Protein AF-0000000074141644 (afdb_homodimer)

Organism: Candida tropicalis (strain ATCC MYA-3404 / T1) (NCBI:txid294747)

Sequence (472 aa):
MFSKTLKYLILAFLISTHKTLPFAYVIRFYYQAYRGFFGYRSHYLKTKKNSFGYDSPKDLFTWVTLDSYVTPLEIDMYLHKSNSTYFLDLDIARTKLLTRLFQTYWWWSYDNGHENSKKKHSLSNIPYVPVAIVQCQFKRELKPFQKFKISSRILAWDRKWLFVMSKFVTDDNKVCAIAITKYVFKVGRLTIAPEEYLKFCNFLDEENQAINDKNYKLVTSLVDVEDIEKIAEAATMFSKTLKYLILAFLISTHKTLPFAYVIRFYYQAYRGFFGYRSHYLKTKKNSFGYDSPKDLFTWVTLDSYVTPLEIDMYLHKSNSTYFLDLDIARTKLLTRLFQTYWWWSYDNGHENSKKKHSLSNIPYVPVAIVQCQFKRELKPFQKFKISSRILAWDRKWLFVMSKFVTDDNKVCAIAITKYVFKVGRLTIAPEEYLKFCNFLDEENQAINDKNYKLVTSLVDVEDIEKIAEAAT

Secondary structure (DSSP, 8-state):
-HHHHHHHHHHHHHHHTGGGSTTHHHHHHHHHHHHHTGGGHHHHHHH-S-TTS--SGGGTT--EEEEEE--GGGB-TTSSB-HHHHHHHHHHHHHHHHHHHTHHHHHHHHTTTT--SPPSS-GGGSPB--EEEEEEEE-SPPPTT-EEEEEEEEEEE-SSEEEEEEEEEETT--EEEEEEEEEEEEETTEEEPHHHHHHHTT---HHHHHHHHHHHTTTGGGT--HHHHHHHHS--/-HHHHHHHHHHHHHHHTGGGSTTHHHHHHHHHHHHHTGGGHHHHHHH-S-TTS--SGGGTT--EEEEEE--GGGB-TTSSB-HHHHHHHHHHHHHHHHHHHTHHHHHHHHTTTT--S--SS-GGGSPB--EEEEEEEE-SPPPTT-EEEEEEEEEEE-SSEEEEEEEEEETT--EEEEEEEEEEEEETTEEEPHHHHHHHTT---HHHHHHHHHHHTTTGGGT--HHHHHHHHS--

Nearest PDB structures (foldseek):
  5kl9-assembly1_B  TM=7.799E-01  e=9.129E-08  Escherichia coli O157:H7
  5t06-assembly1_B  TM=7.922E-01  e=1.329E-07  Escherichia coli O157:H7
  5t06-assembly1_C  TM=8.297E-01  e=2.819E-07  Escherichia coli O157:H7
  3ck1-assembly1_A  TM=6.666E-01  e=4.583E-08  Cupriavidus pinatubonensis JMP134
  2own-assembly1_B  TM=7.502E-01  e=5.614E-07  Lactiplantibacillus plantarum

Foldseek 3Di:
DVVVVVVVVVVVLCVLQVCPDVCNLVCLLVVLLCVLEVVCPVVCVVPVAQPVPQQAQVNQFDKDKDKDWAGPVQADPVQFRDPVCVVSVVSSRVSNACSRNLRSVQQCQLQVVVVPVDDHNDPLSGWDKDWDDKDKDFDATGHHRFIWMKIKHWQAFDFFKTKMKIFIAGPVGDTGMIMIIIIWIGRVPDTDGPVVSCVVSHNDDPVVVVSRVVRVVVCVCVVPCVVVVVVVPPDD/DVVVVVVVVVVVLCVLQVCPDVCNLVCLLVVLLCVLAVVCVVVCVVPVAQPVPQQAQVNQFDKDKDKDWAGPVQADPVQFRDPVCVVSVVSSRVSNACSRNLRSVQQCQLQVVVVPVDDHNDPLSGWDKDWDDKDKDFDATGHHRFIWMKIKHWQAFDFFKTKMKIFIAGPVGDTGMIMIIIIWIGRVPDTDGPVVSCVVSHNDDPVVVVSRVVRVVVCVCVVPCVVVVVVVPPDD

Structure (mmCIF, N/CA/C/O backbone):
data_AF-0000000074141644-model_v1
#
loop_
_entity.id
_entity.type
_entity.pdbx_description
1 polymer 'Thioesterase domain-containing protein'
#
loop_
_atom_site.group_PDB
_atom_site.id
_atom_site.type_symbol
_atom_site.label_atom_id
_atom_site.label_alt_id
_atom_site.label_comp_id
_atom_site.label_asym_id
_atom_site.label_entity_id
_atom_site.label_seq_id
_atom_site.pdbx_PDB_ins_code
_atom_site.Cartn_x
_atom_site.Cartn_y
_atom_site.Cartn_z
_atom_site.occupancy
_atom_site.B_iso_or_equiv
_atom_site.auth_seq_id
_atom_site.auth_comp_id
_atom_site.auth_asym_id
_atom_site.auth_atom_id
_atom_site.pdbx_PDB_model_num
ATOM 1 N N . MET A 1 1 ? 9.594 22.766 -37.938 1 48.81 1 MET A N 1
ATOM 2 C CA . MET A 1 1 ? 10.727 22.203 -37.219 1 48.81 1 MET A CA 1
ATOM 3 C C . MET A 1 1 ? 10.422 22.078 -35.75 1 48.81 1 MET A C 1
ATOM 5 O O . MET A 1 1 ? 10.758 21.062 -35.125 1 48.81 1 MET A O 1
ATOM 9 N N . PHE A 1 2 ? 9.836 23.125 -35.094 1 60.25 2 PHE A N 1
ATOM 10 C CA . PHE A 1 2 ? 9.414 23.188 -33.688 1 60.25 2 PHE A CA 1
ATOM 11 C C . PHE A 1 2 ? 8.375 22.109 -33.406 1 60.25 2 PHE A C 1
ATOM 13 O O . PHE A 1 2 ? 8.406 21.484 -32.344 1 60.25 2 PHE A O 1
ATOM 20 N N . SER A 1 3 ? 7.723 21.844 -34.5 1 63.44 3 SER A N 1
ATOM 21 C CA . SER A 1 3 ? 6.59 20.938 -34.375 1 63.44 3 SER A CA 1
ATOM 22 C C . SER A 1 3 ? 7.047 19.484 -34.312 1 63.44 3 SER A C 1
ATOM 24 O O . SER A 1 3 ? 6.551 18.703 -33.5 1 63.44 3 SER A O 1
ATOM 26 N N . LYS A 1 4 ? 8.148 19.234 -35.031 1 70 4 LYS A N 1
ATOM 27 C CA . LYS A 1 4 ? 8.633 17.859 -35.062 1 70 4 LYS A CA 1
ATOM 28 C C . LYS A 1 4 ? 9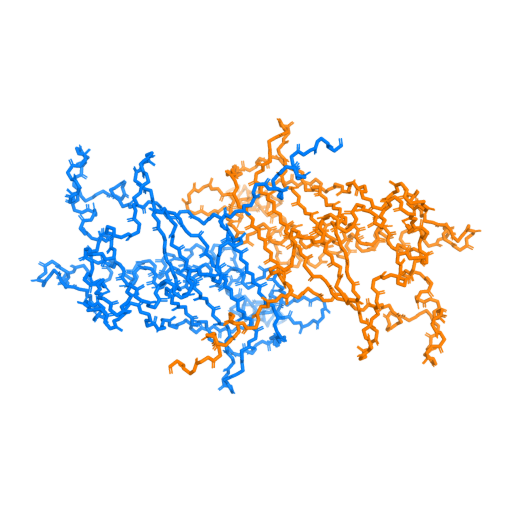.391 17.531 -33.75 1 70 4 LYS A C 1
ATOM 30 O O . LYS A 1 4 ? 9.227 16.453 -33.219 1 70 4 LYS A O 1
ATOM 35 N N . THR A 1 5 ? 10.242 18.484 -33.344 1 66.44 5 THR A N 1
ATOM 36 C CA . THR A 1 5 ? 11 18.312 -32.125 1 66.44 5 THR A CA 1
ATOM 37 C C . THR A 1 5 ? 10.055 18.094 -30.938 1 66.44 5 THR A C 1
ATOM 39 O O . THR A 1 5 ? 10.305 17.219 -30.094 1 66.44 5 THR A O 1
ATOM 42 N N . LEU A 1 6 ? 9.062 18.906 -30.859 1 68.31 6 LEU A N 1
ATOM 43 C CA . LEU A 1 6 ? 8.094 18.766 -29.781 1 68.31 6 LEU A CA 1
ATOM 44 C C . LEU A 1 6 ? 7.434 17.391 -29.812 1 68.31 6 LEU A C 1
ATOM 46 O O . LEU A 1 6 ? 7.211 16.781 -28.766 1 68.31 6 LEU A O 1
ATOM 5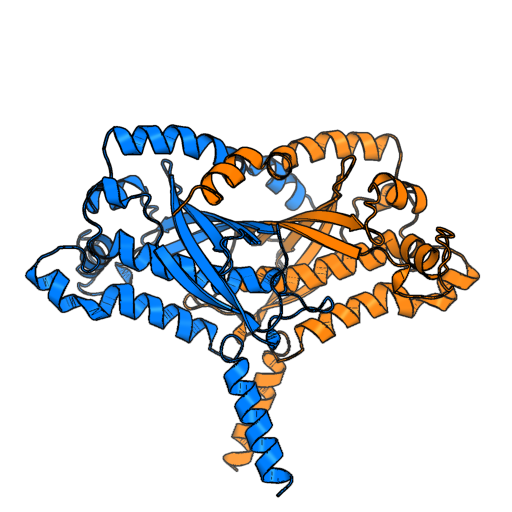0 N N . LYS A 1 7 ? 7.215 16.922 -31 1 69.5 7 LYS A N 1
ATOM 51 C CA . LYS A 1 7 ? 6.617 15.609 -31.172 1 69.5 7 LYS A CA 1
ATOM 52 C C . LYS A 1 7 ? 7.562 14.516 -30.672 1 69.5 7 LYS A C 1
ATOM 54 O O . LYS A 1 7 ? 7.137 13.578 -30 1 69.5 7 LYS A O 1
ATOM 59 N N . TYR A 1 8 ? 8.82 14.734 -31.031 1 67.94 8 TYR A N 1
ATOM 60 C CA . TYR A 1 8 ? 9.789 13.734 -30.609 1 67.94 8 TYR A CA 1
ATOM 61 C C . TYR A 1 8 ? 9.984 13.781 -29.094 1 67.94 8 TYR A C 1
ATOM 63 O O . TYR A 1 8 ? 10.156 12.742 -28.453 1 67.94 8 TYR A O 1
ATOM 71 N N . LEU A 1 9 ? 9.93 14.938 -28.547 1 64.69 9 LEU A N 1
ATOM 72 C CA . LEU A 1 9 ? 10.07 15.086 -27.094 1 64.69 9 LEU A CA 1
ATOM 73 C C . LEU A 1 9 ? 8.883 14.461 -26.375 1 64.69 9 LEU A C 1
ATOM 75 O O . LEU A 1 9 ? 9.055 13.797 -25.344 1 64.69 9 LEU A O 1
ATOM 79 N N . ILE A 1 10 ? 7.738 14.711 -26.953 1 65.81 10 ILE A N 1
ATOM 80 C CA . ILE A 1 10 ? 6.531 14.117 -26.391 1 65.81 10 ILE A CA 1
ATOM 81 C C . ILE A 1 10 ? 6.605 12.602 -26.484 1 65.81 10 ILE A C 1
ATOM 83 O O . ILE A 1 10 ? 6.297 11.891 -25.516 1 65.81 10 ILE A O 1
ATOM 87 N N . LEU A 1 11 ? 7.07 12.195 -27.672 1 66.88 11 LEU A N 1
ATOM 88 C CA . LEU A 1 11 ? 7.199 10.758 -27.875 1 66.88 11 LEU A CA 1
ATOM 89 C C . LEU A 1 11 ? 8.219 10.164 -26.906 1 66.88 11 LEU A C 1
ATOM 91 O O . LEU A 1 11 ? 7.977 9.109 -26.312 1 66.88 11 LEU A O 1
ATOM 95 N N . ALA A 1 12 ? 9.328 10.875 -26.859 1 62.75 12 ALA A N 1
ATOM 96 C CA . ALA A 1 12 ? 10.359 10.414 -25.922 1 62.75 12 ALA A CA 1
ATOM 97 C C . ALA A 1 12 ? 9.828 10.383 -24.5 1 62.75 12 ALA A C 1
ATOM 99 O O . ALA A 1 12 ? 10.094 9.438 -23.75 1 62.75 12 ALA A O 1
ATOM 100 N N . PHE A 1 13 ? 9.141 11.352 -24.266 1 64.31 13 PHE A N 1
ATOM 101 C CA . PHE A 1 13 ? 8.547 11.438 -22.938 1 64.31 13 PHE A CA 1
ATOM 102 C C . PHE A 1 13 ? 7.543 10.305 -22.719 1 64.31 13 PHE A C 1
ATOM 104 O O . PHE A 1 13 ? 7.551 9.656 -21.672 1 64.31 13 PHE A O 1
ATOM 111 N N . LEU A 1 14 ? 6.727 10.023 -23.625 1 62.28 14 LEU A N 1
ATOM 112 C CA . LEU A 1 14 ? 5.734 8.961 -23.531 1 62.28 14 LEU A CA 1
ATOM 113 C C . LEU A 1 14 ? 6.41 7.598 -23.406 1 62.28 14 LEU A C 1
ATOM 115 O O . LEU A 1 14 ? 5.953 6.738 -22.656 1 62.28 14 LEU A O 1
ATOM 119 N N . ILE A 1 15 ? 7.527 7.52 -24.078 1 63.94 15 ILE A N 1
ATOM 120 C CA . ILE A 1 15 ? 8.266 6.262 -24.031 1 63.94 15 ILE A CA 1
ATOM 121 C C . ILE A 1 15 ? 8.891 6.098 -22.641 1 63.94 15 ILE A C 1
ATOM 123 O O . ILE A 1 15 ? 8.867 5.004 -22.062 1 63.94 15 ILE A O 1
ATOM 127 N N . SER A 1 16 ? 9.352 7.211 -22.203 1 63.59 16 SER A N 1
ATOM 128 C CA . SER A 1 16 ? 10.047 7.176 -20.922 1 63.59 16 SER A CA 1
ATOM 129 C C . SER A 1 16 ? 9.086 6.883 -19.781 1 63.59 16 SER A C 1
ATOM 131 O O . SER A 1 16 ? 9.484 6.352 -18.75 1 63.59 16 SER A O 1
ATOM 133 N N . THR A 1 17 ? 7.789 7.156 -19.984 1 68.75 17 THR A N 1
ATOM 134 C CA . THR A 1 17 ? 6.789 6.988 -18.938 1 68.75 17 THR A CA 1
ATOM 135 C C . THR A 1 17 ? 5.836 5.844 -19.266 1 68.75 17 THR A C 1
ATOM 137 O O . THR A 1 17 ? 4.68 5.852 -18.859 1 68.75 17 THR A O 1
ATOM 140 N N . HIS A 1 18 ? 6.355 4.879 -19.969 1 69.44 18 HIS A N 1
ATOM 141 C CA . HIS A 1 18 ? 5.512 3.828 -20.516 1 69.44 18 HIS A CA 1
ATOM 142 C C . HIS A 1 18 ? 4.762 3.08 -19.422 1 69.44 18 HIS A C 1
ATOM 144 O O . HIS A 1 18 ? 3.654 2.582 -19.656 1 69.44 18 HIS A O 1
ATOM 150 N N . LYS A 1 19 ? 5.281 3.074 -18.25 1 74.12 19 LYS A N 1
ATOM 151 C CA . LYS A 1 19 ? 4.68 2.307 -17.156 1 74.12 19 LYS A CA 1
ATOM 152 C C . LYS A 1 19 ? 3.402 2.975 -16.656 1 74.12 19 LYS A C 1
ATOM 154 O O . LYS A 1 19 ? 2.582 2.338 -15.992 1 74.12 19 LYS A O 1
ATOM 159 N N . THR A 1 20 ? 3.268 4.254 -16.953 1 68.62 20 THR A N 1
ATOM 160 C CA . THR A 1 20 ? 2.178 5.012 -16.359 1 68.62 20 THR A CA 1
ATOM 161 C C . THR A 1 20 ? 1.188 5.477 -17.422 1 68.62 20 THR A C 1
ATOM 163 O O . THR A 1 20 ? 0.29 6.273 -17.125 1 68.62 20 THR A O 1
ATOM 166 N N . LEU A 1 21 ? 1.407 4.969 -18.531 1 72.19 21 LEU A N 1
ATOM 167 C CA . LEU A 1 21 ? 0.472 5.312 -19.594 1 72.19 21 LEU A CA 1
ATOM 168 C C . LEU A 1 21 ? -0.849 4.57 -19.422 1 72.19 21 LEU A C 1
ATOM 170 O O . LEU A 1 21 ? -0.905 3.551 -18.734 1 72.19 21 LEU A O 1
ATOM 174 N N . PRO A 1 22 ? -1.84 5.18 -20.031 1 72.31 22 PRO A N 1
ATOM 175 C CA . PRO A 1 22 ? -3.111 4.457 -20 1 72.31 22 PRO A CA 1
ATOM 176 C C . PRO A 1 22 ? -2.982 3.01 -20.469 1 72.31 22 PRO A C 1
ATOM 178 O O . PRO A 1 22 ? -2.26 2.732 -21.422 1 72.31 22 PRO A O 1
ATOM 181 N N . PHE A 1 23 ? -3.406 2.109 -19.719 1 79.44 23 PHE A N 1
ATOM 182 C CA . PHE A 1 23 ? -3.496 0.684 -20.016 1 79.44 23 PHE A CA 1
ATOM 183 C C . PHE A 1 23 ? -2.158 -0.005 -19.766 1 79.44 23 PHE A C 1
ATOM 185 O O . PHE A 1 23 ? -2.037 -1.219 -19.938 1 79.44 23 PHE A O 1
ATOM 192 N N . ALA A 1 24 ? -1.154 0.818 -19.438 1 81.69 24 ALA A N 1
ATOM 193 C CA . ALA A 1 24 ? 0.146 0.21 -19.172 1 81.69 24 ALA A CA 1
ATOM 194 C C . ALA A 1 24 ? 0.039 -0.861 -18.094 1 81.69 24 ALA A C 1
ATOM 196 O O . ALA A 1 24 ? 0.646 -1.929 -18.203 1 81.69 24 ALA A O 1
ATOM 197 N N . TYR A 1 25 ? -0.672 -0.597 -17.125 1 84.31 25 TYR A N 1
ATOM 198 C CA . TYR A 1 25 ? -0.845 -1.535 -16.031 1 84.31 25 TYR A CA 1
ATOM 199 C C . TYR A 1 25 ? -1.411 -2.861 -16.516 1 84.31 25 TYR A C 1
ATOM 201 O O . TYR A 1 25 ? -0.876 -3.928 -16.203 1 84.31 25 TYR A O 1
ATOM 209 N N . VAL A 1 26 ? -2.445 -2.803 -17.266 1 82.56 26 VAL A N 1
ATOM 210 C CA . VAL A 1 26 ? -3.119 -4 -17.75 1 82.56 26 VAL A CA 1
ATOM 211 C C . VAL A 1 26 ? -2.188 -4.773 -18.688 1 82.56 26 VAL A C 1
ATOM 213 O O . VAL A 1 26 ? -2.098 -6 -18.609 1 82.56 26 VAL A O 1
ATOM 216 N N . ILE A 1 27 ? -1.474 -4.066 -19.5 1 87.19 27 ILE A N 1
ATOM 217 C CA . ILE A 1 27 ? -0.56 -4.691 -20.453 1 87.19 27 ILE A CA 1
ATOM 218 C C . ILE A 1 27 ? 0.569 -5.391 -19.688 1 87.19 27 ILE A C 1
ATOM 220 O O . ILE A 1 27 ? 0.91 -6.535 -20 1 87.19 27 ILE A O 1
ATOM 224 N N . ARG A 1 28 ? 1.114 -4.699 -18.75 1 89.94 28 ARG A N 1
ATOM 225 C CA . ARG A 1 28 ? 2.205 -5.273 -17.969 1 89.94 28 ARG A CA 1
ATOM 226 C C . ARG A 1 28 ? 1.737 -6.496 -17.188 1 89.94 28 ARG A C 1
ATOM 228 O O . ARG A 1 28 ? 2.449 -7.496 -17.109 1 89.94 28 ARG A O 1
ATOM 235 N N . PHE A 1 29 ? 0.595 -6.406 -16.625 1 89.94 29 PHE A N 1
ATOM 236 C CA . PHE A 1 29 ? 0.017 -7.5 -15.852 1 89.94 29 PHE A CA 1
ATOM 237 C C . PHE A 1 29 ? -0.197 -8.727 -16.734 1 89.94 29 PHE A C 1
ATOM 239 O O . PHE A 1 29 ? 0.284 -9.82 -16.422 1 89.94 29 PHE A O 1
ATOM 246 N N . TYR A 1 30 ? -0.789 -8.531 -17.844 1 88.81 30 TYR A N 1
ATOM 247 C CA . TYR A 1 30 ? -1.125 -9.656 -18.719 1 88.81 30 TYR A CA 1
ATOM 248 C C . TYR A 1 30 ? 0.115 -10.188 -19.422 1 88.81 30 TYR A C 1
ATOM 250 O O . TYR A 1 30 ? 0.177 -11.367 -19.781 1 88.81 30 TYR A O 1
ATOM 258 N N . TYR A 1 31 ? 1.021 -9.336 -19.641 1 92.12 31 TYR A N 1
ATOM 259 C CA . TYR A 1 31 ? 2.287 -9.812 -20.188 1 92.12 31 TYR A CA 1
ATOM 260 C C . TYR A 1 31 ? 2.91 -10.867 -19.266 1 92.12 31 TYR A C 1
ATOM 262 O O . TYR A 1 31 ? 3.326 -11.93 -19.734 1 92.12 31 TYR A O 1
ATOM 270 N N . GLN A 1 32 ? 2.967 -10.562 -17.969 1 92 32 GLN A N 1
ATOM 271 C CA . GLN A 1 32 ? 3.543 -11.516 -17.016 1 92 32 GLN A CA 1
ATOM 272 C C . GLN A 1 32 ? 2.674 -12.766 -16.906 1 92 32 GLN A C 1
ATOM 274 O O . GLN A 1 32 ? 3.191 -13.875 -16.781 1 92 32 GLN A O 1
ATOM 279 N N . ALA A 1 33 ? 1.398 -12.586 -16.906 1 88.44 33 ALA A N 1
ATOM 280 C CA . ALA A 1 33 ? 0.487 -13.727 -16.859 1 88.44 33 ALA A CA 1
ATOM 281 C C . ALA A 1 33 ? 0.664 -14.617 -18.078 1 88.44 33 ALA A C 1
ATOM 283 O O . ALA A 1 33 ? 0.72 -15.844 -17.969 1 88.44 33 ALA A O 1
ATOM 284 N N . TYR A 1 34 ? 0.754 -13.984 -19.25 1 90.5 34 TYR A N 1
ATOM 285 C CA . TYR A 1 34 ? 0.935 -14.742 -20.484 1 90.5 34 TYR A CA 1
ATOM 286 C C . TYR A 1 34 ? 2.26 -15.492 -20.469 1 90.5 34 TYR A C 1
ATOM 288 O O . TYR A 1 34 ? 2.309 -16.672 -20.812 1 90.5 34 TYR A O 1
ATOM 296 N N . ARG A 1 35 ? 3.287 -14.82 -20.125 1 90.31 35 ARG A N 1
ATOM 297 C CA . ARG A 1 35 ? 4.609 -15.438 -20.078 1 90.31 35 ARG A CA 1
ATOM 298 C C . ARG A 1 35 ? 4.656 -16.562 -19.047 1 90.31 35 ARG A C 1
ATOM 300 O O . ARG A 1 35 ? 5.336 -17.562 -19.25 1 90.31 35 ARG A O 1
ATOM 307 N N . GLY A 1 36 ? 3.996 -16.359 -17.938 1 89.19 36 GLY A N 1
ATOM 308 C CA . GLY A 1 36 ? 4.004 -17.344 -16.859 1 89.19 36 GLY A CA 1
ATOM 309 C C . GLY A 1 36 ? 3.17 -18.578 -17.156 1 89.19 36 GLY A C 1
ATOM 310 O O . GLY A 1 36 ? 3.498 -19.672 -16.719 1 89.19 36 GLY A O 1
ATOM 311 N N . PHE A 1 37 ? 2.123 -18.391 -17.906 1 82.81 37 PHE A N 1
ATOM 312 C CA . PHE A 1 37 ? 1.192 -19.484 -18.156 1 82.81 37 PHE A CA 1
ATOM 313 C C . PHE A 1 37 ? 1.238 -19.906 -19.609 1 82.81 37 PHE A C 1
ATOM 315 O O . PHE A 1 37 ? 1.821 -20.938 -19.938 1 82.81 37 PHE A O 1
ATOM 322 N N . PHE A 1 38 ? 0.833 -19.109 -20.5 1 79.88 38 PHE A N 1
ATOM 323 C CA . PHE A 1 38 ? 0.432 -19.516 -21.844 1 79.88 38 PHE A CA 1
ATOM 324 C C . PHE A 1 38 ? 1.649 -19.688 -22.75 1 79.88 38 PHE A C 1
ATOM 326 O O . PHE A 1 38 ? 1.624 -20.484 -23.688 1 79.88 38 PHE A O 1
ATOM 333 N N . GLY A 1 39 ? 2.592 -19.016 -22.406 1 83.38 39 GLY A N 1
ATOM 334 C CA . GLY A 1 39 ? 3.766 -19.094 -23.266 1 83.38 39 GLY A CA 1
ATOM 335 C C . GLY A 1 39 ? 4.43 -20.453 -23.25 1 83.38 39 GLY A C 1
ATOM 336 O O . GLY A 1 39 ? 5.188 -20.797 -24.156 1 83.38 39 GLY A O 1
ATOM 337 N N . TYR A 1 40 ? 4.098 -21.297 -22.281 1 87.19 40 TYR A N 1
ATOM 338 C CA . TYR A 1 40 ? 4.77 -22.594 -22.109 1 87.19 40 TYR A CA 1
ATOM 339 C C . TYR A 1 40 ? 3.762 -23.734 -22.047 1 87.19 40 TYR A C 1
ATOM 341 O O . TYR A 1 40 ? 4.035 -24.766 -21.453 1 87.19 40 TYR A O 1
ATOM 349 N N . ARG A 1 41 ? 2.641 -23.531 -22.594 1 89.62 41 ARG A N 1
ATOM 350 C CA . ARG A 1 41 ? 1.56 -24.5 -22.516 1 89.62 41 ARG A CA 1
ATOM 351 C C . ARG A 1 41 ? 1.976 -25.828 -23.125 1 89.62 41 ARG A C 1
ATOM 353 O O . ARG A 1 41 ? 1.695 -26.891 -22.578 1 89.62 41 ARG A O 1
ATOM 360 N N . SER A 1 42 ? 2.672 -25.812 -24.234 1 91.06 42 SER A N 1
ATOM 361 C CA . SER A 1 42 ? 3.115 -27.031 -24.906 1 91.06 42 SER A CA 1
ATOM 362 C C . SER A 1 42 ? 4.035 -27.859 -24.016 1 91.06 42 SER A C 1
ATOM 364 O O . SER A 1 42 ? 3.949 -29.078 -23.984 1 91.06 42 SER A O 1
ATOM 366 N N . HIS A 1 43 ? 4.891 -27.156 -23.344 1 91.5 43 HIS A N 1
ATOM 367 C CA . HIS A 1 43 ? 5.777 -27.844 -22.406 1 91.5 43 HIS A CA 1
ATOM 368 C C . HIS A 1 43 ? 4.984 -28.578 -21.328 1 91.5 43 HIS A C 1
ATOM 370 O O . HIS A 1 43 ? 5.262 -29.734 -21.031 1 91.5 43 HIS A O 1
ATOM 376 N N . TYR A 1 44 ? 4.035 -27.906 -20.75 1 91.5 44 TYR A N 1
ATOM 377 C CA . TYR A 1 44 ? 3.203 -28.484 -19.703 1 91.5 44 TYR A CA 1
ATOM 378 C C . TYR A 1 44 ? 2.439 -29.703 -20.234 1 91.5 44 TYR A C 1
ATOM 380 O O . TYR A 1 44 ? 2.332 -30.719 -19.562 1 91.5 44 TYR A O 1
ATOM 388 N N . LEU A 1 45 ? 1.94 -29.625 -21.469 1 91.56 45 LEU A N 1
ATOM 389 C CA . LEU A 1 45 ? 1.161 -30.719 -22.031 1 91.56 45 LEU A CA 1
ATOM 390 C C . LEU A 1 45 ? 2.033 -31.953 -22.266 1 91.56 45 LEU A C 1
ATOM 392 O O . LEU A 1 45 ? 1.573 -33.094 -22.094 1 91.56 45 LEU A O 1
ATOM 396 N N . LYS A 1 46 ? 3.254 -31.688 -22.547 1 94.06 46 LYS A N 1
ATOM 397 C CA . LYS A 1 46 ? 4.172 -32.781 -22.859 1 94.06 46 LYS A CA 1
ATOM 398 C C . LYS A 1 46 ? 4.742 -33.406 -21.578 1 94.06 46 LYS A C 1
ATOM 400 O O . LYS A 1 46 ? 4.926 -34.625 -21.5 1 94.06 46 LYS A O 1
ATOM 405 N N . THR A 1 47 ? 5.02 -32.562 -20.578 1 93.38 47 THR A N 1
ATOM 406 C CA . THR A 1 47 ? 5.828 -33.062 -19.469 1 93.38 47 THR A CA 1
ATOM 407 C C . THR A 1 47 ? 5.02 -33.062 -18.172 1 93.38 47 THR A C 1
ATOM 409 O O . THR A 1 47 ? 5.395 -33.719 -17.203 1 93.38 47 THR A O 1
ATOM 412 N N . LYS A 1 48 ? 3.965 -32.188 -18.125 1 92.19 48 LYS A N 1
ATOM 413 C CA . LYS A 1 48 ? 3.174 -31.953 -16.922 1 92.19 48 LYS A CA 1
ATOM 414 C C . LYS A 1 48 ? 4.039 -31.391 -15.797 1 92.19 48 LYS A C 1
ATOM 416 O O . LYS A 1 48 ? 3.729 -31.578 -14.625 1 92.19 48 LYS A O 1
ATOM 421 N N . LYS A 1 49 ? 5.141 -30.766 -16.25 1 93.69 49 LYS A N 1
ATOM 422 C CA . LYS A 1 49 ? 6.059 -30.172 -15.281 1 93.69 49 LYS A CA 1
ATOM 423 C C . LYS A 1 49 ? 6.094 -28.656 -15.43 1 93.69 49 LYS A C 1
ATOM 425 O O . LYS A 1 49 ? 5.676 -28.109 -16.453 1 93.69 49 LYS A O 1
ATOM 430 N N . ASN A 1 50 ? 6.516 -28.016 -14.352 1 95.94 50 ASN A N 1
ATOM 431 C CA . ASN A 1 50 ? 6.672 -26.562 -14.383 1 95.94 50 ASN A CA 1
ATOM 432 C C . ASN A 1 50 ? 7.73 -26.141 -15.391 1 95.94 50 ASN A C 1
ATOM 434 O O . ASN A 1 50 ? 8.844 -26.672 -15.398 1 95.94 50 ASN A O 1
ATOM 438 N N . SER A 1 51 ? 7.441 -25.219 -16.219 1 95.44 51 SER A N 1
ATOM 439 C CA . SER A 1 51 ? 8.32 -24.812 -17.312 1 95.44 51 SER A CA 1
ATOM 440 C C . SER A 1 51 ? 9.508 -24 -16.797 1 95.44 51 SER A C 1
ATOM 442 O O . SER A 1 51 ? 10.5 -23.828 -17.5 1 95.44 51 SER A O 1
ATOM 444 N N . PHE A 1 52 ? 9.461 -23.484 -15.586 1 96.06 52 PHE A N 1
ATOM 445 C CA . PHE A 1 52 ? 10.508 -22.641 -15.031 1 96.06 52 PHE A CA 1
ATOM 446 C C . PHE A 1 52 ? 11.383 -23.438 -14.055 1 96.06 52 PHE A C 1
ATOM 448 O O . PHE A 1 52 ? 12.297 -22.875 -13.445 1 96.06 52 PHE A O 1
ATOM 455 N N . GLY A 1 53 ? 11.023 -24.625 -13.852 1 95.25 53 GLY A N 1
ATOM 456 C CA . GLY A 1 53 ? 11.859 -25.516 -13.062 1 95.25 53 GLY A CA 1
ATOM 457 C C . GLY A 1 53 ? 11.5 -25.531 -11.594 1 95.25 53 GLY A C 1
ATOM 458 O O . GLY A 1 53 ? 12.234 -26.094 -10.773 1 95.25 53 GLY A O 1
ATOM 459 N N . TYR A 1 54 ? 10.414 -24.906 -11.242 1 96.19 54 TYR A N 1
ATOM 460 C CA . TYR A 1 54 ? 9.953 -24.922 -9.859 1 96.19 54 TYR A CA 1
ATOM 461 C C . TYR A 1 54 ? 9.109 -26.172 -9.586 1 96.19 54 TYR A C 1
ATOM 463 O O . TYR A 1 54 ? 7.91 -26.188 -9.859 1 96.19 54 TYR A O 1
ATOM 471 N N . ASP A 1 55 ? 9.695 -27.234 -9.016 1 94.5 55 ASP A N 1
ATOM 472 C CA . ASP A 1 55 ? 8.953 -28.484 -8.891 1 94.5 55 ASP A CA 1
ATOM 473 C C . ASP A 1 55 ? 9.453 -29.297 -7.699 1 94.5 55 ASP A C 1
ATOM 475 O O . ASP A 1 55 ? 9.234 -30.5 -7.637 1 94.5 55 ASP A O 1
ATOM 479 N N . SER A 1 56 ? 10.141 -28.609 -6.832 1 97.12 56 SER A N 1
ATOM 480 C CA . SER A 1 56 ? 10.656 -29.297 -5.656 1 97.12 56 SER A CA 1
ATOM 481 C C . SER A 1 56 ? 10.555 -28.422 -4.41 1 97.12 56 SER A C 1
ATOM 483 O O . SER A 1 56 ? 10.445 -27.203 -4.512 1 97.12 56 SER A O 1
ATOM 485 N N . PRO A 1 57 ? 10.633 -29.016 -3.26 1 97.62 57 PRO A N 1
ATOM 486 C CA . PRO A 1 57 ? 10.531 -28.266 -2.014 1 97.62 57 PRO A CA 1
ATOM 487 C C . PRO A 1 57 ? 11.57 -27.156 -1.912 1 97.62 57 PRO A C 1
ATOM 489 O O . PRO A 1 57 ? 11.305 -26.094 -1.333 1 97.62 57 PRO A O 1
ATOM 492 N N . LYS A 1 58 ? 12.711 -27.344 -2.477 1 96.38 58 LYS A N 1
ATOM 493 C CA . LYS A 1 58 ? 13.781 -26.359 -2.385 1 96.38 58 LYS A CA 1
ATOM 494 C C . LYS A 1 58 ? 13.406 -25.078 -3.111 1 96.38 58 LYS A C 1
ATOM 496 O O . LYS A 1 58 ? 14.039 -24.031 -2.914 1 96.38 58 LYS A O 1
ATOM 501 N N . ASP A 1 59 ? 12.398 -25.156 -3.957 1 97.5 59 ASP A N 1
ATOM 502 C CA . ASP A 1 59 ? 12.031 -24.031 -4.805 1 97.5 59 ASP A CA 1
ATOM 503 C C . ASP A 1 59 ? 11 -23.125 -4.113 1 97.5 59 ASP A C 1
ATOM 505 O O . ASP A 1 59 ? 10.734 -22.016 -4.57 1 97.5 59 ASP A O 1
ATOM 509 N N . LEU A 1 60 ? 10.414 -23.531 -3.033 1 97.81 60 LEU A N 1
ATOM 510 C CA . LEU A 1 60 ? 9.266 -22.859 -2.43 1 97.81 60 LEU A CA 1
ATOM 511 C C . LEU A 1 60 ? 9.617 -21.438 -2.043 1 97.81 60 LEU A C 1
ATOM 513 O O . LEU A 1 60 ? 8.844 -20.516 -2.307 1 97.81 60 LEU A O 1
ATOM 517 N N . PHE A 1 61 ? 10.797 -21.25 -1.47 1 97.19 61 PHE A N 1
ATOM 518 C CA . PHE A 1 61 ? 11.164 -19.953 -0.932 1 97.19 61 PHE A CA 1
ATOM 519 C C . PHE A 1 61 ? 12.18 -19.266 -1.831 1 97.19 61 PHE A C 1
ATOM 521 O O . PHE A 1 61 ? 13.008 -18.484 -1.355 1 97.19 61 PHE A O 1
ATOM 528 N N . THR A 1 62 ? 12.133 -19.562 -3.141 1 95.88 62 THR A N 1
ATOM 529 C CA . THR A 1 62 ? 13.023 -18.922 -4.094 1 95.88 62 THR A CA 1
ATOM 530 C C . THR A 1 62 ? 12.555 -17.5 -4.402 1 95.88 62 THR A C 1
ATOM 532 O O . THR A 1 62 ? 11.359 -17.234 -4.402 1 95.88 62 THR A O 1
ATOM 535 N N . TRP A 1 63 ? 13.523 -16.656 -4.652 1 96.75 63 TRP A N 1
ATOM 536 C CA . TRP A 1 63 ? 13.219 -15.289 -5.078 1 96.75 63 TRP A CA 1
ATOM 537 C C . TRP A 1 63 ? 12.992 -15.227 -6.586 1 96.75 63 TRP A C 1
ATOM 539 O O . TRP A 1 63 ? 13.789 -15.758 -7.359 1 96.75 63 TRP A O 1
ATOM 549 N N . VAL A 1 64 ? 11.93 -14.719 -7.023 1 97.25 64 VAL A N 1
ATOM 550 C CA . VAL A 1 64 ? 11.672 -14.398 -8.422 1 97.25 64 VAL A CA 1
ATOM 551 C C . VAL A 1 64 ? 11.766 -12.891 -8.641 1 97.25 64 VAL A C 1
ATOM 553 O O . VAL A 1 64 ? 11.07 -12.117 -7.977 1 97.25 64 VAL A O 1
ATOM 556 N N . THR A 1 65 ? 12.562 -12.461 -9.609 1 97.25 65 THR A N 1
ATOM 557 C CA . THR A 1 65 ? 12.945 -11.055 -9.695 1 97.25 65 THR A CA 1
ATOM 558 C C . THR A 1 65 ? 12.352 -10.406 -10.938 1 97.25 65 THR A C 1
ATOM 560 O O . THR A 1 65 ? 12.328 -11.016 -12.008 1 97.25 65 THR A O 1
ATOM 563 N N . LEU A 1 66 ? 11.852 -9.25 -10.789 1 97.44 66 LEU A N 1
ATOM 564 C CA . LEU A 1 66 ? 11.383 -8.359 -11.852 1 97.44 66 LEU A CA 1
ATOM 565 C C . LEU A 1 66 ? 12.242 -7.105 -11.93 1 97.44 66 LEU A C 1
ATOM 567 O O . LEU A 1 66 ? 12.414 -6.406 -10.93 1 97.44 66 LEU A O 1
ATOM 571 N N . ASP A 1 67 ? 12.773 -6.832 -13.117 1 96.38 67 ASP A N 1
ATOM 572 C CA . ASP A 1 67 ? 13.539 -5.605 -13.32 1 96.38 67 ASP A CA 1
ATOM 573 C C . ASP A 1 67 ? 12.617 -4.422 -13.609 1 96.38 67 ASP A C 1
ATOM 575 O O . ASP A 1 67 ? 11.609 -4.57 -14.305 1 96.38 67 ASP A O 1
ATOM 579 N N . SER A 1 68 ? 13 -3.33 -13.078 1 94.69 68 SER A N 1
ATOM 580 C CA . SER A 1 68 ? 12.234 -2.113 -13.32 1 94.69 68 SER A CA 1
ATOM 581 C C . SER A 1 68 ? 13.094 -0.87 -13.148 1 94.69 68 SER A C 1
ATOM 583 O O . SER A 1 68 ? 14.32 -0.971 -13.023 1 94.69 68 SER A O 1
ATOM 585 N N . TYR A 1 69 ? 12.57 0.313 -13.359 1 93.25 69 TYR A N 1
ATOM 586 C CA . TYR A 1 69 ? 13.203 1.606 -13.117 1 93.25 69 TYR A CA 1
ATOM 587 C C . TYR A 1 69 ? 12.156 2.672 -12.797 1 93.25 69 TYR A C 1
ATOM 589 O O . TYR A 1 69 ? 10.969 2.479 -13.062 1 93.25 69 TYR A O 1
ATOM 597 N N . VAL A 1 70 ? 12.594 3.703 -12.227 1 92.5 70 VAL A N 1
ATOM 598 C CA . VAL A 1 70 ? 11.688 4.781 -11.836 1 92.5 70 VAL A CA 1
ATOM 599 C C . VAL A 1 70 ? 11.398 5.672 -13.047 1 92.5 70 VAL A C 1
ATOM 601 O O . VAL A 1 70 ? 12.305 6.312 -13.586 1 92.5 70 VAL A O 1
ATOM 604 N N . THR A 1 71 ? 10.164 5.777 -13.406 1 88.88 71 THR A N 1
ATOM 605 C CA . THR A 1 71 ? 9.773 6.613 -14.531 1 88.88 71 THR A CA 1
ATOM 606 C C . THR A 1 71 ? 9.383 8.008 -14.062 1 88.88 71 THR A C 1
ATOM 608 O O . THR A 1 71 ? 9 8.195 -12.906 1 88.88 71 THR A O 1
ATOM 611 N N . PRO A 1 72 ? 9.344 8.961 -14.922 1 82.38 72 PRO A N 1
ATOM 612 C CA . PRO A 1 72 ? 9.125 10.359 -14.539 1 82.38 72 PRO A CA 1
ATOM 613 C C . PRO A 1 72 ? 7.746 10.594 -13.914 1 82.38 72 PRO A C 1
ATOM 615 O O . PRO A 1 72 ? 7.602 11.422 -13.016 1 82.38 72 PRO A O 1
ATOM 618 N N . LEU A 1 73 ? 6.785 9.875 -14.328 1 80.31 73 LEU A N 1
ATOM 619 C CA . LEU A 1 73 ? 5.434 10.133 -13.844 1 80.31 73 LEU A CA 1
ATOM 620 C C . LEU A 1 73 ? 5.195 9.445 -12.5 1 80.31 73 LEU A C 1
ATOM 622 O O . LEU A 1 73 ? 4.121 9.578 -11.914 1 80.31 73 LEU A O 1
ATOM 626 N N . GLU A 1 74 ? 6.219 8.766 -12.047 1 86.31 74 GLU A N 1
ATOM 627 C CA . GLU A 1 74 ? 6.117 8.102 -10.75 1 86.31 74 GLU A CA 1
ATOM 628 C C . GLU A 1 74 ? 6.789 8.922 -9.656 1 86.31 74 GLU A C 1
ATOM 630 O O . GLU A 1 74 ? 6.926 8.461 -8.523 1 86.31 74 GLU A O 1
ATOM 635 N N . ILE A 1 75 ? 7.195 10.07 -10 1 84.94 75 ILE A N 1
ATOM 636 C CA . ILE A 1 75 ? 7.98 10.906 -9.102 1 84.94 75 ILE A CA 1
ATOM 637 C C . ILE A 1 75 ? 7.059 11.844 -8.328 1 84.94 75 ILE A C 1
ATOM 639 O O . ILE A 1 75 ? 6.125 12.414 -8.898 1 84.94 75 ILE A O 1
ATOM 643 N N . ASP A 1 76 ? 7.328 11.969 -7.059 1 83.88 76 ASP A N 1
ATOM 644 C CA . ASP A 1 76 ? 6.543 12.883 -6.238 1 83.88 76 ASP A CA 1
ATOM 645 C C . ASP A 1 76 ? 7.215 14.25 -6.133 1 83.88 76 ASP A C 1
ATOM 647 O O . ASP A 1 76 ? 8.133 14.555 -6.898 1 83.88 76 ASP A O 1
ATOM 651 N N . MET A 1 77 ? 6.695 15.109 -5.258 1 79.62 77 MET A N 1
ATOM 652 C CA . MET A 1 77 ? 7.172 16.484 -5.129 1 79.62 77 MET A CA 1
ATOM 653 C C . MET A 1 77 ? 8.578 16.516 -4.531 1 79.62 77 MET A C 1
ATOM 655 O O . MET A 1 77 ? 9.289 17.516 -4.668 1 79.62 77 MET A O 1
ATOM 659 N N . TYR A 1 78 ? 8.938 15.438 -3.854 1 80 78 TYR A N 1
ATOM 660 C CA . TYR A 1 78 ? 10.266 15.367 -3.254 1 80 78 TYR A CA 1
ATOM 661 C C . TYR A 1 78 ? 11.281 14.781 -4.234 1 80 78 TYR A C 1
ATOM 663 O O . TYR A 1 78 ? 12.43 14.531 -3.875 1 80 78 TYR A O 1
ATOM 671 N N . LEU A 1 79 ? 10.82 14.531 -5.449 1 85.62 79 LEU A N 1
ATOM 672 C CA . LEU A 1 79 ? 11.641 14.023 -6.543 1 85.62 79 LEU A CA 1
ATOM 673 C C . LEU A 1 79 ? 12.109 12.602 -6.254 1 85.62 79 LEU A C 1
ATOM 675 O O . LEU A 1 79 ? 13.273 12.273 -6.488 1 85.62 79 LEU A O 1
ATOM 679 N N . HIS A 1 80 ? 11.328 11.883 -5.574 1 91.31 80 HIS A N 1
ATOM 680 C CA . HIS A 1 80 ? 11.492 10.445 -5.348 1 91.31 80 HIS A CA 1
ATOM 681 C C . HIS A 1 80 ? 10.305 9.664 -5.898 1 91.31 80 HIS A C 1
ATOM 683 O O . HIS A 1 80 ? 9.258 10.242 -6.195 1 91.31 80 HIS A O 1
ATOM 689 N N . LYS A 1 81 ? 10.57 8.375 -6.094 1 92.31 81 LYS A N 1
ATOM 690 C CA . LYS A 1 81 ? 9.43 7.531 -6.418 1 92.31 81 LYS A CA 1
ATOM 691 C C . LYS A 1 81 ? 8.336 7.648 -5.359 1 92.31 81 LYS A C 1
ATOM 693 O O . LYS A 1 81 ? 8.609 7.527 -4.164 1 92.31 81 LYS A O 1
ATOM 698 N N . SER A 1 82 ? 7.164 7.977 -5.773 1 90.88 82 SER A N 1
ATOM 699 C CA . SER A 1 82 ? 6.055 8.117 -4.832 1 90.88 82 SER A CA 1
ATOM 700 C C . SER A 1 82 ? 5.707 6.781 -4.188 1 90.88 82 SER A C 1
ATOM 702 O O . SER A 1 82 ? 5.742 5.742 -4.844 1 90.88 82 SER A O 1
ATOM 704 N N . ASN A 1 83 ? 5.328 6.824 -2.91 1 92.06 83 ASN A N 1
ATOM 705 C CA . ASN A 1 83 ? 5.008 5.598 -2.188 1 92.06 83 ASN A CA 1
ATOM 706 C C . ASN A 1 83 ? 3.871 4.836 -2.861 1 92.06 83 ASN A C 1
ATOM 708 O O . ASN A 1 83 ? 3.881 3.604 -2.898 1 92.06 83 ASN A O 1
ATOM 712 N N . SER A 1 84 ? 2.957 5.559 -3.416 1 91.88 84 SER A N 1
ATOM 713 C CA . SER A 1 84 ? 1.774 4.934 -3.998 1 91.88 84 SER A CA 1
ATOM 714 C C . SER A 1 84 ? 2.125 4.152 -5.258 1 91.88 84 SER A C 1
ATOM 716 O O . SER A 1 84 ? 1.438 3.191 -5.613 1 91.88 84 SER A O 1
ATOM 718 N N . THR A 1 85 ? 3.223 4.484 -5.926 1 91.56 85 THR A N 1
ATOM 719 C CA . THR A 1 85 ? 3.551 3.85 -7.199 1 91.56 85 THR A CA 1
ATOM 720 C C . THR A 1 85 ? 4.312 2.547 -6.973 1 91.56 85 THR A C 1
ATOM 722 O O . THR A 1 85 ? 4.441 1.73 -7.887 1 91.56 85 THR A O 1
ATOM 725 N N . TYR A 1 86 ? 4.832 2.346 -5.777 1 96.31 86 TYR A N 1
ATOM 726 C CA . TYR A 1 86 ? 5.461 1.068 -5.461 1 96.31 86 TYR A CA 1
ATOM 727 C C . TYR A 1 86 ? 4.48 -0.084 -5.656 1 96.31 86 TYR A C 1
ATOM 729 O O . TYR A 1 86 ? 4.871 -1.172 -6.086 1 96.31 86 TYR A O 1
ATOM 737 N N . PHE A 1 87 ? 3.248 0.182 -5.41 1 95.81 87 PHE A N 1
ATOM 738 C CA . PHE A 1 87 ? 2.242 -0.873 -5.375 1 95.81 87 PHE A CA 1
ATOM 739 C C . PHE A 1 87 ? 1.866 -1.31 -6.789 1 95.81 87 PHE A C 1
ATOM 741 O O . PHE A 1 87 ? 1.464 -2.455 -7.004 1 95.81 87 PHE A O 1
ATOM 748 N N . LEU A 1 88 ? 2.031 -0.421 -7.742 1 92.12 88 LEU A N 1
ATOM 749 C CA . LEU A 1 88 ? 1.827 -0.807 -9.133 1 92.12 88 LEU A CA 1
ATOM 750 C C . LEU A 1 88 ? 2.867 -1.832 -9.578 1 92.12 88 LEU A C 1
ATOM 752 O O . LEU A 1 88 ? 2.525 -2.852 -10.18 1 92.12 88 LEU A O 1
ATOM 756 N N . ASP A 1 89 ? 4.078 -1.558 -9.242 1 95.38 89 ASP A N 1
ATOM 757 C CA . ASP A 1 89 ? 5.156 -2.484 -9.562 1 95.38 89 ASP A CA 1
ATOM 758 C C . ASP A 1 89 ? 5.008 -3.791 -8.789 1 95.38 89 ASP A C 1
ATOM 760 O O . ASP A 1 89 ? 5.332 -4.863 -9.305 1 95.38 89 ASP A O 1
ATOM 764 N N . LEU A 1 90 ? 4.555 -3.605 -7.625 1 96.81 90 LEU A N 1
ATOM 765 C CA . LEU A 1 90 ? 4.375 -4.766 -6.762 1 96.81 90 LEU A CA 1
ATOM 766 C C . LEU A 1 90 ? 3.367 -5.742 -7.363 1 96.81 90 LEU A C 1
ATOM 768 O O . LEU A 1 90 ? 3.568 -6.957 -7.316 1 96.81 90 LEU A O 1
ATOM 772 N N . ASP A 1 91 ? 2.285 -5.242 -7.91 1 95.12 91 ASP A N 1
ATOM 773 C CA . ASP A 1 91 ? 1.278 -6.074 -8.562 1 95.12 91 ASP A CA 1
ATOM 774 C C . ASP A 1 91 ? 1.898 -6.93 -9.664 1 95.12 91 ASP A C 1
ATOM 776 O O . ASP A 1 91 ? 1.604 -8.117 -9.773 1 95.12 91 ASP A O 1
ATOM 780 N N . ILE A 1 92 ? 2.736 -6.285 -10.414 1 95.5 92 ILE A N 1
ATOM 781 C CA . ILE A 1 92 ? 3.352 -6.969 -11.547 1 95.5 92 ILE A CA 1
ATOM 782 C C . ILE A 1 92 ? 4.34 -8.016 -11.047 1 95.5 92 ILE A C 1
ATOM 784 O O . ILE A 1 92 ? 4.359 -9.148 -11.539 1 95.5 92 ILE A O 1
ATOM 788 N N . ALA A 1 93 ? 5.113 -7.664 -10.055 1 97.81 93 ALA A N 1
ATOM 789 C CA . ALA A 1 93 ? 6.117 -8.57 -9.5 1 97.81 93 ALA A CA 1
ATOM 790 C C . ALA A 1 93 ? 5.465 -9.797 -8.867 1 97.81 93 ALA A C 1
ATOM 792 O O . ALA A 1 93 ? 5.93 -10.922 -9.062 1 97.81 93 ALA A O 1
ATOM 793 N N . ARG A 1 94 ? 4.438 -9.594 -8.156 1 97.38 94 ARG A N 1
ATOM 794 C CA . ARG A 1 94 ? 3.734 -10.695 -7.516 1 97.38 94 ARG A CA 1
ATOM 795 C C . ARG A 1 94 ? 3.084 -11.609 -8.547 1 97.38 94 ARG A C 1
ATOM 797 O O . ARG A 1 94 ? 3.025 -12.828 -8.367 1 97.38 94 ARG A O 1
ATOM 804 N N . THR A 1 95 ? 2.535 -10.984 -9.586 1 95.38 95 THR A N 1
ATOM 805 C CA . THR A 1 95 ? 1.974 -11.773 -10.68 1 95.38 95 THR A CA 1
ATOM 806 C C . THR A 1 95 ? 3.043 -12.664 -11.305 1 95.38 95 THR A C 1
ATOM 808 O O . THR A 1 95 ? 2.809 -13.852 -11.539 1 95.38 95 THR A O 1
ATOM 811 N N . LYS A 1 96 ? 4.207 -12.086 -11.531 1 97.06 96 LYS A N 1
ATOM 812 C CA . LYS A 1 96 ? 5.316 -12.859 -12.07 1 97.06 96 LYS A CA 1
ATOM 813 C C . LYS A 1 96 ? 5.648 -14.047 -11.164 1 97.06 96 LYS A C 1
ATOM 815 O O . LYS A 1 96 ? 5.812 -15.172 -11.633 1 97.06 96 LYS A O 1
ATOM 820 N N . LEU A 1 97 ? 5.688 -13.836 -9.891 1 97.69 97 LEU A N 1
ATOM 821 C CA . LEU A 1 97 ? 6.016 -14.883 -8.93 1 97.69 97 LEU A CA 1
ATOM 822 C C . LEU A 1 97 ? 4.973 -16 -8.969 1 97.69 97 LEU A C 1
ATOM 824 O O . LEU A 1 97 ? 5.316 -17.172 -9.18 1 97.69 97 LEU A O 1
ATOM 828 N N . LEU A 1 98 ? 3.725 -15.664 -8.82 1 96.31 98 LEU A N 1
ATOM 829 C CA . LEU A 1 98 ? 2.668 -16.641 -8.602 1 96.31 98 LEU A CA 1
ATOM 830 C C . LEU A 1 98 ? 2.387 -17.438 -9.875 1 96.31 98 LEU A C 1
ATOM 832 O O . LEU A 1 98 ? 2.094 -18.625 -9.812 1 96.31 98 LEU A O 1
ATOM 836 N N . THR A 1 99 ? 2.459 -16.75 -11.023 1 94.81 99 THR A N 1
ATOM 837 C CA . THR A 1 99 ? 2.18 -17.438 -12.281 1 94.81 99 THR A CA 1
ATOM 838 C C . THR A 1 99 ? 3.293 -18.438 -12.609 1 94.81 99 THR A C 1
ATOM 840 O O . THR A 1 99 ? 3.053 -19.453 -13.266 1 94.81 99 THR A O 1
ATOM 843 N N . ARG A 1 100 ? 4.469 -18.156 -12.117 1 96 100 ARG A N 1
ATOM 844 C CA . ARG A 1 100 ? 5.586 -19.062 -12.398 1 96 100 ARG A CA 1
ATOM 845 C C . ARG A 1 100 ? 5.652 -20.172 -11.367 1 96 100 ARG A C 1
ATOM 847 O O . ARG A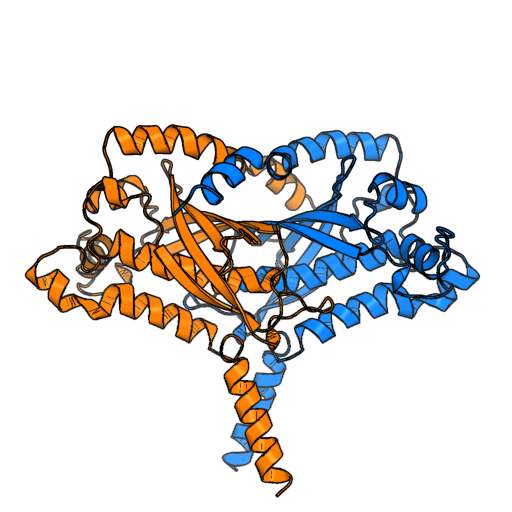 1 100 ? 5.789 -21.344 -11.719 1 96 100 ARG A O 1
ATOM 854 N N . LEU A 1 101 ? 5.516 -19.891 -10.148 1 96.25 101 LEU A N 1
ATOM 855 C CA . LEU A 1 101 ? 5.656 -20.859 -9.062 1 96.25 101 LEU A CA 1
ATOM 856 C C . LEU A 1 101 ? 4.531 -21.891 -9.109 1 96.25 101 LEU A C 1
ATOM 858 O O . LEU A 1 101 ? 4.762 -23.078 -8.891 1 96.25 101 LEU A O 1
ATOM 862 N N . PHE A 1 102 ? 3.303 -21.438 -9.398 1 95.38 102 PHE A N 1
ATOM 863 C CA . PHE A 1 102 ? 2.141 -22.312 -9.336 1 95.38 102 PHE A CA 1
ATOM 864 C C . PHE A 1 102 ? 1.637 -22.641 -10.734 1 95.38 102 PHE A C 1
ATOM 866 O O . PHE A 1 102 ? 0.456 -22.938 -10.922 1 95.38 102 PHE A O 1
ATOM 873 N N . GLN A 1 103 ? 2.471 -22.578 -11.711 1 95.06 103 GLN A N 1
ATOM 874 C CA . GLN A 1 103 ? 2.109 -22.75 -13.117 1 95.06 103 GLN A CA 1
ATOM 875 C C . GLN A 1 103 ? 1.361 -24.062 -13.344 1 95.06 103 GLN A C 1
ATOM 877 O O . GLN A 1 103 ? 0.315 -24.078 -14 1 95.06 103 GLN A O 1
ATOM 882 N N . THR A 1 104 ? 1.825 -25.156 -12.789 1 94.31 104 THR A N 1
ATOM 883 C CA . THR A 1 104 ? 1.238 -26.469 -13.039 1 94.31 104 THR A CA 1
ATOM 884 C C . THR A 1 104 ? -0.152 -26.578 -12.422 1 94.31 104 THR A C 1
ATOM 886 O O . THR A 1 104 ? -1.052 -27.188 -12.992 1 94.31 104 THR A O 1
ATOM 889 N N . TYR A 1 105 ? -0.266 -26 -11.25 1 93.62 105 TYR A N 1
ATOM 890 C CA . TYR A 1 105 ? -1.583 -25.969 -10.625 1 93.62 105 TYR A CA 1
ATOM 891 C C . TYR A 1 105 ? -2.574 -25.172 -11.477 1 93.62 105 TYR A C 1
ATOM 893 O O . TYR A 1 105 ? -3.734 -25.578 -11.609 1 93.62 105 TYR A O 1
ATOM 901 N N . TRP A 1 106 ? -2.113 -24.078 -11.961 1 90.81 106 TRP A N 1
ATOM 902 C CA . TRP A 1 106 ? -2.967 -23.234 -12.789 1 90.81 106 TRP A CA 1
ATOM 903 C C . TRP A 1 106 ? -3.424 -23.984 -14.039 1 90.81 106 TRP A C 1
ATOM 905 O O . TRP A 1 106 ? -4.594 -23.906 -14.422 1 90.81 106 TRP A O 1
ATOM 915 N N . TRP A 1 107 ? -2.535 -24.641 -14.695 1 91.75 107 TRP A N 1
ATOM 916 C CA . TRP A 1 107 ? -2.885 -25.391 -15.898 1 91.75 107 TRP A CA 1
ATOM 917 C C . TRP A 1 107 ? -3.797 -26.562 -15.57 1 91.75 107 TRP A C 1
ATOM 919 O O . TRP A 1 107 ? -4.727 -26.875 -16.328 1 91.75 107 TRP A O 1
ATOM 929 N N . TRP A 1 108 ? -3.436 -27.172 -14.484 1 92.19 108 TRP A N 1
ATOM 930 C CA . TRP A 1 108 ? -4.305 -28.25 -14.031 1 92.19 108 TRP A CA 1
ATOM 931 C C . TRP A 1 108 ? -5.727 -27.75 -13.805 1 92.19 108 TRP A C 1
ATOM 933 O O . TRP A 1 108 ? -6.695 -28.391 -14.203 1 92.19 108 TRP A O 1
ATOM 943 N N . SER A 1 109 ? -5.844 -26.609 -13.164 1 89.56 109 SER A N 1
ATOM 944 C CA . SER A 1 109 ? -7.148 -26 -12.922 1 89.56 109 SER A CA 1
ATOM 945 C C . SER A 1 109 ? -7.828 -25.609 -14.234 1 89.56 109 SER A C 1
ATOM 947 O O . SER A 1 109 ? -9.031 -25.812 -14.398 1 89.56 109 SER A O 1
ATOM 949 N N . TYR A 1 110 ? -7.055 -25.047 -15.102 1 88.19 110 TYR A N 1
ATOM 950 C CA . TYR A 1 110 ? -7.566 -24.641 -16.406 1 88.19 110 TYR A CA 1
ATOM 951 C C . TYR A 1 110 ? -8.148 -25.844 -17.156 1 88.19 110 TYR A C 1
ATOM 953 O O . TYR A 1 110 ? -9.148 -25.703 -17.875 1 88.19 110 TYR A O 1
ATOM 961 N N . ASP A 1 111 ? -7.527 -27 -16.984 1 89.25 111 ASP A N 1
ATOM 962 C CA . ASP A 1 111 ? -7.945 -28.219 -17.656 1 89.25 111 ASP A CA 1
ATOM 963 C C . ASP A 1 111 ? -9.094 -28.891 -16.906 1 89.25 111 ASP A C 1
ATOM 965 O O . ASP A 1 111 ? -9.516 -30 -17.266 1 89.25 111 ASP A O 1
ATOM 969 N N . ASN A 1 112 ? -9.633 -28.234 -15.898 1 83.19 112 ASN A N 1
ATOM 970 C CA . ASN A 1 112 ? -10.742 -28.688 -15.078 1 83.19 112 ASN A CA 1
ATOM 971 C C . ASN A 1 112 ? -10.344 -29.891 -14.227 1 83.19 112 ASN A C 1
ATOM 973 O O . ASN A 1 112 ? -11.102 -30.859 -14.109 1 83.19 112 ASN A O 1
ATOM 977 N N . GLY A 1 113 ? -9.234 -29.672 -13.711 1 79.06 113 GLY A N 1
ATOM 978 C CA . GLY A 1 113 ? -8.719 -30.734 -12.867 1 79.06 113 GLY A CA 1
ATOM 979 C C . GLY A 1 113 ? -9.562 -30.984 -11.633 1 79.06 113 GLY A C 1
ATOM 980 O O . GLY A 1 113 ? -9.609 -32.094 -11.117 1 79.06 113 GLY A O 1
ATOM 981 N N . HIS A 1 114 ? -10.242 -29.938 -11.125 1 74.94 114 HIS A N 1
ATOM 982 C CA . HIS A 1 114 ? -11.094 -30.047 -9.945 1 74.94 114 HIS A CA 1
ATOM 983 C C . HIS A 1 114 ? -12.398 -30.766 -10.281 1 74.94 114 HIS A C 1
ATOM 985 O O . HIS A 1 114 ? -13.148 -31.141 -9.375 1 74.94 114 HIS A O 1
ATOM 991 N N . GLU A 1 115 ? -12.602 -30.984 -11.5 1 73.19 115 GLU A N 1
ATOM 992 C CA . GLU A 1 115 ? -13.828 -31.609 -11.984 1 73.19 115 GLU A CA 1
ATOM 993 C C . GLU A 1 115 ? -15.062 -30.922 -11.422 1 73.19 115 GLU A C 1
ATOM 995 O O . GLU A 1 115 ? -15.984 -31.578 -10.93 1 73.19 115 GLU A O 1
ATOM 1000 N N . ASN A 1 116 ? -15.07 -29.547 -11.305 1 64.44 116 ASN A N 1
ATOM 1001 C CA . ASN A 1 116 ? -16.188 -28.766 -10.758 1 64.44 116 ASN A CA 1
ATOM 1002 C C . ASN A 1 116 ? -17.312 -28.609 -11.773 1 64.44 116 ASN A C 1
ATOM 1004 O O . ASN A 1 116 ? -18.234 -27.828 -11.562 1 64.44 116 ASN A O 1
ATOM 1008 N N . SER A 1 117 ? -17.484 -29.438 -12.594 1 60.19 117 SER A N 1
ATOM 1009 C CA . SER A 1 117 ? -18.562 -29.531 -13.562 1 60.19 117 SER A CA 1
ATOM 1010 C C . SER A 1 117 ? -18.5 -28.406 -14.586 1 60.19 117 SER A C 1
ATOM 1012 O O . SER A 1 117 ? -19.406 -28.25 -15.406 1 60.19 117 SER A O 1
ATOM 1014 N N . LYS A 1 118 ? -17.5 -27.781 -14.477 1 65.06 118 LYS A N 1
ATOM 1015 C CA . LYS A 1 118 ? -17.422 -26.719 -15.477 1 65.06 118 LYS A CA 1
ATOM 1016 C C . LYS A 1 118 ? -16.797 -27.219 -16.766 1 65.06 118 LYS A C 1
ATOM 1018 O O . LYS A 1 118 ? -16.312 -28.344 -16.828 1 65.06 118 LYS A O 1
ATOM 1023 N N . LYS A 1 119 ? -16.828 -26.375 -17.75 1 77.94 119 LYS A N 1
ATOM 1024 C CA . LYS A 1 119 ? -16.234 -26.594 -19.078 1 77.94 119 LYS A CA 1
ATOM 1025 C C . LYS A 1 119 ? -14.711 -26.672 -18.984 1 77.94 119 LYS A C 1
ATOM 1027 O O . LYS A 1 119 ? -14.094 -25.938 -18.234 1 77.94 119 LYS A O 1
ATOM 1032 N N . LYS A 1 120 ? -14.172 -27.672 -19.703 1 82.25 120 LYS A N 1
ATOM 1033 C CA . LYS A 1 120 ? -12.719 -27.766 -19.812 1 82.25 120 LYS A CA 1
ATOM 1034 C C . LYS A 1 120 ? -12.148 -26.531 -20.516 1 82.25 120 LYS A C 1
ATOM 1036 O O . LYS A 1 120 ? -12.828 -25.891 -21.312 1 82.25 120 LYS A O 1
ATOM 1041 N N . HIS A 1 121 ? -10.93 -26.203 -20.094 1 82 121 HIS A N 1
ATOM 1042 C CA . HIS A 1 121 ? -10.18 -25.125 -20.719 1 82 121 HIS A CA 1
ATOM 1043 C C . HIS A 1 121 ? -10.914 -23.797 -20.562 1 82 121 HIS A C 1
ATOM 1045 O O . HIS A 1 121 ? -11.141 -23.078 -21.547 1 82 121 HIS A O 1
ATOM 1051 N N . SER A 1 122 ? -11.297 -23.594 -19.359 1 81.75 122 SER A N 1
ATOM 1052 C CA . SER A 1 122 ? -12.016 -22.359 -19.031 1 81.75 122 SER A CA 1
ATOM 1053 C C . SER A 1 122 ? -11.25 -21.547 -17.984 1 81.75 122 SER A C 1
ATOM 1055 O O . SER A 1 122 ? -10.742 -22.094 -17.016 1 81.75 122 SER A O 1
ATOM 1057 N N . LEU A 1 123 ? -11.203 -20.266 -18.172 1 79.31 123 LEU A N 1
ATOM 1058 C CA . LEU A 1 123 ? -10.562 -19.359 -17.234 1 79.31 123 LEU A CA 1
ATOM 1059 C C . LEU A 1 123 ? -11.328 -19.328 -15.906 1 79.31 123 LEU A C 1
ATOM 1061 O O . LEU A 1 123 ? -10.766 -18.984 -14.867 1 79.31 123 LEU A O 1
ATOM 1065 N N . SER A 1 124 ? -12.539 -19.766 -15.992 1 79.38 124 SER A N 1
ATOM 1066 C CA . SER A 1 124 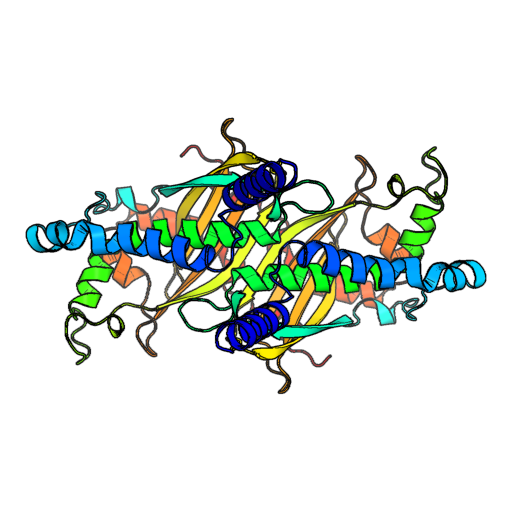? -13.367 -19.766 -14.781 1 79.38 124 SER A CA 1
ATOM 1067 C C . SER A 1 124 ? -12.914 -20.859 -13.812 1 79.38 124 SER A C 1
ATOM 1069 O O . SER A 1 124 ? -13.289 -20.844 -12.641 1 79.38 124 SER A O 1
ATOM 1071 N N . ASN A 1 125 ? -12.102 -21.828 -14.359 1 84.25 125 ASN A N 1
ATOM 1072 C CA . ASN A 1 125 ? -11.586 -22.922 -13.531 1 84.25 125 ASN A CA 1
ATOM 1073 C C . ASN A 1 125 ? -10.367 -22.469 -12.727 1 84.25 125 ASN A C 1
ATOM 1075 O O . ASN A 1 125 ? -9.961 -23.156 -11.781 1 84.25 125 ASN A O 1
ATOM 1079 N N . ILE A 1 126 ? -9.836 -21.359 -13.164 1 83.44 126 ILE A N 1
ATOM 1080 C CA . ILE A 1 126 ? -8.609 -20.875 -12.531 1 83.44 126 ILE A CA 1
ATOM 1081 C C . ILE A 1 126 ? -8.953 -20.094 -11.273 1 83.44 126 ILE A C 1
ATOM 1083 O O . ILE A 1 126 ? -9.812 -19.203 -11.297 1 83.44 126 ILE A O 1
ATOM 1087 N N . PRO A 1 127 ? -8.273 -20.438 -10.156 1 86.75 127 PRO A N 1
ATOM 1088 C CA . PRO A 1 127 ? -8.562 -19.734 -8.906 1 86.75 127 PRO A CA 1
ATOM 1089 C C . PRO A 1 127 ? -8.32 -18.234 -9.016 1 86.75 127 PRO A C 1
ATOM 1091 O O . PRO A 1 127 ? -7.367 -17.797 -9.664 1 86.75 127 PRO A O 1
ATOM 1094 N N . TYR A 1 128 ? -9.266 -17.547 -8.453 1 87.19 128 TYR A N 1
ATOM 1095 C CA . TYR A 1 128 ? -9.125 -16.109 -8.219 1 87.19 128 TYR A CA 1
ATOM 1096 C C . TYR A 1 128 ? -8.289 -15.836 -6.973 1 87.19 128 TYR A C 1
ATOM 1098 O O . TYR A 1 128 ? -8.484 -16.469 -5.934 1 87.19 128 TYR A O 1
ATOM 1106 N N . VAL A 1 129 ? -7.281 -14.984 -7.113 1 91.75 129 VAL A N 1
ATOM 1107 C CA . VAL A 1 129 ? -6.352 -14.758 -6.016 1 91.75 129 VAL A CA 1
ATOM 1108 C C . VAL A 1 129 ? -6.453 -13.305 -5.547 1 91.75 129 VAL A C 1
ATOM 1110 O O . VAL A 1 129 ? -5.539 -12.508 -5.777 1 91.75 129 VAL A O 1
ATOM 1113 N N . PRO A 1 130 ? -7.43 -12.922 -4.848 1 92.69 130 PRO A N 1
ATOM 1114 C CA . PRO A 1 130 ? -7.559 -11.539 -4.383 1 92.69 130 PRO A CA 1
ATOM 1115 C C . PRO A 1 130 ? -6.574 -11.195 -3.264 1 92.69 130 PRO A C 1
ATOM 1117 O O . PRO A 1 130 ? -6.23 -12.062 -2.455 1 92.69 130 PRO A O 1
ATOM 1120 N N . VAL A 1 131 ? -6.129 -10 -3.283 1 96.38 131 VAL A N 1
ATOM 1121 C CA . VAL A 1 131 ? -5.281 -9.445 -2.232 1 96.38 131 VAL A CA 1
ATOM 1122 C C . VAL A 1 131 ? -6.148 -8.977 -1.064 1 96.38 131 VAL A C 1
ATOM 1124 O O . VAL A 1 131 ? -7.074 -8.188 -1.249 1 96.38 131 VAL A O 1
ATOM 1127 N N . ALA A 1 132 ? -5.859 -9.477 0.126 1 97.38 132 ALA A N 1
ATOM 1128 C CA . ALA A 1 132 ? -6.609 -9.078 1.312 1 97.38 132 ALA A CA 1
ATOM 1129 C C . ALA A 1 132 ? -5.922 -7.926 2.041 1 97.38 132 ALA A C 1
ATOM 1131 O O . ALA A 1 132 ? -6.582 -7.012 2.539 1 97.38 132 ALA A O 1
ATOM 1132 N N . ILE A 1 133 ? -4.605 -8 2.178 1 98.38 133 ILE A N 1
ATOM 1133 C CA . ILE A 1 133 ? -3.836 -6.957 2.846 1 98.38 133 ILE A CA 1
ATOM 1134 C C . ILE A 1 133 ? -2.51 -6.746 2.117 1 98.38 133 ILE A C 1
ATOM 1136 O O . ILE A 1 133 ? -1.903 -7.703 1.63 1 98.38 133 ILE A O 1
ATOM 1140 N N . VAL A 1 134 ? -2.121 -5.535 1.998 1 98.19 134 VAL A N 1
ATOM 1141 C CA . VAL A 1 134 ? -0.774 -5.191 1.555 1 98.19 134 VAL A CA 1
ATOM 1142 C C . VAL A 1 134 ? -0.111 -4.277 2.582 1 98.19 134 VAL A C 1
ATOM 1144 O O . VAL A 1 134 ? -0.755 -3.379 3.133 1 98.19 134 VAL A O 1
ATOM 1147 N N . GLN A 1 135 ? 1.061 -4.555 2.92 1 98.12 135 GLN A N 1
ATOM 1148 C CA . GLN A 1 135 ? 1.9 -3.736 3.787 1 98.12 135 GLN A CA 1
ATOM 1149 C C . GLN A 1 135 ? 3.246 -3.441 3.133 1 98.12 135 GLN A C 1
ATOM 1151 O O . GLN A 1 135 ? 3.891 -4.344 2.594 1 98.12 135 GLN A O 1
ATOM 1156 N N . CYS A 1 136 ? 3.652 -2.24 3.115 1 98.44 136 CYS A N 1
ATOM 1157 C CA . CYS A 1 136 ? 4.926 -1.869 2.508 1 98.44 136 CYS A CA 1
ATOM 1158 C C . CYS A 1 136 ? 5.707 -0.921 3.41 1 98.44 136 CYS A C 1
ATOM 1160 O O . CYS A 1 136 ? 5.164 0.082 3.879 1 98.44 136 CYS A O 1
ATOM 1162 N N . GLN A 1 137 ? 6.863 -1.271 3.699 1 98.25 137 GLN A N 1
ATOM 1163 C CA . GLN A 1 137 ? 7.828 -0.456 4.43 1 98.25 137 GLN A CA 1
ATOM 1164 C C . GLN A 1 137 ? 8.797 0.24 3.477 1 98.25 137 GLN A C 1
ATOM 1166 O O . GLN A 1 137 ? 9.383 -0.4 2.602 1 98.25 137 GLN A O 1
ATOM 1171 N N . PHE A 1 138 ? 8.953 1.508 3.682 1 97.56 138 PHE A N 1
ATOM 1172 C CA . PHE A 1 138 ? 9.867 2.279 2.846 1 97.56 138 PHE A CA 1
ATOM 1173 C C . PHE A 1 138 ? 11.133 2.633 3.613 1 97.56 138 PHE A C 1
ATOM 1175 O O . PHE A 1 138 ? 11.086 3.371 4.602 1 97.56 138 PHE A O 1
ATOM 1182 N N . LYS A 1 139 ? 12.258 2.193 3.105 1 96.06 139 LYS A N 1
ATOM 1183 C CA . LYS A 1 139 ? 13.508 2.322 3.836 1 96.06 139 LYS A CA 1
ATOM 1184 C C . LYS A 1 139 ? 14.406 3.385 3.205 1 96.06 139 LYS A C 1
ATOM 1186 O O . LYS A 1 139 ? 15.07 4.145 3.914 1 96.06 139 LYS A O 1
ATOM 1191 N N . ARG A 1 140 ? 14.445 3.354 1.895 1 95.38 140 ARG A N 1
ATOM 1192 C CA . ARG A 1 140 ? 15.273 4.285 1.137 1 95.38 140 ARG A CA 1
ATOM 1193 C C . ARG A 1 140 ? 14.531 4.809 -0.087 1 95.38 140 ARG A C 1
ATOM 1195 O O . ARG A 1 140 ? 13.711 4.098 -0.673 1 95.38 140 ARG A O 1
ATOM 1202 N N . GLU A 1 141 ? 14.906 5.977 -0.459 1 94.69 141 GLU A N 1
ATOM 1203 C CA . GLU A 1 141 ? 14.242 6.594 -1.603 1 94.69 141 GLU A CA 1
ATOM 1204 C C . GLU A 1 141 ? 14.82 6.078 -2.92 1 94.69 141 GLU A C 1
ATOM 1206 O O . GLU A 1 141 ? 15.992 5.711 -2.986 1 94.69 141 GLU A O 1
ATOM 1211 N N . LEU A 1 142 ? 13.992 5.941 -3.895 1 95.94 142 LEU A N 1
ATOM 1212 C CA . LEU A 1 142 ? 14.406 5.676 -5.266 1 95.94 142 LEU A CA 1
ATOM 1213 C C . LEU A 1 142 ? 14.344 6.945 -6.109 1 95.94 142 LEU A C 1
ATOM 1215 O O . LEU A 1 142 ? 13.328 7.648 -6.105 1 95.94 142 LEU A O 1
ATOM 1219 N N . LYS A 1 143 ? 15.398 7.211 -6.828 1 94.12 143 LYS A N 1
ATOM 1220 C CA . LYS A 1 143 ? 15.523 8.445 -7.598 1 94.12 143 LYS A CA 1
ATOM 1221 C C . LYS A 1 143 ? 15 8.266 -9.023 1 94.12 143 LYS A C 1
ATOM 1223 O O . LYS A 1 143 ? 14.82 7.137 -9.484 1 94.12 143 LYS A O 1
ATOM 1228 N N . PRO A 1 144 ? 14.773 9.422 -9.672 1 91.06 144 PRO A N 1
ATOM 1229 C CA . PRO A 1 144 ? 14.297 9.328 -11.055 1 91.06 144 PRO A CA 1
ATOM 1230 C C . PRO A 1 144 ? 15.242 8.555 -11.961 1 91.06 144 PRO A C 1
ATOM 1232 O O . PRO A 1 144 ? 16.453 8.773 -11.914 1 91.06 144 PRO A O 1
ATOM 1235 N N . PHE A 1 145 ? 14.75 7.66 -12.711 1 91.12 145 PHE A N 1
ATOM 1236 C CA . PHE A 1 145 ? 15.445 6.859 -13.711 1 91.12 145 PHE A CA 1
ATOM 1237 C C . PHE A 1 145 ? 16.359 5.828 -13.055 1 91.12 145 PHE A C 1
ATOM 1239 O O . PHE A 1 145 ? 17.125 5.156 -13.734 1 91.12 145 PHE A O 1
ATOM 1246 N N . GLN A 1 146 ? 16.297 5.77 -11.766 1 95 146 GLN A N 1
ATOM 1247 C CA . GLN A 1 146 ? 17.109 4.777 -11.062 1 95 146 GLN A CA 1
ATOM 1248 C C . GLN A 1 146 ? 16.578 3.365 -11.32 1 95 146 GLN A C 1
ATOM 1250 O O . GLN A 1 146 ? 15.375 3.123 -11.273 1 95 146 GLN A O 1
ATOM 1255 N N . LYS A 1 147 ? 17.469 2.492 -11.664 1 95.44 147 LYS A N 1
ATOM 1256 C CA . LYS A 1 147 ? 17.125 1.087 -11.852 1 95.44 147 LYS A CA 1
ATOM 1257 C C . LYS A 1 147 ? 17 0.364 -10.516 1 95.44 147 LYS A C 1
ATOM 1259 O O . LYS A 1 147 ? 17.719 0.668 -9.57 1 95.44 147 LYS A O 1
ATOM 1264 N N . PHE A 1 148 ? 16.078 -0.554 -10.414 1 97.25 148 PHE A N 1
ATOM 1265 C CA . PHE A 1 148 ? 15.906 -1.401 -9.242 1 97.25 148 PHE A CA 1
ATOM 1266 C C . PHE A 1 148 ? 15.297 -2.744 -9.625 1 97.25 148 PHE A C 1
ATOM 1268 O O . PHE A 1 148 ? 14.836 -2.924 -10.758 1 97.25 148 PHE A O 1
ATOM 1275 N N . LYS A 1 149 ? 15.398 -3.66 -8.727 1 97.62 149 LYS A N 1
ATOM 1276 C CA . LYS A 1 149 ? 14.805 -4.984 -8.859 1 97.62 149 LYS A CA 1
ATOM 1277 C C . LYS A 1 149 ? 13.758 -5.23 -7.773 1 97.62 149 LYS A C 1
ATOM 1279 O O . LYS A 1 149 ? 13.891 -4.727 -6.656 1 97.62 149 LYS A O 1
ATOM 1284 N N . ILE A 1 150 ? 12.734 -5.867 -8.156 1 98.12 150 ILE A N 1
ATOM 1285 C CA . ILE A 1 150 ? 11.758 -6.355 -7.188 1 98.12 150 ILE A CA 1
ATOM 1286 C C . ILE A 1 150 ? 11.852 -7.875 -7.086 1 98.12 150 ILE A C 1
ATOM 1288 O O . ILE A 1 150 ? 11.555 -8.586 -8.047 1 98.12 150 ILE A O 1
ATOM 1292 N N . SER A 1 151 ? 12.297 -8.32 -5.969 1 97.81 151 SER A N 1
ATOM 1293 C CA . SER A 1 151 ? 12.383 -9.75 -5.723 1 97.81 151 SER A CA 1
ATOM 1294 C C . SER A 1 151 ? 11.289 -10.219 -4.773 1 97.81 151 SER A C 1
ATOM 1296 O O . SER A 1 151 ? 11.156 -9.695 -3.664 1 97.81 151 SER A O 1
ATOM 1298 N N . SER A 1 152 ? 10.531 -11.18 -5.203 1 98.12 152 SER A N 1
ATOM 1299 C CA . SER A 1 152 ? 9.391 -11.672 -4.43 1 98.12 152 SER A CA 1
ATOM 1300 C C . SER A 1 152 ? 9.523 -13.156 -4.141 1 98.12 152 SER A C 1
ATOM 1302 O O . SER A 1 152 ? 10.078 -13.906 -4.945 1 98.12 152 SER A O 1
ATOM 1304 N N . ARG A 1 153 ? 8.992 -13.633 -3.021 1 97.94 153 ARG A N 1
ATOM 1305 C CA . ARG A 1 153 ? 8.961 -15.039 -2.646 1 97.94 153 ARG A CA 1
ATOM 1306 C C . ARG A 1 153 ? 7.824 -15.32 -1.666 1 97.94 153 ARG A C 1
ATOM 1308 O O . ARG A 1 153 ? 7.289 -14.398 -1.05 1 97.94 153 ARG A O 1
ATOM 1315 N N . ILE A 1 154 ? 7.508 -16.547 -1.574 1 98.38 154 ILE A N 1
ATOM 1316 C CA . ILE A 1 154 ? 6.562 -16.969 -0.541 1 98.38 154 ILE A CA 1
ATOM 1317 C C . ILE A 1 154 ? 7.188 -16.766 0.838 1 98.38 154 ILE A C 1
ATOM 1319 O O . ILE A 1 154 ? 8.359 -17.094 1.045 1 98.38 154 ILE A O 1
ATOM 1323 N N . LEU A 1 155 ? 6.449 -16.219 1.736 1 98.38 155 LEU A N 1
ATOM 1324 C CA . LEU A 1 155 ? 6.938 -15.977 3.088 1 98.38 155 LEU A CA 1
ATOM 1325 C C . LEU A 1 155 ? 6.352 -16.984 4.07 1 98.38 155 LEU A C 1
ATOM 1327 O O . LEU A 1 155 ? 7.078 -17.562 4.879 1 98.38 155 LEU A O 1
ATOM 1331 N N . ALA A 1 156 ? 5.074 -17.188 4 1 98.62 156 ALA A N 1
ATOM 1332 C CA . ALA A 1 156 ? 4.371 -18.031 4.957 1 98.62 156 ALA A CA 1
ATOM 1333 C C . ALA A 1 156 ? 2.963 -18.359 4.469 1 98.62 156 ALA A C 1
ATOM 1335 O O . ALA A 1 156 ? 2.514 -17.828 3.451 1 98.62 156 ALA A O 1
ATOM 1336 N N . TRP A 1 157 ? 2.344 -19.312 5.117 1 98.5 157 TRP A N 1
ATOM 1337 C CA . TRP A 1 157 ? 0.95 -19.656 4.844 1 98.5 157 TRP A CA 1
ATOM 1338 C C . TRP A 1 157 ? 0.277 -20.219 6.086 1 98.5 157 TRP A C 1
ATOM 1340 O O . TRP A 1 157 ? 0.952 -20.609 7.047 1 98.5 157 TRP A O 1
ATOM 1350 N N . ASP A 1 158 ? -0.977 -20.156 6.148 1 97.56 158 ASP A N 1
ATOM 1351 C CA . ASP A 1 158 ? -1.783 -20.875 7.125 1 97.56 158 ASP A CA 1
ATOM 1352 C C . ASP A 1 158 ? -2.963 -21.578 6.453 1 97.56 158 ASP A C 1
ATOM 1354 O O . ASP A 1 158 ? -2.859 -22.016 5.305 1 97.56 158 ASP A O 1
ATOM 1358 N N . ARG A 1 159 ? -3.996 -21.797 7.148 1 96.25 159 ARG A N 1
ATOM 1359 C CA . ARG A 1 159 ? -5.094 -22.594 6.609 1 96.25 159 ARG A CA 1
ATOM 1360 C C . ARG A 1 159 ? -5.824 -21.844 5.5 1 96.25 159 ARG A C 1
ATOM 1362 O O . ARG A 1 159 ? -6.43 -22.453 4.621 1 96.25 159 ARG A O 1
ATOM 1369 N N . LYS A 1 160 ? -5.738 -20.578 5.527 1 96.75 160 LYS A N 1
ATOM 1370 C CA . LYS A 1 160 ? -6.562 -19.797 4.613 1 96.75 160 LYS A CA 1
ATOM 1371 C C . LYS A 1 160 ? -5.707 -18.859 3.764 1 96.75 160 LYS A C 1
ATOM 1373 O O . LYS A 1 160 ? -6.023 -18.609 2.6 1 96.75 160 LYS A O 1
ATOM 1378 N N . TRP A 1 161 ? -4.641 -18.406 4.332 1 97.94 161 TRP A N 1
ATOM 1379 C CA . TRP A 1 161 ? -3.961 -17.266 3.732 1 97.94 161 TRP A CA 1
ATOM 1380 C C . TRP A 1 161 ? -2.562 -17.641 3.262 1 97.94 161 TRP A C 1
ATOM 1382 O O . TRP A 1 161 ? -1.902 -18.484 3.877 1 97.94 161 TRP A O 1
ATOM 1392 N N . LEU A 1 162 ? -2.15 -17.109 2.154 1 98.5 162 LEU A N 1
ATOM 1393 C CA . LEU A 1 162 ? -0.779 -17.141 1.655 1 98.5 162 LEU A CA 1
ATOM 1394 C C . LEU A 1 162 ? -0.118 -15.773 1.781 1 98.5 162 LEU A C 1
ATOM 1396 O O . LEU A 1 162 ? -0.725 -14.758 1.448 1 98.5 162 LEU A O 1
ATOM 1400 N N . PHE A 1 163 ? 1.106 -15.719 2.295 1 98.75 163 PHE A N 1
ATOM 1401 C CA . PHE A 1 163 ? 1.842 -14.477 2.461 1 98.75 163 PHE A CA 1
ATOM 1402 C C . PHE A 1 163 ? 3.053 -14.43 1.537 1 98.75 163 PHE A C 1
ATOM 1404 O O . PHE A 1 163 ? 3.85 -15.367 1.505 1 98.75 163 PHE A O 1
ATOM 1411 N N . VAL A 1 164 ? 3.166 -13.359 0.838 1 98.62 164 VAL A N 1
ATOM 1412 C CA . VAL A 1 164 ? 4.27 -13.141 -0.092 1 98.62 164 VAL A CA 1
ATOM 1413 C C . VAL A 1 164 ? 5.098 -11.938 0.361 1 98.62 164 VAL A C 1
ATOM 1415 O O . VAL A 1 164 ? 4.543 -10.914 0.768 1 98.62 164 VAL A O 1
ATOM 1418 N N . MET A 1 165 ? 6.371 -12.102 0.323 1 98.56 165 MET A N 1
ATOM 1419 C CA . MET A 1 165 ? 7.285 -11 0.606 1 98.56 165 MET A CA 1
ATOM 1420 C C . MET A 1 165 ? 7.938 -10.492 -0.674 1 98.56 165 MET A C 1
ATOM 1422 O O . MET A 1 165 ? 8.312 -11.281 -1.54 1 98.56 165 MET A O 1
ATOM 1426 N N . SER A 1 166 ? 8.039 -9.234 -0.8 1 98.5 166 SER A N 1
ATOM 1427 C CA . SER A 1 166 ? 8.75 -8.594 -1.899 1 98.5 166 SER A CA 1
ATOM 1428 C C . SER A 1 166 ? 9.734 -7.543 -1.384 1 98.5 166 SER A C 1
ATOM 1430 O O . SER A 1 166 ? 9.453 -6.84 -0.413 1 98.5 166 SER A O 1
ATOM 1432 N N . LYS A 1 167 ? 10.844 -7.441 -1.976 1 98.31 167 LYS A N 1
ATOM 1433 C CA . LYS A 1 167 ? 11.812 -6.402 -1.647 1 98.31 167 LYS A CA 1
ATOM 1434 C C . LYS A 1 167 ? 12.242 -5.641 -2.896 1 98.31 167 LYS A C 1
ATOM 1436 O O . LYS A 1 167 ? 12.383 -6.227 -3.973 1 98.31 167 LYS A O 1
ATOM 1441 N N . PHE A 1 168 ? 12.352 -4.395 -2.799 1 98.19 168 PHE A N 1
ATOM 1442 C CA . PHE A 1 168 ? 12.93 -3.52 -3.814 1 98.19 168 PHE A CA 1
ATOM 1443 C C . PHE A 1 168 ? 14.406 -3.285 -3.549 1 98.19 168 PHE A C 1
ATOM 1445 O O . PHE A 1 168 ? 14.781 -2.805 -2.477 1 98.19 168 PHE A O 1
ATOM 1452 N N . VAL A 1 169 ? 15.156 -3.594 -4.527 1 97.44 169 VAL A N 1
ATOM 1453 C CA . VAL A 1 169 ? 16.594 -3.57 -4.305 1 97.44 169 VAL A CA 1
ATOM 1454 C C . VAL A 1 169 ? 17.281 -2.818 -5.445 1 97.44 169 VAL A C 1
ATOM 1456 O O . VAL A 1 169 ? 16.969 -3.035 -6.617 1 97.44 169 VAL A O 1
ATOM 1459 N N . THR A 1 170 ? 18.203 -1.991 -5.109 1 96.31 170 THR A N 1
ATOM 1460 C CA . THR A 1 170 ? 18.969 -1.264 -6.109 1 96.31 170 THR A CA 1
ATOM 1461 C C . THR A 1 170 ? 20.141 -2.111 -6.617 1 96.31 170 THR A C 1
ATOM 1463 O O . THR A 1 170 ? 20.391 -3.199 -6.094 1 96.31 170 THR A O 1
ATOM 1466 N N . ASP A 1 171 ? 20.859 -1.589 -7.629 1 92.62 171 ASP A N 1
ATOM 1467 C CA . ASP A 1 171 ? 21.969 -2.312 -8.242 1 92.62 171 ASP A CA 1
ATOM 1468 C C . ASP A 1 171 ? 23.109 -2.527 -7.246 1 92.62 171 ASP A C 1
ATOM 1470 O O . ASP A 1 171 ? 23.859 -3.496 -7.355 1 92.62 171 ASP A O 1
ATOM 1474 N N . ASP A 1 172 ? 23.219 -1.658 -6.32 1 92 172 ASP A N 1
ATOM 1475 C CA . ASP A 1 172 ? 24.25 -1.785 -5.305 1 92 172 ASP A CA 1
ATOM 1476 C C . ASP A 1 172 ? 23.766 -2.623 -4.125 1 92 172 ASP A C 1
ATOM 1478 O O . ASP A 1 172 ? 24.312 -2.523 -3.023 1 92 172 ASP A O 1
ATOM 1482 N N . ASN A 1 173 ? 22.625 -3.301 -4.281 1 91.56 173 ASN A N 1
ATOM 1483 C CA . ASN A 1 173 ? 22.094 -4.285 -3.348 1 91.56 173 ASN A CA 1
ATOM 1484 C C . ASN A 1 173 ? 21.562 -3.625 -2.078 1 91.56 173 ASN A C 1
ATOM 1486 O O . ASN A 1 173 ? 21.719 -4.168 -0.982 1 91.56 173 ASN A O 1
ATOM 1490 N N . LYS A 1 174 ? 21.094 -2.451 -2.215 1 95 174 LYS A N 1
ATOM 1491 C CA . LYS A 1 174 ? 20.422 -1.783 -1.098 1 95 174 LYS A CA 1
ATOM 1492 C C . LYS A 1 174 ? 18.922 -1.978 -1.156 1 95 174 LYS A C 1
ATOM 1494 O O . LYS A 1 174 ? 18.297 -1.745 -2.195 1 95 174 LYS A O 1
ATOM 1499 N N . VAL A 1 175 ? 18.391 -2.471 -0.038 1 97.19 175 VAL A N 1
ATOM 1500 C CA . VAL A 1 175 ? 16.953 -2.664 0.05 1 97.19 175 VAL A CA 1
ATOM 1501 C C . VAL A 1 175 ? 16.266 -1.319 0.267 1 97.19 175 VAL A C 1
ATOM 1503 O O . VAL A 1 175 ? 16.531 -0.63 1.255 1 97.19 175 VAL A O 1
ATOM 1506 N N . CYS A 1 176 ? 15.359 -0.96 -0.604 1 97.62 176 CYS A N 1
ATOM 1507 C CA . CYS A 1 176 ? 14.695 0.335 -0.555 1 97.62 176 CYS A CA 1
ATOM 1508 C C . CYS A 1 176 ? 13.289 0.203 0.029 1 97.62 176 CYS A C 1
ATOM 1510 O O . CYS A 1 176 ? 12.75 1.166 0.575 1 97.62 176 CYS A O 1
ATOM 1512 N N . ALA A 1 177 ? 12.703 -0.901 -0.13 1 98.31 177 ALA A N 1
ATOM 1513 C CA . ALA A 1 177 ? 11.359 -1.138 0.39 1 98.31 177 ALA A CA 1
ATOM 1514 C C . ALA A 1 177 ? 11.102 -2.629 0.591 1 98.31 177 ALA A C 1
ATOM 1516 O O . ALA A 1 177 ? 11.703 -3.465 -0.091 1 98.31 177 ALA A O 1
ATOM 1517 N N . ILE A 1 178 ? 10.289 -2.986 1.504 1 98.62 178 ILE A N 1
ATOM 1518 C CA . ILE A 1 178 ? 9.875 -4.348 1.818 1 98.62 178 ILE A CA 1
ATOM 1519 C C . ILE A 1 178 ? 8.352 -4.418 1.908 1 98.62 178 ILE A C 1
ATOM 1521 O O . ILE A 1 178 ? 7.73 -3.623 2.617 1 98.62 178 ILE A O 1
ATOM 1525 N N . ALA A 1 179 ? 7.809 -5.332 1.197 1 98.56 179 ALA A N 1
ATOM 1526 C CA . ALA A 1 179 ? 6.352 -5.438 1.184 1 98.56 179 ALA A CA 1
ATOM 1527 C C . ALA A 1 179 ? 5.898 -6.848 1.541 1 98.56 179 ALA A C 1
ATOM 1529 O O . ALA A 1 179 ? 6.574 -7.828 1.208 1 98.56 179 ALA A O 1
ATOM 1530 N N . ILE A 1 180 ? 4.816 -6.945 2.238 1 98.69 180 ILE A N 1
ATOM 1531 C CA . ILE A 1 180 ? 4.125 -8.203 2.516 1 98.69 180 ILE A CA 1
ATOM 1532 C C . ILE A 1 180 ? 2.703 -8.141 1.965 1 98.69 180 ILE A C 1
ATOM 1534 O O . ILE A 1 180 ? 1.999 -7.145 2.154 1 98.69 180 ILE A O 1
ATOM 1538 N N . THR A 1 181 ? 2.344 -9.133 1.266 1 98.69 181 THR A N 1
ATOM 1539 C CA . THR A 1 181 ? 0.996 -9.234 0.717 1 98.69 181 THR A CA 1
ATOM 1540 C C . THR A 1 181 ? 0.297 -10.492 1.23 1 98.69 181 THR A C 1
ATOM 1542 O O . THR A 1 181 ? 0.887 -11.57 1.247 1 98.69 181 THR A O 1
ATOM 1545 N N . LYS A 1 182 ? -0.875 -10.344 1.708 1 98.62 182 LYS A N 1
ATOM 1546 C CA . LYS A 1 182 ? -1.748 -11.43 2.152 1 98.62 182 LYS A CA 1
ATOM 1547 C C . LYS A 1 182 ? -2.768 -11.789 1.075 1 98.62 182 LYS A C 1
ATOM 1549 O O . LYS A 1 182 ? -3.57 -10.945 0.666 1 98.62 182 LYS A O 1
ATOM 1554 N N . TYR A 1 183 ? -2.736 -13.086 0.65 1 97.69 183 TYR A N 1
ATOM 1555 C CA . TYR A 1 183 ? -3.598 -13.562 -0.429 1 97.69 183 TYR A CA 1
ATOM 1556 C C . TYR A 1 183 ? -4.578 -14.609 0.077 1 97.69 183 TYR A C 1
ATOM 1558 O O . TYR A 1 183 ? -4.305 -15.297 1.063 1 97.69 183 TYR A O 1
ATOM 1566 N N . VAL A 1 184 ? -5.617 -14.664 -0.656 1 96.06 184 VAL A N 1
ATOM 1567 C CA . VAL A 1 184 ? -6.523 -15.797 -0.519 1 96.06 184 VAL A CA 1
ATOM 1568 C C . VAL A 1 184 ? -6.824 -16.391 -1.895 1 96.06 184 VAL A C 1
ATOM 1570 O O . VAL A 1 184 ? -6.938 -15.656 -2.881 1 96.06 184 VAL A O 1
ATOM 1573 N N . PHE A 1 185 ? -6.871 -17.656 -2.053 1 93.31 185 PHE A N 1
ATOM 1574 C CA . PHE A 1 185 ? -7.219 -18.359 -3.283 1 93.31 185 PHE A CA 1
ATOM 1575 C C . PHE A 1 185 ? -8.68 -18.797 -3.26 1 93.31 185 PHE A C 1
ATOM 1577 O O . PHE A 1 185 ? -9.117 -19.469 -2.32 1 93.31 185 PHE A O 1
ATOM 1584 N N . LYS A 1 186 ? -9.32 -18.469 -4.32 1 90.62 186 LYS A N 1
ATOM 1585 C CA . LYS A 1 186 ? -10.742 -18.797 -4.383 1 90.62 186 LYS A CA 1
ATOM 1586 C C . LYS A 1 186 ? -11.109 -19.391 -5.738 1 90.62 186 LYS A C 1
ATOM 1588 O O . LYS A 1 186 ? -10.578 -18.984 -6.77 1 90.62 186 LYS A O 1
ATOM 1593 N N . VAL A 1 187 ? -11.961 -20.312 -5.789 1 84.75 187 VAL A N 1
ATOM 1594 C CA . VAL A 1 187 ? -12.664 -20.812 -6.969 1 84.75 187 VAL A CA 1
ATOM 1595 C C . VAL A 1 187 ? -14.172 -20.656 -6.777 1 84.75 187 VAL A C 1
ATOM 1597 O O . VAL A 1 187 ? -14.789 -21.406 -6.02 1 84.75 187 VAL A O 1
ATOM 1600 N N . GLY A 1 188 ? -14.68 -19.672 -7.496 1 78.94 188 GLY A N 1
ATOM 1601 C CA . GLY A 1 188 ? -16.047 -19.297 -7.152 1 78.94 188 GLY A CA 1
ATOM 1602 C C . GLY A 1 188 ? -16.172 -18.766 -5.734 1 78.94 188 GLY A C 1
ATOM 1603 O O . GLY A 1 188 ? -15.477 -17.828 -5.348 1 78.94 188 GLY A O 1
ATOM 1604 N N . ARG A 1 189 ? -17.031 -19.531 -4.891 1 82.06 189 ARG A N 1
ATOM 1605 C CA . ARG A 1 189 ? -17.266 -19.094 -3.516 1 82.06 189 ARG A CA 1
ATOM 1606 C C . ARG A 1 189 ? -16.391 -19.891 -2.541 1 82.06 189 ARG A C 1
ATOM 1608 O O . ARG A 1 189 ? -16.344 -19.578 -1.35 1 82.06 189 ARG A O 1
ATOM 1615 N N . LEU A 1 190 ? -15.656 -20.734 -3.139 1 86 190 LEU A N 1
ATOM 1616 C CA . LEU A 1 190 ? -14.891 -21.641 -2.287 1 86 190 LEU A CA 1
ATOM 1617 C C . LEU A 1 190 ? -13.469 -21.125 -2.096 1 86 190 LEU A C 1
ATOM 1619 O O . LEU A 1 190 ? -12.797 -20.766 -3.064 1 86 190 LEU A O 1
ATOM 1623 N N . THR A 1 191 ? -13.07 -21.094 -0.873 1 92.69 191 THR A N 1
ATOM 1624 C CA . THR A 1 191 ? -11.688 -20.766 -0.547 1 92.69 191 THR A CA 1
ATOM 1625 C C . THR A 1 191 ? -10.812 -22.016 -0.591 1 92.69 191 THR A C 1
ATOM 1627 O O . THR A 1 191 ? -11.156 -23.031 0 1 92.69 191 THR A O 1
ATOM 1630 N N . ILE A 1 192 ? -9.75 -21.938 -1.336 1 92.12 192 ILE A N 1
ATOM 1631 C CA . ILE A 1 192 ? -8.805 -23.047 -1.434 1 92.12 192 ILE A CA 1
ATOM 1632 C C . ILE A 1 192 ? -7.645 -22.828 -0.461 1 92.12 192 ILE A C 1
ATOM 1634 O O . ILE A 1 192 ? -6.996 -21.766 -0.487 1 92.12 192 ILE A O 1
ATOM 1638 N N . ALA A 1 193 ? -7.398 -23.781 0.342 1 95.62 193 ALA A N 1
ATOM 1639 C CA . ALA A 1 193 ? -6.277 -23.703 1.277 1 95.62 193 ALA A CA 1
ATOM 1640 C C . ALA A 1 193 ? -4.945 -23.672 0.537 1 95.62 193 ALA A C 1
ATOM 1642 O O . ALA A 1 193 ? -4.734 -24.438 -0.404 1 95.62 193 ALA A O 1
ATOM 1643 N N . PRO A 1 194 ? -4.07 -22.828 0.964 1 96.69 194 PRO A N 1
ATOM 1644 C CA . PRO A 1 194 ? -2.76 -22.766 0.311 1 96.69 194 PRO A CA 1
ATOM 1645 C C . PRO A 1 194 ? -2.047 -24.109 0.277 1 96.69 194 PRO A C 1
ATOM 1647 O O . PRO A 1 194 ? -1.341 -24.406 -0.688 1 96.69 194 PRO A O 1
ATOM 1650 N N . GLU A 1 195 ? -2.215 -24.891 1.233 1 96.38 195 GLU A N 1
ATOM 1651 C CA . GLU A 1 195 ? -1.547 -26.188 1.298 1 96.38 195 GLU A CA 1
ATOM 1652 C C . GLU A 1 195 ? -1.911 -27.047 0.097 1 96.38 195 GLU A C 1
ATOM 1654 O O . GLU A 1 195 ? -1.107 -27.875 -0.348 1 96.38 195 GLU A O 1
ATOM 1659 N N . GLU A 1 196 ? -3.084 -26.891 -0.391 1 93.31 196 GLU A N 1
ATOM 1660 C CA . GLU A 1 196 ? -3.529 -27.672 -1.538 1 93.31 196 GLU A CA 1
ATOM 1661 C C . GLU A 1 196 ? -2.66 -27.391 -2.764 1 93.31 196 GLU A C 1
ATOM 1663 O O . GLU A 1 196 ? -2.162 -28.328 -3.396 1 93.31 196 GLU A O 1
ATOM 1668 N N . TYR A 1 197 ? -2.463 -26.156 -3.061 1 93 197 TYR A N 1
ATOM 1669 C CA . TYR A 1 197 ? -1.688 -25.859 -4.262 1 93 197 TYR A CA 1
ATOM 1670 C C . TYR A 1 197 ? -0.194 -26.016 -4 1 93 197 TYR A C 1
ATOM 1672 O O . TYR A 1 197 ? 0.569 -26.359 -4.906 1 93 197 TYR A O 1
ATOM 1680 N N . LEU A 1 198 ? 0.254 -25.812 -2.725 1 97.5 198 LEU A N 1
ATOM 1681 C CA . LEU A 1 198 ? 1.652 -26.047 -2.389 1 97.5 198 LEU A CA 1
ATOM 1682 C C . LEU A 1 198 ? 1.993 -27.531 -2.506 1 97.5 198 LEU A C 1
ATOM 1684 O O . LEU A 1 198 ? 3.057 -27.891 -3.02 1 97.5 198 LEU A O 1
ATOM 1688 N N . LYS A 1 199 ? 1.088 -28.328 -2.059 1 96.44 199 LYS A N 1
ATOM 1689 C CA . LYS A 1 199 ? 1.271 -29.766 -2.168 1 96.44 199 LYS A CA 1
ATOM 1690 C C . LYS A 1 199 ? 1.247 -30.219 -3.627 1 96.44 199 LYS A C 1
ATOM 1692 O O . LYS A 1 199 ? 2.08 -31.016 -4.051 1 96.44 199 LYS A O 1
ATOM 1697 N N . PHE A 1 200 ? 0.297 -29.703 -4.336 1 95.81 200 PHE A N 1
ATOM 1698 C CA . PHE A 1 200 ? 0.168 -30.047 -5.746 1 95.81 200 PHE A CA 1
ATOM 1699 C C . PHE A 1 200 ? 1.461 -29.75 -6.496 1 95.81 200 PHE A C 1
ATOM 1701 O O . PHE A 1 200 ? 1.864 -30.516 -7.375 1 95.81 200 PHE A O 1
ATOM 1708 N N . CYS A 1 201 ? 2.119 -28.703 -6.152 1 96.69 201 CYS A N 1
ATOM 1709 C CA . CYS A 1 201 ? 3.322 -28.266 -6.852 1 96.69 201 CYS A CA 1
ATOM 1710 C C . CYS A 1 201 ? 4.57 -28.859 -6.215 1 96.69 201 CYS A C 1
ATOM 1712 O O . CYS A 1 201 ? 5.691 -28.484 -6.555 1 96.69 201 CYS A O 1
ATOM 1714 N N . ASN A 1 202 ? 4.402 -29.734 -5.199 1 97.31 202 ASN A N 1
ATOM 1715 C CA . ASN A 1 202 ? 5.48 -30.5 -4.578 1 97.31 202 ASN A CA 1
ATOM 1716 C C . ASN A 1 202 ? 6.43 -29.578 -3.801 1 97.31 202 ASN A C 1
ATOM 1718 O O . ASN A 1 202 ? 7.648 -29.719 -3.912 1 97.31 202 ASN A O 1
ATOM 1722 N N . PHE A 1 203 ? 5.824 -28.703 -3.014 1 98.06 203 PHE A N 1
ATOM 1723 C CA . PHE A 1 203 ? 6.656 -27.734 -2.305 1 98.06 203 PHE A CA 1
ATOM 1724 C C . PHE A 1 203 ? 6.742 -28.078 -0.822 1 98.06 203 PHE A C 1
ATOM 1726 O O . PHE A 1 203 ? 7.578 -27.547 -0.099 1 98.06 203 PHE A O 1
ATOM 1733 N N . LEU A 1 204 ? 5.906 -29 -0.368 1 97.81 204 LEU A N 1
ATOM 1734 C CA . LEU A 1 204 ? 5.789 -29.172 1.076 1 97.81 204 LEU A CA 1
ATOM 1735 C C . LEU A 1 204 ? 6.68 -30.312 1.564 1 97.81 204 LEU A C 1
ATOM 1737 O O . LEU A 1 204 ? 6.699 -31.391 0.97 1 97.81 204 LEU A O 1
ATOM 1741 N N . ASP A 1 205 ? 7.457 -30.125 2.439 1 97.81 205 ASP A N 1
ATOM 1742 C CA . ASP A 1 205 ? 8.227 -31.094 3.213 1 97.81 205 ASP A CA 1
ATOM 1743 C C . ASP A 1 205 ? 8.453 -30.594 4.641 1 97.81 205 ASP A C 1
ATOM 1745 O O . ASP A 1 205 ? 7.949 -29.547 5.027 1 97.81 205 ASP A O 1
ATOM 1749 N N . GLU A 1 206 ? 9.094 -31.375 5.398 1 97.81 206 GLU A N 1
ATOM 1750 C CA . GLU A 1 206 ? 9.266 -31.062 6.812 1 97.81 206 GLU A CA 1
ATOM 1751 C C . GLU A 1 206 ? 10.078 -29.781 6.996 1 97.81 206 GLU A C 1
ATOM 1753 O O . GLU A 1 206 ? 9.781 -28.969 7.883 1 97.81 206 GLU A O 1
ATOM 1758 N N . GLU A 1 207 ? 11.047 -29.625 6.203 1 97.81 207 GLU A N 1
ATOM 1759 C CA . GLU A 1 207 ? 11.906 -28.438 6.289 1 97.81 207 GLU A CA 1
ATOM 1760 C C . GLU A 1 207 ? 11.117 -27.172 5.988 1 97.81 207 GLU A C 1
ATOM 1762 O O . GLU A 1 207 ? 11.195 -26.188 6.734 1 97.81 207 GLU A O 1
ATOM 1767 N N . ASN A 1 208 ? 10.383 -27.172 4.918 1 98.12 208 ASN A N 1
ATOM 1768 C CA . ASN A 1 208 ? 9.586 -26.016 4.535 1 98.12 208 ASN A CA 1
ATOM 1769 C C . ASN A 1 208 ? 8.508 -25.719 5.57 1 98.12 208 ASN A C 1
ATOM 1771 O O . ASN A 1 208 ? 8.164 -24.547 5.801 1 98.12 208 ASN A O 1
ATOM 1775 N N . GLN A 1 209 ? 7.961 -26.766 6.188 1 98.06 209 GLN A N 1
ATOM 1776 C CA . GLN A 1 209 ? 6.984 -26.547 7.25 1 98.06 209 GLN A CA 1
ATOM 1777 C C . GLN A 1 209 ? 7.617 -25.844 8.445 1 98.06 209 GLN A C 1
ATOM 1779 O O . GLN A 1 209 ? 7.004 -24.953 9.047 1 98.06 209 GLN A O 1
ATOM 1784 N N . ALA A 1 210 ? 8.805 -26.25 8.758 1 98.25 210 ALA A N 1
ATOM 1785 C CA . ALA A 1 210 ? 9.516 -25.609 9.867 1 98.25 210 ALA A CA 1
ATOM 1786 C C . ALA A 1 210 ? 9.781 -24.141 9.578 1 98.25 210 ALA A C 1
ATOM 1788 O O . ALA A 1 210 ? 9.617 -23.281 10.453 1 98.25 210 ALA A O 1
ATOM 1789 N N . ILE A 1 211 ? 10.203 -23.844 8.375 1 97.44 211 ILE A N 1
ATOM 1790 C CA . ILE A 1 211 ? 10.438 -22.469 7.957 1 97.44 211 ILE A CA 1
ATOM 1791 C C . ILE A 1 211 ? 9.133 -21.672 8.031 1 97.44 211 ILE A C 1
ATOM 1793 O O . ILE A 1 211 ? 9.109 -20.547 8.531 1 97.44 211 ILE A O 1
ATOM 1797 N N . ASN A 1 212 ? 8.031 -22.25 7.574 1 98.31 212 ASN A N 1
ATOM 1798 C CA . ASN A 1 212 ? 6.719 -21.625 7.633 1 98.31 212 ASN A CA 1
ATOM 1799 C C . ASN A 1 212 ? 6.328 -21.266 9.07 1 98.31 212 ASN A C 1
ATOM 1801 O O . ASN A 1 212 ? 5.824 -20.172 9.328 1 98.31 212 ASN A O 1
ATOM 1805 N N . ASP A 1 213 ? 6.539 -22.188 9.961 1 98.06 213 ASP A N 1
ATOM 1806 C CA . ASP A 1 213 ? 6.156 -21.984 11.359 1 98.06 213 ASP A CA 1
ATOM 1807 C C . ASP A 1 213 ? 6.891 -20.781 11.953 1 98.06 213 ASP A C 1
ATOM 1809 O O . ASP A 1 213 ? 6.309 -20.016 12.727 1 98.06 213 ASP A O 1
ATOM 1813 N N . LYS A 1 214 ? 8.086 -20.641 11.609 1 97.56 214 LYS A N 1
ATOM 1814 C CA . LYS A 1 214 ? 8.875 -19.5 12.07 1 97.56 214 LYS A CA 1
ATOM 1815 C C . LYS A 1 214 ? 8.414 -18.203 11.406 1 97.56 214 LYS A C 1
ATOM 1817 O O . LYS A 1 214 ? 8.18 -17.203 12.086 1 97.56 214 LYS A O 1
ATOM 1822 N N . ASN A 1 215 ? 8.289 -18.219 10.102 1 97.62 215 ASN A N 1
ATOM 1823 C CA . ASN A 1 215 ? 7.926 -17.031 9.336 1 97.62 215 ASN A CA 1
ATOM 1824 C C . ASN A 1 215 ? 6.512 -16.562 9.672 1 97.62 215 ASN A C 1
ATOM 1826 O O . ASN A 1 215 ? 6.227 -15.367 9.648 1 97.62 215 ASN A O 1
ATOM 1830 N N . TYR A 1 216 ? 5.637 -17.516 9.938 1 97.88 216 TYR A N 1
ATOM 1831 C CA . TYR A 1 216 ? 4.238 -17.172 10.195 1 97.88 216 TYR A CA 1
ATOM 1832 C C . TYR A 1 216 ? 4.109 -16.281 11.422 1 97.88 216 TYR A C 1
ATOM 1834 O O . TYR A 1 216 ? 3.227 -15.422 11.477 1 97.88 216 TYR A O 1
ATOM 1842 N N . LYS A 1 217 ? 4.953 -16.406 12.375 1 96.5 217 LYS A N 1
ATOM 1843 C CA . LYS A 1 217 ? 4.934 -15.578 13.57 1 96.5 217 LYS A CA 1
ATOM 1844 C C . LYS A 1 217 ? 5.102 -14.102 13.219 1 96.5 217 LYS A C 1
ATOM 1846 O O . LYS A 1 217 ? 4.641 -13.227 13.953 1 96.5 217 LYS A O 1
ATOM 1851 N N . LEU A 1 218 ? 5.719 -13.859 12.086 1 95.69 218 LEU A N 1
ATOM 1852 C CA . LEU A 1 218 ? 6.02 -12.492 11.664 1 95.69 218 LEU A CA 1
ATOM 1853 C C . LEU A 1 218 ? 4.797 -11.828 11.047 1 95.69 218 LEU A C 1
ATOM 1855 O O . LEU A 1 218 ? 4.758 -10.602 10.891 1 95.69 218 LEU A O 1
ATOM 1859 N N . VAL A 1 219 ? 3.777 -12.648 10.664 1 96.81 219 VAL A N 1
ATOM 1860 C CA . VAL A 1 219 ? 2.68 -12.078 9.891 1 96.81 219 VAL A CA 1
ATOM 1861 C C . VAL A 1 219 ? 1.366 -12.242 10.648 1 96.81 219 VAL A C 1
ATOM 1863 O O . VAL A 1 219 ? 0.29 -11.977 10.109 1 96.81 219 VAL A O 1
ATOM 1866 N N . THR A 1 220 ? 1.349 -12.664 11.891 1 95.62 220 THR A N 1
ATOM 1867 C CA . THR A 1 220 ? 0.146 -12.922 12.672 1 95.62 220 THR A CA 1
ATOM 1868 C C . THR A 1 220 ? -0.68 -11.648 12.844 1 95.62 220 THR A C 1
ATOM 1870 O O . THR A 1 220 ? -1.91 -11.703 12.898 1 95.62 220 THR A O 1
ATOM 1873 N N . SER A 1 221 ? -0.011 -10.492 12.93 1 93.75 221 SER A N 1
ATOM 1874 C CA . SER A 1 221 ? -0.711 -9.219 13.094 1 93.75 221 SER A CA 1
ATOM 1875 C C . SER A 1 221 ? -1.552 -8.891 11.859 1 93.75 221 SER A C 1
ATOM 1877 O O . SER A 1 221 ? -2.48 -8.078 11.938 1 93.75 221 SER A O 1
ATOM 1879 N N . LEU A 1 222 ? -1.23 -9.469 10.711 1 95.69 222 LEU A N 1
ATOM 1880 C CA . LEU A 1 222 ? -1.986 -9.242 9.484 1 95.69 222 LEU A CA 1
ATOM 1881 C C . LEU A 1 222 ? -3.223 -10.133 9.438 1 95.69 222 LEU A C 1
ATOM 1883 O O . LEU A 1 222 ? -4.102 -9.945 8.594 1 95.69 222 LEU A O 1
ATOM 1887 N N . VAL A 1 223 ? -3.25 -11.078 10.281 1 93.81 223 VAL A N 1
ATOM 1888 C CA . VAL A 1 223 ? -4.379 -12.008 10.32 1 93.81 223 VAL A CA 1
ATOM 1889 C C . VAL A 1 223 ? -5.418 -11.508 11.32 1 93.81 223 VAL A C 1
ATOM 1891 O O . VAL A 1 223 ? -6.609 -11.461 11.016 1 93.81 223 VAL A O 1
ATOM 1894 N N . ASP A 1 224 ? -4.945 -11.07 12.477 1 90.19 224 ASP A N 1
ATOM 1895 C CA . ASP A 1 224 ? -5.84 -10.586 13.523 1 90.19 224 ASP A CA 1
ATOM 1896 C C . ASP A 1 224 ? -6.043 -9.078 13.414 1 90.19 224 ASP A C 1
ATOM 1898 O O . ASP A 1 224 ? -5.371 -8.305 14.102 1 90.19 224 ASP A O 1
ATOM 1902 N N . VAL A 1 225 ? -6.992 -8.727 12.633 1 91.12 225 VAL A N 1
ATOM 1903 C CA . VAL A 1 225 ? -7.172 -7.301 12.375 1 91.12 225 VAL A CA 1
ATOM 1904 C C . VAL A 1 225 ? -8.531 -6.844 12.906 1 91.12 225 VAL A C 1
ATOM 1906 O O . VAL A 1 225 ? -9.016 -5.773 12.539 1 91.12 225 VAL A O 1
ATOM 1909 N N . GLU A 1 226 ? -9.172 -7.555 13.781 1 92.56 226 GLU A N 1
ATOM 1910 C CA . GLU A 1 226 ? -10.531 -7.301 14.242 1 92.56 226 GLU A CA 1
ATOM 1911 C C . GLU A 1 226 ? -10.617 -5.98 15 1 92.56 226 GLU A C 1
ATOM 1913 O O . GLU A 1 226 ? -11.562 -5.211 14.812 1 92.56 226 GLU A O 1
ATOM 1918 N N . ASP A 1 227 ? -9.703 -5.711 15.875 1 92.75 227 ASP A N 1
ATOM 1919 C CA . ASP A 1 227 ? -9.75 -4.504 16.688 1 92.75 227 ASP A CA 1
ATOM 1920 C C . ASP A 1 227 ? -9.594 -3.252 15.836 1 92.75 227 ASP A C 1
ATOM 1922 O O . ASP A 1 227 ? -10.227 -2.229 16.094 1 92.75 227 ASP A O 1
ATOM 1926 N N . ILE A 1 228 ? -8.781 -3.348 14.812 1 93.56 228 ILE A N 1
ATOM 1927 C CA . ILE A 1 228 ? -8.609 -2.246 13.875 1 93.56 228 ILE A CA 1
ATOM 1928 C C . ILE A 1 228 ? -9.906 -2.016 13.109 1 93.56 228 ILE A C 1
ATOM 1930 O O . ILE A 1 228 ? -10.336 -0.874 12.922 1 93.56 228 ILE A O 1
ATOM 1934 N N . GLU A 1 229 ? -10.539 -3.123 12.719 1 94.5 229 GLU A N 1
ATOM 1935 C CA . GLU A 1 229 ? -11.797 -3.039 11.977 1 94.5 229 GLU A CA 1
ATOM 1936 C C . GLU A 1 229 ? -12.891 -2.389 12.82 1 94.5 229 GLU A C 1
ATOM 1938 O O . GLU A 1 229 ? -13.703 -1.621 12.305 1 94.5 229 GLU A O 1
ATOM 1943 N N . LYS A 1 230 ? -12.859 -2.654 14.062 1 93.81 230 LYS A N 1
ATOM 1944 C CA . LYS A 1 230 ? -13.859 -2.08 14.961 1 93.81 230 LYS A CA 1
ATOM 1945 C C . LYS A 1 230 ? -13.734 -0.561 15.023 1 93.81 230 LYS A C 1
ATOM 1947 O O . LYS A 1 230 ? -14.742 0.151 14.992 1 93.81 230 LYS A O 1
ATOM 1952 N N . ILE A 1 231 ? -12.562 -0.045 15.094 1 93.06 231 ILE A N 1
ATOM 1953 C CA . ILE A 1 231 ? -12.344 1.396 15.133 1 93.06 231 ILE A CA 1
ATOM 1954 C C . ILE A 1 231 ? -12.789 2.02 13.812 1 93.06 231 ILE A C 1
ATOM 1956 O O . ILE A 1 231 ? -13.492 3.037 13.805 1 93.06 231 ILE A O 1
ATOM 1960 N N . ALA A 1 232 ? -12.406 1.388 12.734 1 93.31 232 ALA A N 1
ATOM 1961 C CA . ALA A 1 232 ? -12.711 1.912 11.406 1 93.31 232 ALA A CA 1
ATOM 1962 C C . ALA A 1 232 ? -14.219 1.911 11.156 1 93.31 232 ALA A C 1
ATOM 1964 O O . ALA A 1 232 ? -14.742 2.791 10.461 1 93.31 232 ALA A O 1
ATOM 1965 N N . GLU A 1 233 ? -14.891 0.914 11.656 1 90.88 233 GLU A N 1
ATOM 1966 C CA . GLU A 1 233 ? -16.312 0.754 11.359 1 90.88 233 GLU A CA 1
ATOM 1967 C C . GLU A 1 233 ? -17.172 1.548 12.336 1 90.88 233 GLU A C 1
ATOM 1969 O O . GLU A 1 233 ? -18.391 1.657 12.156 1 90.88 233 GLU A O 1
ATOM 1974 N N . ALA A 1 234 ? -16.484 2.061 13.367 1 81.75 234 ALA A N 1
ATOM 1975 C CA . ALA A 1 234 ? -17.234 2.912 14.297 1 81.75 234 ALA A CA 1
ATOM 1976 C C . ALA A 1 234 ? -17.734 4.18 13.602 1 81.75 234 ALA A C 1
ATOM 1978 O O . ALA A 1 234 ? -17.062 4.691 12.688 1 81.75 234 ALA A O 1
ATOM 1979 N N . ALA A 1 235 ? -18.953 4.488 13.812 1 66.81 235 ALA A N 1
ATOM 1980 C CA . ALA A 1 235 ? -19.656 5.582 13.141 1 66.81 235 ALA A CA 1
ATOM 1981 C C . ALA A 1 235 ? -18.859 6.883 13.234 1 66.81 235 ALA A C 1
ATOM 1983 O O . ALA A 1 235 ? -18.203 7.141 14.242 1 66.81 235 ALA A O 1
ATOM 1984 N N . THR A 1 236 ? -18.547 7.516 12.039 1 62.59 236 THR A N 1
ATOM 1985 C CA . THR A 1 236 ? -17.953 8.844 11.938 1 62.59 236 THR A CA 1
ATOM 1986 C C . THR A 1 236 ? -18.906 9.906 12.469 1 62.59 236 THR A C 1
ATOM 1988 O O . THR A 1 236 ? -20.125 9.82 12.258 1 62.59 236 THR A O 1
ATOM 1991 N N . MET B 1 1 ? -17.078 14.5 -39.344 1 48.69 1 MET B N 1
ATOM 1992 C CA . MET B 1 1 ? -18.047 14.195 -38.281 1 48.69 1 MET B CA 1
ATOM 1993 C C . MET B 1 1 ? -17.5 13.141 -37.344 1 48.69 1 MET B C 1
ATOM 1995 O O . MET B 1 1 ? -17.672 13.25 -36.125 1 48.69 1 MET B O 1
ATOM 1999 N N . PHE B 1 2 ? -16.922 12.047 -37.844 1 59.72 2 PHE B N 1
ATOM 2000 C CA . PHE B 1 2 ? -16.297 10.938 -37.125 1 59.72 2 PHE B CA 1
ATOM 2001 C C . PHE B 1 2 ? -15.133 11.438 -36.25 1 59.72 2 PHE B C 1
ATOM 2003 O O . PHE B 1 2 ? -14.953 10.977 -35.125 1 59.72 2 PHE B O 1
ATOM 2010 N N . SER B 1 3 ? -14.641 12.508 -36.844 1 63.03 3 SER B N 1
ATOM 2011 C CA . SER B 1 3 ? -13.43 13.047 -36.219 1 63.03 3 SER B CA 1
ATOM 2012 C C . SER B 1 3 ? -13.758 13.852 -34.969 1 63.03 3 SER B C 1
ATOM 2014 O O . SER B 1 3 ? -13.078 13.727 -33.938 1 63.03 3 SER B O 1
ATOM 2016 N N . LYS B 1 4 ? -14.945 14.469 -35.062 1 69.12 4 LYS B N 1
ATOM 2017 C CA . LYS B 1 4 ? -15.328 15.289 -33.906 1 69.12 4 LYS B CA 1
ATOM 2018 C C . LYS B 1 4 ? -15.836 14.43 -32.75 1 69.12 4 LYS B C 1
ATOM 2020 O O . LYS B 1 4 ? -15.5 14.672 -31.594 1 69.12 4 LYS B O 1
ATOM 2025 N N . THR B 1 5 ? -16.672 13.461 -33.094 1 65.75 5 THR B N 1
ATOM 2026 C CA . THR B 1 5 ? -17.203 12.547 -32.094 1 65.75 5 THR B CA 1
ATOM 2027 C C . THR B 1 5 ? -16.078 11.836 -31.359 1 65.75 5 THR B C 1
ATOM 2029 O O . THR B 1 5 ? -16.125 11.688 -30.125 1 65.75 5 THR B O 1
ATOM 2032 N N . LEU B 1 6 ? -15.164 11.344 -32.125 1 67.62 6 LEU B N 1
ATOM 2033 C CA . LEU B 1 6 ? -14.023 10.664 -31.5 1 67.62 6 LEU B CA 1
ATOM 2034 C C . LEU B 1 6 ? -13.281 11.594 -30.547 1 67.62 6 LEU B C 1
ATOM 2036 O O . LEU B 1 6 ? -12.844 11.18 -29.484 1 67.62 6 LEU B O 1
ATOM 2040 N N . LYS B 1 7 ? -13.203 12.82 -30.969 1 68.69 7 LYS B N 1
ATOM 2041 C CA . LYS B 1 7 ? -12.539 13.812 -30.125 1 68.69 7 LYS B CA 1
ATOM 2042 C C . LYS B 1 7 ? -13.305 14.031 -28.828 1 68.69 7 LYS B C 1
ATOM 2044 O O . LYS B 1 7 ? -12.711 14.117 -27.75 1 68.69 7 LYS B O 1
ATOM 2049 N N . TYR B 1 8 ? -14.617 14.078 -29 1 67.38 8 TYR B N 1
ATOM 2050 C CA . TYR B 1 8 ? -15.43 14.289 -27.812 1 67.38 8 TYR B CA 1
ATOM 2051 C C . TYR B 1 8 ? -15.391 13.062 -26.906 1 67.38 8 TYR B C 1
ATOM 2053 O O . TYR B 1 8 ? -15.375 13.195 -25.672 1 67.38 8 TYR B O 1
ATOM 2061 N N . LEU B 1 9 ? -15.328 11.93 -27.484 1 64.5 9 LEU B N 1
ATOM 2062 C CA . LEU B 1 9 ? -15.25 10.695 -26.703 1 64.5 9 LEU B CA 1
ATOM 2063 C C . LEU B 1 9 ? -13.922 10.602 -25.969 1 64.5 9 LEU B C 1
ATOM 2065 O O . LEU B 1 9 ? -13.875 10.195 -24.812 1 64.5 9 LEU B O 1
ATOM 2069 N N . ILE B 1 10 ? -12.906 10.992 -26.703 1 65.38 10 ILE B N 1
ATOM 2070 C CA . ILE B 1 10 ? -11.578 11.008 -26.094 1 65.38 10 ILE B CA 1
ATOM 2071 C C . ILE B 1 10 ? -11.555 12.023 -24.953 1 65.38 10 ILE B C 1
ATOM 2073 O O . ILE B 1 10 ? -11.039 11.734 -23.859 1 65.38 10 ILE B O 1
ATOM 2077 N N . LEU B 1 11 ? -12.18 13.156 -25.281 1 66.62 11 LEU B N 1
ATOM 2078 C CA . LEU B 1 11 ? -12.227 14.188 -24.266 1 66.62 11 LEU B CA 1
ATOM 2079 C C . LEU B 1 11 ? -13.031 13.727 -23.047 1 66.62 11 LEU B C 1
ATOM 2081 O O . LEU B 1 11 ? -12.617 13.93 -21.906 1 66.62 11 LEU B O 1
ATOM 2085 N N . ALA B 1 12 ? -14.172 13.164 -23.391 1 62.06 12 ALA B N 1
ATOM 2086 C CA . ALA B 1 12 ? -15 12.641 -22.312 1 62.06 12 ALA B CA 1
ATOM 2087 C C . ALA B 1 12 ? -14.25 11.586 -21.5 1 62.06 12 ALA B C 1
ATOM 2089 O O . ALA B 1 12 ? -14.32 11.562 -20.266 1 62.06 12 ALA B O 1
ATOM 2090 N N . PHE B 1 13 ? -13.602 10.859 -22.234 1 63.88 13 PHE B N 1
ATOM 2091 C CA . PHE B 1 13 ? -12.812 9.82 -21.594 1 63.88 13 PHE B CA 1
ATOM 2092 C C . PHE B 1 13 ? -11.703 10.43 -20.734 1 63.88 13 PHE B C 1
ATOM 2094 O O . PHE B 1 13 ? -11.492 10.008 -19.594 1 63.88 13 PHE B O 1
ATOM 2101 N N . LEU B 1 14 ? -11.023 11.367 -21.203 1 62.09 14 LEU B N 1
ATOM 2102 C CA . LEU B 1 14 ? -9.953 12.047 -20.469 1 62.09 14 LEU B CA 1
ATOM 2103 C C . LEU B 1 14 ? -10.5 12.734 -19.234 1 62.09 14 LEU B C 1
ATOM 2105 O O . LEU B 1 14 ? -9.859 12.711 -18.172 1 62.09 14 LEU B O 1
ATOM 2109 N N . ILE B 1 15 ? -11.711 13.219 -19.406 1 63.56 15 ILE B N 1
ATOM 2110 C CA . ILE B 1 15 ? -12.328 13.898 -18.266 1 63.56 15 ILE B CA 1
ATOM 2111 C C . ILE B 1 15 ? -12.711 12.875 -17.203 1 63.56 15 ILE B C 1
ATOM 2113 O O . ILE B 1 15 ? -12.5 13.102 -16.016 1 63.56 15 ILE B O 1
ATOM 2117 N N . SER B 1 16 ? -13.172 11.805 -17.734 1 63.38 16 SER B N 1
ATOM 2118 C CA . SER B 1 16 ? -13.656 10.773 -16.828 1 63.38 16 SER B CA 1
ATOM 2119 C C . SER B 1 16 ? -12.5 10.141 -16.062 1 63.38 16 SER B C 1
ATOM 2121 O O . SER B 1 16 ? -12.688 9.633 -14.953 1 63.38 16 SER B O 1
ATOM 2123 N N . THR B 1 17 ? -11.281 10.234 -16.594 1 68.81 17 THR B N 1
ATOM 2124 C CA . THR B 1 17 ? -10.117 9.602 -15.984 1 68.81 17 THR B CA 1
ATOM 2125 C C . THR B 1 17 ? -9.148 10.648 -15.453 1 68.81 17 THR B C 1
ATOM 2127 O O . THR B 1 17 ? -7.938 10.422 -15.406 1 68.81 17 THR B O 1
ATOM 2130 N N . HIS B 1 18 ? -9.688 11.742 -15.023 1 69.38 18 HIS B N 1
ATOM 2131 C CA . HIS B 1 18 ? -8.867 12.898 -14.68 1 69.38 18 HIS B CA 1
ATOM 2132 C C . HIS B 1 18 ? -7.895 12.57 -13.555 1 69.38 18 HIS B C 1
ATOM 2134 O O . HIS B 1 18 ? -6.805 13.141 -13.484 1 69.38 18 HIS B O 1
ATOM 2140 N N . LYS B 1 19 ? -8.219 11.617 -12.75 1 74.25 19 LYS B N 1
ATOM 2141 C CA . LYS B 1 19 ? -7.391 11.305 -11.586 1 74.25 19 LYS B CA 1
ATOM 2142 C C . LYS B 1 19 ? -6.105 10.594 -12.008 1 74.25 19 LYS B C 1
ATOM 2144 O O . LYS B 1 19 ? -5.141 10.531 -11.242 1 74.25 19 LYS B O 1
ATOM 2149 N N . THR B 1 20 ? -6.129 10.039 -13.211 1 68.75 20 THR B N 1
ATOM 2150 C CA . THR B 1 20 ? -5.016 9.188 -13.609 1 68.75 20 THR B CA 1
ATOM 2151 C C . THR B 1 20 ? -4.25 9.805 -14.773 1 68.75 20 THR B C 1
ATOM 2153 O O . THR B 1 20 ? -3.377 9.156 -15.359 1 68.75 20 THR B O 1
ATOM 2156 N N . LEU B 1 21 ? -4.609 10.977 -15.016 1 72.25 21 LEU B N 1
ATOM 2157 C CA . LEU B 1 21 ? -3.883 11.672 -16.078 1 72.25 21 LEU B CA 1
ATOM 2158 C C . LEU B 1 21 ? -2.498 12.094 -15.602 1 72.25 21 LEU B C 1
ATOM 2160 O O . LEU B 1 21 ? -2.258 12.203 -14.398 1 72.25 21 LEU B O 1
ATOM 2164 N N . PRO B 1 22 ? -1.674 12.266 -16.609 1 72 22 PRO B N 1
ATOM 2165 C CA . PRO B 1 22 ? -0.36 12.781 -16.219 1 72 22 PRO B CA 1
ATOM 2166 C C . PRO B 1 22 ? -0.451 14.039 -15.352 1 72 22 PRO B C 1
ATOM 2168 O O . PRO B 1 22 ? -1.294 14.898 -15.602 1 72 22 PRO B O 1
ATOM 2171 N N . PHE B 1 23 ? 0.158 14.055 -14.273 1 79.38 23 PHE B N 1
ATOM 2172 C CA . PHE B 1 23 ? 0.312 15.172 -13.352 1 79.38 23 PHE B CA 1
ATOM 2173 C C . PHE B 1 23 ? -0.911 15.312 -12.453 1 79.38 23 PHE B C 1
ATOM 2175 O O . PHE B 1 23 ? -0.962 16.188 -11.594 1 79.38 23 PHE B O 1
ATOM 2182 N N . ALA B 1 24 ? -1.921 14.477 -12.75 1 81.69 24 ALA B N 1
ATOM 2183 C CA . ALA B 1 24 ? -3.111 14.547 -11.906 1 81.69 24 ALA B CA 1
ATOM 2184 C C . ALA B 1 24 ? -2.75 14.375 -10.43 1 81.69 24 ALA B C 1
ATOM 2186 O O . ALA B 1 24 ? -3.279 15.078 -9.57 1 81.69 24 ALA B O 1
ATOM 2187 N N . TYR B 1 25 ? -1.917 13.516 -10.172 1 84.38 25 TYR B N 1
ATOM 2188 C CA . TYR B 1 25 ? -1.499 13.25 -8.797 1 84.38 25 TYR B CA 1
ATOM 2189 C C . TYR B 1 25 ? -0.91 14.5 -8.156 1 84.38 25 TYR B C 1
ATOM 2191 O O . TYR B 1 25 ? -1.298 14.883 -7.047 1 84.38 25 TYR B O 1
ATOM 2199 N N . VAL B 1 26 ? -0.021 15.117 -8.82 1 82.75 26 VAL B N 1
ATOM 2200 C CA . VAL B 1 26 ? 0.663 16.297 -8.297 1 82.75 26 VAL B CA 1
ATOM 2201 C C . VAL B 1 26 ? -0.338 17.422 -8.102 1 82.75 26 VAL B C 1
ATOM 2203 O O . VAL B 1 26 ? -0.317 18.109 -7.078 1 82.75 26 VAL B O 1
ATOM 2206 N N . ILE B 1 27 ? -1.224 17.562 -9.023 1 87.31 27 ILE B N 1
ATOM 2207 C CA . ILE B 1 27 ? -2.225 18.625 -8.961 1 87.31 27 ILE B CA 1
ATOM 2208 C C . ILE B 1 27 ? -3.158 18.391 -7.781 1 87.31 27 ILE B C 1
ATOM 2210 O O . ILE B 1 27 ? -3.451 19.312 -7.016 1 87.31 27 ILE B O 1
ATOM 2214 N N . ARG B 1 28 ? -3.596 17.188 -7.656 1 90 28 ARG B N 1
ATOM 2215 C CA . ARG B 1 28 ? -4.5 16.844 -6.562 1 90 28 ARG B CA 1
ATOM 2216 C C . ARG B 1 28 ? -3.82 17.031 -5.211 1 90 28 ARG B C 1
ATOM 2218 O O . ARG B 1 28 ? -4.43 17.531 -4.266 1 90 28 ARG B O 1
ATOM 2225 N N . PHE B 1 29 ? -2.613 16.609 -5.121 1 89.88 29 PHE B N 1
ATOM 2226 C CA . PHE B 1 29 ? -1.836 16.719 -3.893 1 89.88 29 PHE B CA 1
ATOM 2227 C C . PHE B 1 29 ? -1.666 18.188 -3.504 1 89.88 29 PHE B C 1
ATOM 2229 O O . PHE B 1 29 ? -2.002 18.578 -2.385 1 89.88 29 PHE B O 1
ATOM 22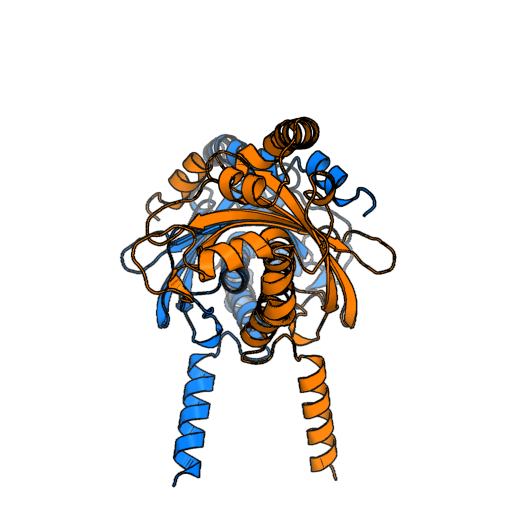36 N N . TYR B 1 30 ? -1.28 19 -4.434 1 88.81 30 TYR B N 1
ATOM 2237 C CA . TYR B 1 30 ? -0.995 20.391 -4.129 1 88.81 30 TYR B CA 1
ATOM 2238 C C . TYR B 1 30 ? -2.285 21.188 -3.945 1 88.81 30 TYR B C 1
ATOM 2240 O O . TYR B 1 30 ? -2.307 22.188 -3.227 1 88.81 30 TYR B O 1
ATOM 2248 N N . TYR B 1 31 ? -3.271 20.75 -4.59 1 92.06 31 TYR B N 1
ATOM 2249 C CA . TYR B 1 31 ? -4.566 21.375 -4.344 1 92.06 31 TYR B CA 1
ATOM 2250 C C . TYR B 1 31 ? -4.949 21.266 -2.871 1 92.06 31 TYR B C 1
ATOM 2252 O O . TYR B 1 31 ? -5.348 22.266 -2.252 1 92.06 31 TYR B O 1
ATOM 2260 N N . GLN B 1 32 ? -4.824 20.062 -2.312 1 92.06 32 GLN B N 1
ATOM 2261 C CA . GLN B 1 32 ? -5.164 19.875 -0.906 1 92.06 32 GLN B CA 1
ATOM 2262 C C . GLN B 1 32 ? -4.191 20.609 0.003 1 92.06 32 GLN B C 1
ATOM 2264 O O . GLN B 1 32 ? -4.59 21.156 1.032 1 92.06 32 GLN B O 1
ATOM 2269 N N . ALA B 1 33 ? -2.953 20.594 -0.342 1 88.38 33 ALA B N 1
ATOM 2270 C CA . ALA B 1 33 ? -1.954 21.328 0.431 1 88.38 33 ALA B CA 1
ATOM 2271 C C . ALA B 1 33 ? -2.244 22.828 0.422 1 88.38 33 ALA B C 1
ATOM 2273 O O . ALA B 1 33 ? -2.184 23.484 1.463 1 88.38 33 ALA B O 1
ATOM 2274 N N . TYR B 1 34 ? -2.555 23.344 -0.772 1 90.56 34 TYR B N 1
ATOM 2275 C CA . TYR B 1 34 ? -2.859 24.75 -0.895 1 90.56 34 TYR B CA 1
ATOM 2276 C C . TYR B 1 34 ? -4.102 25.125 -0.091 1 90.56 34 TYR B C 1
ATOM 2278 O O . TYR B 1 34 ? -4.105 26.109 0.645 1 90.56 34 TYR B O 1
ATOM 2286 N N . ARG B 1 35 ? -5.125 24.359 -0.249 1 90.31 35 ARG B N 1
ATOM 2287 C CA . ARG B 1 35 ? -6.371 24.625 0.465 1 90.31 35 ARG B CA 1
ATOM 2288 C C . ARG B 1 35 ? -6.172 24.5 1.973 1 90.31 35 ARG B C 1
ATOM 2290 O O . ARG B 1 35 ? -6.789 25.234 2.744 1 90.31 35 ARG B O 1
ATOM 2297 N N . GLY B 1 36 ? -5.379 23.562 2.396 1 89.06 36 GLY B N 1
ATOM 2298 C CA . GLY B 1 36 ? -5.145 23.312 3.812 1 89.06 36 GLY B CA 1
ATOM 2299 C C . GLY B 1 36 ? -4.266 24.375 4.461 1 89.06 36 GLY B C 1
ATOM 2300 O O . GLY B 1 36 ? -4.43 24.688 5.641 1 89.06 36 GLY B O 1
ATOM 2301 N N . PHE B 1 37 ? -3.352 24.906 3.703 1 82.88 37 PHE B N 1
ATOM 2302 C CA . PHE B 1 37 ? -2.379 25.844 4.258 1 82.88 37 PHE B CA 1
ATOM 2303 C C . PHE B 1 37 ? -2.629 27.25 3.75 1 82.88 37 PHE B C 1
ATOM 2305 O O . PHE B 1 37 ? -3.125 28.109 4.488 1 82.88 37 PHE B O 1
ATOM 2312 N N . PHE B 1 38 ? -2.473 27.484 2.5 1 79.12 38 PHE B N 1
ATOM 2313 C CA . PHE B 1 38 ? -2.262 28.828 1.966 1 79.12 38 PHE B CA 1
ATOM 2314 C C . PHE B 1 38 ? -3.594 29.531 1.736 1 79.12 38 PHE B C 1
ATOM 2316 O O . PHE B 1 38 ? -3.662 30.766 1.773 1 79.12 38 PHE B O 1
ATOM 2323 N N . GLY B 1 39 ? -4.52 28.781 1.588 1 82.75 39 GLY B N 1
ATOM 2324 C CA . GLY B 1 39 ? -5.805 29.391 1.288 1 82.75 39 GLY B CA 1
ATOM 2325 C C . GLY B 1 39 ? -6.363 30.203 2.445 1 82.75 39 GLY B C 1
ATOM 2326 O O . GLY B 1 39 ? -7.219 31.062 2.248 1 82.75 39 GLY B O 1
ATOM 2327 N N . TYR B 1 40 ? -5.828 30.016 3.652 1 86.88 40 TYR B N 1
ATOM 2328 C CA . TYR B 1 40 ? -6.379 30.656 4.844 1 86.88 40 TYR B CA 1
ATOM 2329 C C . TYR B 1 40 ? -5.297 31.391 5.617 1 86.88 40 TYR B C 1
ATOM 2331 O O . TYR B 1 40 ? -5.398 31.562 6.832 1 86.88 40 TYR B O 1
ATOM 2339 N N . ARG B 1 41 ? -4.301 31.797 4.953 1 89.38 41 ARG B N 1
ATOM 2340 C CA . ARG B 1 41 ? -3.152 32.438 5.594 1 89.38 41 ARG B CA 1
ATOM 2341 C C . ARG B 1 41 ? -3.564 33.688 6.316 1 89.38 41 ARG B C 1
ATOM 2343 O O . ARG B 1 41 ? -3.117 33.969 7.438 1 89.38 41 ARG B O 1
ATOM 2350 N N . SER B 1 42 ? -4.434 34.469 5.738 1 90.62 42 SER B N 1
ATOM 2351 C CA . SER B 1 42 ? -4.895 35.719 6.348 1 90.62 42 SER B CA 1
ATOM 2352 C C . SER B 1 42 ? -5.59 35.469 7.68 1 90.62 42 SER B C 1
ATOM 2354 O O . SER B 1 42 ? -5.41 36.219 8.641 1 90.62 42 SER B O 1
ATOM 2356 N N . HIS B 1 43 ? -6.375 34.438 7.68 1 91.12 43 HIS B N 1
ATOM 2357 C CA . HIS B 1 43 ? -7.043 34.062 8.922 1 91.12 43 HIS B CA 1
ATOM 2358 C C . HIS B 1 43 ? -6.031 33.75 10.016 1 91.12 43 HIS B C 1
ATOM 2360 O O . HIS B 1 43 ? -6.172 34.188 11.148 1 91.12 43 HIS B O 1
ATOM 2366 N N . TYR B 1 44 ? -5.055 32.938 9.688 1 91.25 44 TYR B N 1
ATOM 2367 C CA . TYR B 1 44 ? -4.02 32.562 10.641 1 91.25 44 TYR B CA 1
ATOM 2368 C C . TYR B 1 44 ? -3.268 33.812 11.148 1 91.25 44 TYR B C 1
ATOM 2370 O O . TYR B 1 44 ? -2.98 33.906 12.336 1 91.25 44 TYR B O 1
ATOM 2378 N N . LEU B 1 45 ? -2.986 34.75 10.273 1 91.31 45 LEU B N 1
ATOM 2379 C CA . LEU B 1 45 ? -2.232 35.938 10.656 1 91.31 45 LEU B CA 1
ATOM 2380 C C . LEU B 1 45 ? -3.039 36.812 11.617 1 91.31 45 LEU B C 1
ATOM 2382 O O . LEU B 1 45 ? -2.477 37.438 12.523 1 91.31 45 LEU B O 1
ATOM 2386 N N . LYS B 1 46 ? -4.297 36.781 11.43 1 93.75 46 LYS B N 1
ATOM 2387 C CA . LYS B 1 46 ? -5.172 37.625 12.242 1 93.75 46 LYS B CA 1
ATOM 2388 C C . LYS B 1 46 ? -5.484 36.969 13.578 1 93.75 46 LYS B C 1
ATOM 2390 O O . LYS B 1 46 ? -5.559 37.625 14.609 1 93.75 46 LYS B O 1
ATOM 2395 N N . THR B 1 47 ? -5.656 35.625 13.594 1 93.12 47 THR B N 1
ATOM 2396 C CA . THR B 1 47 ? -6.238 35 14.766 1 93.12 47 THR B CA 1
ATOM 2397 C C . THR B 1 47 ? -5.23 34.062 15.43 1 93.12 47 THR B C 1
ATOM 2399 O O . THR B 1 47 ? -5.395 33.688 16.594 1 93.12 47 THR B O 1
ATOM 2402 N N . LYS B 1 48 ? -4.258 33.562 14.609 1 91.94 48 LYS B N 1
ATOM 2403 C CA . LYS B 1 48 ? -3.299 32.531 15.023 1 91.94 48 LYS B CA 1
ATOM 2404 C C . LYS B 1 48 ? -4.012 31.234 15.406 1 91.94 48 LYS B C 1
ATOM 2406 O O . LYS B 1 48 ? -3.496 30.453 16.203 1 91.94 48 LYS B O 1
ATOM 2411 N N . LYS B 1 49 ? -5.207 31.125 14.836 1 93.62 49 LYS B N 1
ATOM 2412 C CA . LYS B 1 49 ? -6 29.922 15.094 1 93.62 49 LYS B CA 1
ATOM 2413 C C . LYS B 1 49 ? -6.172 29.094 13.82 1 93.62 49 LYS B C 1
ATOM 2415 O O . LYS B 1 49 ? -5.973 29.594 12.711 1 93.62 49 LYS B O 1
ATOM 2420 N N . ASN B 1 50 ? -6.461 27.812 14.039 1 95.81 50 ASN B N 1
ATOM 2421 C CA . ASN B 1 50 ? -6.727 26.922 12.906 1 95.81 50 ASN B CA 1
ATOM 2422 C C . ASN B 1 50 ? -7.965 27.359 12.133 1 95.81 50 ASN B C 1
ATOM 2424 O O . ASN B 1 50 ? -9.023 27.609 12.719 1 95.81 50 ASN B O 1
ATOM 2428 N N . SER B 1 51 ? -7.875 27.469 10.859 1 95.38 51 SER B N 1
ATOM 2429 C CA . SER B 1 51 ? -8.945 28 10.023 1 95.38 51 SER B CA 1
ATOM 2430 C C . SER B 1 51 ? -10.094 27 9.891 1 95.38 51 SER B C 1
ATOM 2432 O O . SER B 1 51 ? -11.195 27.359 9.492 1 95.38 51 SER B O 1
ATOM 2434 N N . PHE B 1 52 ? -9.891 25.734 10.227 1 95.94 52 PHE B N 1
ATOM 2435 C CA . PHE B 1 52 ? -10.891 24.688 10.07 1 95.94 52 PHE B CA 1
ATOM 2436 C C . PHE B 1 52 ? -11.531 24.344 11.414 1 95.94 52 PHE B C 1
ATOM 2438 O O . PHE B 1 52 ? -12.375 23.453 11.5 1 95.94 52 PHE B O 1
ATOM 2445 N N . GLY B 1 53 ? -11.062 24.969 12.414 1 95.19 53 GLY B N 1
ATOM 2446 C CA . GLY B 1 53 ? -11.695 24.844 13.719 1 95.19 53 GLY B CA 1
ATOM 2447 C C . GLY B 1 53 ? -11.094 23.734 14.57 1 95.19 53 GLY B C 1
ATOM 2448 O O . GLY B 1 53 ? -11.648 23.375 15.609 1 95.19 53 GLY B O 1
ATOM 2449 N N . TYR B 1 54 ? -10 23.156 14.109 1 96.12 54 TYR B N 1
ATOM 2450 C CA . TYR B 1 54 ? -9.32 22.125 14.898 1 96.12 54 TYR B CA 1
ATOM 2451 C C . TYR B 1 54 ? -8.359 22.766 15.898 1 96.12 54 TYR B C 1
ATOM 2453 O O . TYR B 1 54 ? -7.215 23.078 15.555 1 96.12 54 TYR B O 1
ATOM 2461 N N . ASP B 1 55 ? -8.766 22.938 17.172 1 94.5 55 ASP B N 1
ATOM 2462 C CA . ASP B 1 55 ? -7.926 23.688 18.094 1 94.5 55 ASP B CA 1
ATOM 2463 C C . ASP B 1 55 ? -8.156 23.234 19.531 1 94.5 55 ASP B C 1
ATOM 2465 O O . ASP B 1 55 ? -7.844 23.953 20.484 1 94.5 55 ASP B O 1
ATOM 2469 N N . SER B 1 56 ? -8.734 22.062 19.641 1 97.19 56 SER B N 1
ATOM 2470 C CA . SER B 1 56 ? -9 21.531 20.969 1 97.19 56 SER B CA 1
ATOM 2471 C C . SER B 1 56 ? -8.766 20.016 21.031 1 97.19 56 SER B C 1
ATOM 2473 O O . SER B 1 56 ? -8.766 19.344 20 1 97.19 56 SER B O 1
ATOM 2475 N N . PRO B 1 57 ? -8.602 19.484 22.203 1 97.62 57 PRO B N 1
ATOM 2476 C CA . PRO B 1 57 ? -8.344 18.047 22.344 1 97.62 57 PRO B CA 1
ATOM 2477 C C . PRO B 1 57 ? -9.438 17.188 21.703 1 97.62 57 PRO B C 1
ATOM 2479 O O . PRO B 1 57 ? -9.156 16.109 21.188 1 97.62 57 PRO B O 1
ATOM 2482 N N . LYS B 1 58 ? -10.633 17.656 21.703 1 96.38 58 LYS B N 1
ATOM 2483 C CA . LYS B 1 58 ? -11.742 16.875 21.172 1 96.38 58 LYS B CA 1
ATOM 2484 C C . LYS B 1 58 ? -11.594 16.688 19.672 1 96.38 58 LYS B C 1
ATOM 2486 O O . LYS B 1 58 ? -12.266 15.828 19.078 1 96.38 58 LYS B O 1
ATOM 2491 N N . ASP B 1 59 ? -10.75 17.469 19.047 1 97.56 59 ASP B N 1
ATOM 2492 C CA . ASP B 1 59 ? -10.617 17.469 17.594 1 97.56 59 ASP B CA 1
ATOM 2493 C C . ASP B 1 59 ? -9.562 16.453 17.156 1 97.56 59 ASP B C 1
ATOM 2495 O O . ASP B 1 59 ? -9.469 16.141 15.961 1 97.56 59 ASP B O 1
ATOM 2499 N N . LEU B 1 60 ? -8.766 15.914 18.031 1 97.75 60 LEU B N 1
ATOM 2500 C CA . LEU B 1 60 ? -7.59 15.125 17.672 1 97.75 60 LEU B CA 1
ATOM 2501 C C . LEU B 1 60 ? -7.98 13.898 16.844 1 97.75 60 LEU B C 1
ATOM 2503 O O . LEU B 1 60 ? -7.34 13.594 15.844 1 97.75 60 LEU B O 1
ATOM 2507 N N . PHE B 1 61 ? -9.062 13.242 17.25 1 97.25 61 PHE B N 1
ATOM 2508 C CA . PHE B 1 61 ? -9.43 11.984 16.625 1 97.25 61 PHE B CA 1
ATOM 2509 C C . PHE B 1 61 ? -10.633 12.172 15.695 1 97.25 61 PHE B C 1
ATOM 2511 O O . PHE B 1 61 ? -11.43 11.25 15.508 1 97.25 61 PHE B O 1
ATOM 2518 N N . THR B 1 62 ? -10.773 13.398 15.148 1 95.94 62 THR B N 1
ATOM 2519 C CA . THR B 1 62 ? -11.859 13.672 14.211 1 95.94 62 THR B CA 1
ATOM 2520 C C . THR B 1 62 ? -11.555 13.07 12.844 1 95.94 62 THR B C 1
ATOM 2522 O O . THR B 1 62 ? -10.398 13 12.43 1 95.94 62 THR B O 1
ATOM 2525 N N . TRP B 1 63 ? -12.617 12.648 12.18 1 96.81 63 TRP B N 1
ATOM 2526 C CA . TRP B 1 63 ? -12.492 12.148 10.812 1 96.81 63 TRP B CA 1
ATOM 2527 C C . TRP B 1 63 ? -12.523 13.305 9.812 1 96.81 63 TRP B C 1
ATOM 2529 O O . TRP B 1 63 ? -13.398 14.172 9.883 1 96.81 63 TRP B O 1
ATOM 2539 N N . VAL B 1 64 ? -11.586 13.414 8.977 1 97.25 64 VAL B N 1
ATOM 2540 C CA . VAL B 1 64 ? -11.578 14.328 7.84 1 97.25 64 VAL B CA 1
ATOM 2541 C C . VAL B 1 64 ? -11.82 13.555 6.547 1 97.25 64 VAL B C 1
ATOM 2543 O O . VAL B 1 64 ? -11.086 12.609 6.234 1 97.25 64 VAL B O 1
ATOM 2546 N N . THR B 1 65 ? -12.797 13.977 5.758 1 97.31 65 THR B N 1
ATOM 2547 C CA . THR B 1 65 ? -13.289 13.133 4.672 1 97.31 65 THR B CA 1
ATOM 2548 C C . THR B 1 65 ? -12.953 13.75 3.316 1 97.31 65 THR B C 1
ATOM 2550 O O . THR B 1 65 ? -13.047 14.969 3.139 1 97.31 65 THR B O 1
ATOM 2553 N N . LEU B 1 66 ? -12.523 12.961 2.416 1 97.5 66 LEU B N 1
ATOM 2554 C CA . LEU B 1 66 ? -12.305 13.273 1.011 1 97.5 66 LEU B CA 1
ATOM 2555 C C . LEU B 1 66 ? -13.258 12.492 0.118 1 97.5 66 LEU B C 1
ATOM 2557 O O . LEU B 1 66 ? -13.328 11.266 0.206 1 97.5 66 LEU B O 1
ATOM 2561 N N . ASP B 1 67 ? -14 13.203 -0.721 1 96.38 67 ASP B N 1
ATOM 2562 C CA . ASP B 1 67 ? -14.883 12.547 -1.68 1 96.38 67 ASP B CA 1
ATOM 2563 C C . ASP B 1 67 ? -14.109 12.109 -2.924 1 96.38 67 ASP B C 1
ATOM 2565 O O . ASP B 1 67 ? -13.219 12.82 -3.393 1 96.38 67 ASP B O 1
ATOM 2569 N N . SER B 1 68 ? -14.484 10.984 -3.389 1 94.69 68 SER B N 1
ATOM 2570 C CA . SER B 1 68 ? -13.859 10.469 -4.605 1 94.69 68 SER B CA 1
ATOM 2571 C C . SER B 1 68 ? -14.781 9.492 -5.328 1 94.69 68 SER B C 1
ATOM 2573 O O . SER B 1 68 ? -15.953 9.367 -4.98 1 94.69 68 SER B O 1
ATOM 2575 N N . TYR B 1 69 ? -14.391 8.969 -6.461 1 93.31 69 TYR B N 1
ATOM 2576 C CA . TYR B 1 69 ? -15.07 7.926 -7.223 1 93.31 69 TYR B CA 1
ATOM 2577 C C . TYR B 1 69 ? -14.078 7.102 -8.031 1 93.31 69 TYR B C 1
ATOM 2579 O O . TYR B 1 69 ? -12.93 7.516 -8.227 1 93.31 69 TYR B O 1
ATOM 2587 N N . VAL B 1 70 ? -14.492 5.977 -8.422 1 92.56 70 VAL B N 1
ATOM 2588 C CA . VAL B 1 70 ? -13.625 5.074 -9.172 1 92.56 70 VAL B CA 1
ATOM 2589 C C . VAL B 1 70 ? -13.602 5.484 -10.641 1 92.56 70 VAL B C 1
ATOM 2591 O O . VAL B 1 70 ? -14.625 5.434 -11.328 1 92.56 70 VAL B O 1
ATOM 2594 N N . THR B 1 71 ? -12.453 5.797 -11.141 1 88.94 71 THR B N 1
ATOM 2595 C CA . THR B 1 71 ? -12.305 6.188 -12.539 1 88.94 71 THR B CA 1
ATOM 2596 C C . THR B 1 71 ? -11.961 4.98 -13.398 1 88.94 71 THR B C 1
ATOM 2598 O O . THR B 1 71 ? -11.406 3.994 -12.906 1 88.94 71 THR B O 1
ATOM 2601 N N . PRO B 1 72 ? -12.141 5.051 -14.672 1 82.44 72 PRO B N 1
ATOM 2602 C CA . PRO B 1 72 ? -11.969 3.904 -15.562 1 82.44 72 PRO B CA 1
ATOM 2603 C C . PRO B 1 72 ? -10.531 3.385 -15.586 1 82.44 72 PRO B C 1
ATOM 2605 O O . PRO B 1 72 ? -10.305 2.178 -15.703 1 82.44 72 PRO B O 1
ATOM 2608 N N . LEU B 1 73 ? -9.594 4.23 -15.438 1 80.5 73 LEU B N 1
ATOM 2609 C CA . LEU B 1 73 ? -8.203 3.799 -15.562 1 80.5 73 LEU B CA 1
ATOM 2610 C C . LEU B 1 73 ? -7.699 3.199 -14.25 1 80.5 73 LEU B C 1
ATOM 2612 O O . LEU B 1 73 ? -6.559 2.738 -14.18 1 80.5 73 LEU B O 1
ATOM 2616 N N . GLU B 1 74 ? -8.57 3.189 -13.281 1 86.69 74 GLU B N 1
ATOM 2617 C CA . GLU B 1 74 ? -8.211 2.604 -11.992 1 86.69 74 GLU B CA 1
ATOM 2618 C C . GLU B 1 74 ? -8.758 1.184 -11.859 1 86.69 74 GLU B C 1
ATOM 2620 O O . GLU B 1 74 ? -8.672 0.576 -10.789 1 86.69 74 GLU B O 1
ATOM 2625 N N . ILE B 1 75 ? -9.312 0.721 -12.898 1 85.25 75 ILE B N 1
ATOM 2626 C CA . ILE B 1 75 ? -10.008 -0.562 -12.875 1 85.25 75 ILE B CA 1
ATOM 2627 C C . ILE B 1 75 ? -9.047 -1.676 -13.289 1 85.25 75 ILE B C 1
ATOM 2629 O O . ILE B 1 75 ? -8.266 -1.514 -14.227 1 85.25 75 ILE B O 1
ATOM 2633 N N . ASP B 1 76 ? -9.125 -2.76 -12.57 1 84 76 ASP B N 1
ATOM 2634 C CA . ASP B 1 76 ? -8.289 -3.908 -12.922 1 84 76 ASP B CA 1
ATOM 2635 C C . ASP B 1 76 ? -9.047 -4.883 -13.82 1 84 76 ASP B C 1
ATOM 2637 O O . ASP B 1 76 ? -10.102 -4.543 -14.367 1 84 76 ASP B O 1
ATOM 2641 N N . MET B 1 77 ? -8.477 -6.062 -14.062 1 79.75 77 MET B N 1
ATOM 2642 C CA . MET B 1 77 ? -9.039 -7.047 -14.984 1 79.75 77 MET B CA 1
ATOM 2643 C C . MET B 1 77 ? -10.32 -7.652 -14.422 1 79.75 77 MET B C 1
ATOM 2645 O O . MET B 1 77 ? -11.117 -8.219 -15.164 1 79.75 77 MET B O 1
ATOM 2649 N N . TYR B 1 78 ? -10.469 -7.547 -13.109 1 80.25 78 TYR B N 1
ATOM 2650 C CA . TYR B 1 78 ? -11.672 -8.078 -12.477 1 80.25 78 TYR B CA 1
ATOM 2651 C C . TYR B 1 78 ? -12.781 -7.035 -12.445 1 80.25 78 TYR B C 1
ATOM 2653 O O . TYR B 1 78 ? -13.836 -7.258 -11.844 1 80.25 78 TYR B O 1
ATOM 2661 N N . LEU B 1 79 ? -12.508 -5.891 -13.039 1 85.75 79 LEU B N 1
ATOM 2662 C CA . LEU B 1 79 ? -13.453 -4.789 -13.164 1 85.75 79 LEU B CA 1
ATOM 2663 C C . LEU B 1 79 ? -13.758 -4.176 -11.805 1 85.75 79 LEU B C 1
ATOM 2665 O O . LEU B 1 79 ? -14.922 -3.893 -11.492 1 85.75 79 LEU B O 1
ATOM 2669 N N . HIS B 1 80 ? -12.828 -4.191 -10.953 1 91.44 80 HIS B N 1
ATOM 2670 C CA . HIS B 1 80 ? -12.836 -3.496 -9.672 1 91.44 80 HIS B CA 1
ATOM 2671 C C . HIS B 1 80 ? -11.703 -2.484 -9.586 1 91.44 80 HIS B C 1
ATOM 2673 O O . HIS B 1 80 ? -10.766 -2.523 -10.391 1 91.44 80 HIS B O 1
ATOM 2679 N N . LYS B 1 81 ? -11.883 -1.552 -8.656 1 92.44 81 LYS B N 1
ATOM 2680 C CA . LYS B 1 81 ? -10.742 -0.684 -8.375 1 92.44 81 LYS B CA 1
ATOM 2681 C C . LYS B 1 81 ? -9.508 -1.501 -8.008 1 92.44 81 LYS B C 1
ATOM 2683 O O . LYS B 1 81 ? -9.578 -2.379 -7.141 1 92.44 81 LYS B O 1
ATOM 2688 N N . SER B 1 82 ? -8.438 -1.294 -8.703 1 90.94 82 SER B N 1
ATOM 2689 C CA . SER B 1 82 ? -7.211 -2.029 -8.422 1 90.94 82 SER B CA 1
ATOM 2690 C C . SER B 1 82 ? -6.656 -1.674 -7.047 1 90.94 82 SER B C 1
ATOM 2692 O O . SER B 1 82 ? -6.719 -0.517 -6.625 1 90.94 82 SER B O 1
ATOM 2694 N N . ASN B 1 83 ? -6.078 -2.672 -6.371 1 92.19 83 ASN B N 1
ATOM 2695 C CA . ASN B 1 83 ? -5.551 -2.445 -5.027 1 92.19 83 ASN 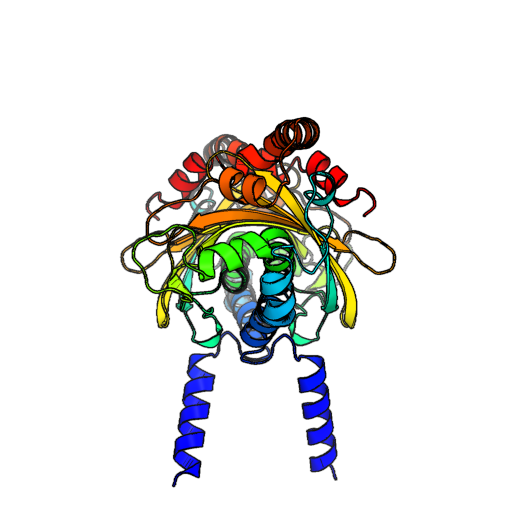B CA 1
ATOM 2696 C C . ASN B 1 83 ? -4.484 -1.354 -5.023 1 92.19 83 ASN B C 1
ATOM 2698 O O . ASN B 1 83 ? -4.406 -0.563 -4.082 1 92.19 83 ASN B O 1
ATOM 2702 N N . SER B 1 84 ? -3.729 -1.299 -6.066 1 91.94 84 SER B N 1
ATOM 2703 C CA . SER B 1 84 ? -2.609 -0.364 -6.117 1 91.94 84 SER B CA 1
ATOM 2704 C C . SER B 1 84 ? -3.098 1.078 -6.219 1 91.94 84 SER B C 1
ATOM 2706 O O . SER B 1 84 ? -2.406 2.004 -5.789 1 91.94 84 SER B O 1
ATOM 2708 N N . THR B 1 85 ? -4.309 1.307 -6.715 1 91.69 85 THR B N 1
ATOM 2709 C CA . THR B 1 85 ? -4.785 2.666 -6.941 1 91.69 85 THR B CA 1
ATOM 2710 C C . THR B 1 85 ? -5.395 3.244 -5.668 1 91.69 85 THR B C 1
ATOM 2712 O O . THR B 1 85 ? -5.602 4.457 -5.566 1 91.69 85 THR B O 1
ATOM 2715 N N . TYR B 1 86 ? -5.703 2.395 -4.703 1 96.38 86 TYR B N 1
ATOM 2716 C CA . TYR B 1 86 ? -6.176 2.896 -3.416 1 96.38 86 TYR B CA 1
ATOM 2717 C C . TYR B 1 86 ? -5.16 3.842 -2.791 1 96.38 86 TYR B C 1
ATOM 2719 O O . TYR B 1 86 ? -5.527 4.82 -2.137 1 96.38 86 TYR B O 1
ATOM 2727 N N . PHE B 1 87 ? -3.92 3.588 -3.055 1 95.81 87 PHE B N 1
ATOM 2728 C CA . PHE B 1 87 ? -2.844 4.297 -2.371 1 95.81 87 PHE B CA 1
ATOM 2729 C C . PHE B 1 87 ? -2.668 5.695 -2.941 1 95.81 87 PHE B C 1
ATOM 2731 O O . PHE B 1 87 ? -2.221 6.605 -2.24 1 95.81 87 PHE B O 1
ATOM 2738 N N . LEU B 1 88 ? -3.057 5.887 -4.18 1 92.19 88 LEU B N 1
ATOM 2739 C CA . LEU B 1 88 ? -3.051 7.227 -4.754 1 92.19 88 LEU B CA 1
ATOM 2740 C C . LEU B 1 88 ? -4.066 8.125 -4.055 1 92.19 88 LEU B C 1
ATOM 2742 O O . LEU B 1 88 ? -3.752 9.258 -3.684 1 92.19 88 LEU B O 1
ATOM 2746 N N . ASP B 1 89 ? -5.227 7.594 -3.877 1 95.31 89 ASP B N 1
ATOM 2747 C CA . ASP B 1 89 ? -6.27 8.328 -3.174 1 95.31 89 ASP B CA 1
ATOM 2748 C C . ASP B 1 89 ? -5.898 8.547 -1.709 1 95.31 89 ASP B C 1
ATOM 2750 O O . ASP B 1 89 ? -6.215 9.586 -1.13 1 95.31 89 ASP B O 1
ATOM 2754 N N . LEU B 1 90 ? -5.281 7.555 -1.227 1 96.81 90 LEU B N 1
ATOM 2755 C CA . LEU B 1 90 ? -4.871 7.609 0.173 1 96.81 90 LEU B CA 1
ATOM 2756 C C . LEU B 1 90 ? -3.902 8.766 0.41 1 96.81 90 LEU B C 1
ATOM 2758 O O . LEU B 1 90 ? -4 9.469 1.42 1 96.81 90 LEU B O 1
ATOM 2762 N N . ASP B 1 91 ? -2.967 8.969 -0.48 1 95.12 91 ASP B N 1
ATOM 2763 C CA . ASP B 1 91 ? -2.014 10.07 -0.385 1 95.12 91 ASP B CA 1
ATOM 2764 C C . ASP B 1 91 ? -2.732 11.414 -0.289 1 95.12 91 ASP B C 1
ATOM 2766 O O . ASP B 1 91 ? -2.365 12.266 0.524 1 95.12 91 ASP B O 1
ATOM 2770 N N . ILE B 1 92 ? -3.727 11.539 -1.11 1 95.5 92 ILE B N 1
ATOM 2771 C CA . ILE B 1 92 ? -4.461 12.797 -1.166 1 95.5 92 ILE B CA 1
ATOM 2772 C C . ILE B 1 92 ? -5.27 12.977 0.115 1 95.5 92 ILE B C 1
ATOM 2774 O O . ILE B 1 92 ? -5.281 14.062 0.703 1 95.5 92 ILE B O 1
ATOM 2778 N N . ALA B 1 93 ? -5.906 11.93 0.565 1 97.81 93 ALA B N 1
ATOM 2779 C CA . ALA B 1 93 ? -6.734 11.984 1.766 1 97.81 93 ALA B CA 1
ATOM 2780 C C . ALA B 1 93 ? -5.895 12.305 3 1 97.81 93 ALA B C 1
ATOM 2782 O O . ALA B 1 93 ? -6.297 13.117 3.838 1 97.81 93 ALA B O 1
ATOM 2783 N N . ARG B 1 94 ? -4.785 11.695 3.113 1 97.38 94 ARG B N 1
ATOM 2784 C CA . ARG B 1 94 ? -3.906 11.938 4.25 1 97.38 94 ARG B CA 1
ATOM 2785 C C . ARG B 1 94 ? -3.359 13.359 4.23 1 97.38 94 ARG B C 1
ATOM 2787 O O . ARG B 1 94 ? -3.18 13.977 5.285 1 97.38 94 ARG B O 1
ATOM 2794 N N . THR B 1 95 ? -3.031 13.82 3.021 1 95.38 95 THR B N 1
ATOM 2795 C CA . THR B 1 95 ? -2.592 15.211 2.891 1 95.38 95 THR B CA 1
ATOM 2796 C C . THR B 1 95 ? -3.674 16.172 3.373 1 95.38 95 THR B C 1
ATOM 2798 O O . THR B 1 95 ? -3.391 17.109 4.117 1 95.38 95 THR B O 1
ATOM 2801 N N . LYS B 1 96 ? -4.898 15.898 2.969 1 97.06 96 LYS B N 1
ATOM 2802 C CA . LYS B 1 96 ? -6.02 16.719 3.43 1 97.06 96 LYS B CA 1
ATOM 2803 C C . LYS B 1 96 ? -6.109 16.719 4.953 1 97.06 96 LYS B C 1
ATOM 2805 O O . LYS B 1 96 ? -6.262 17.766 5.57 1 97.06 96 LYS B O 1
ATOM 2810 N N . LEU B 1 97 ? -5.961 15.594 5.57 1 97.75 97 LEU B N 1
ATOM 2811 C CA . LEU B 1 97 ? -6.051 15.469 7.02 1 97.75 97 LEU B CA 1
ATOM 2812 C C . LEU B 1 97 ? -4.945 16.266 7.703 1 97.75 97 LEU B C 1
ATOM 2814 O O . LEU B 1 97 ? -5.227 17.125 8.539 1 97.75 97 LEU B O 1
ATOM 2818 N N . LEU B 1 98 ? -3.721 16.047 7.332 1 96.38 98 LEU B N 1
ATOM 2819 C CA . LEU B 1 98 ? -2.57 16.562 8.062 1 96.38 98 LEU B CA 1
ATOM 2820 C C . LEU B 1 98 ? -2.436 18.062 7.863 1 96.38 98 LEU B C 1
ATOM 2822 O O . LEU B 1 98 ? -2.053 18.781 8.789 1 96.38 98 LEU B O 1
ATOM 2826 N N . THR B 1 99 ? -2.73 18.531 6.645 1 94.81 99 THR B N 1
ATOM 2827 C CA . THR B 1 99 ? -2.602 19.969 6.375 1 94.81 99 THR B CA 1
ATOM 2828 C C . THR B 1 99 ? -3.676 20.75 7.121 1 94.81 99 THR B C 1
ATOM 2830 O O . THR B 1 99 ? -3.463 21.906 7.484 1 94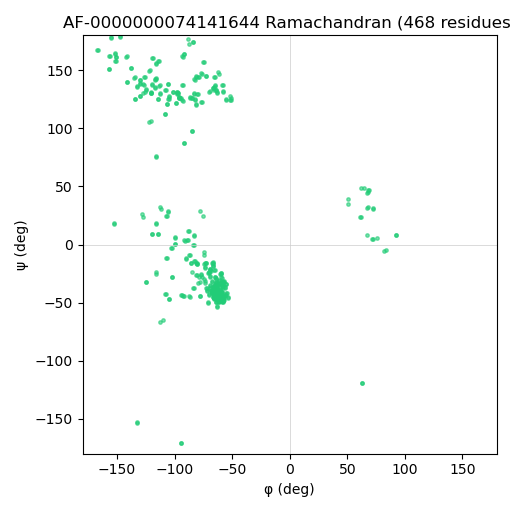.81 99 THR B O 1
ATOM 2833 N N . ARG B 1 100 ? -4.785 20.125 7.371 1 95.94 100 ARG B N 1
ATOM 2834 C CA . ARG B 1 100 ? -5.863 20.812 8.078 1 95.94 100 ARG B CA 1
ATOM 2835 C C . ARG B 1 100 ? -5.68 20.688 9.594 1 95.94 100 ARG B C 1
ATOM 2837 O O . ARG B 1 100 ? -5.781 21.688 10.305 1 95.94 100 ARG B O 1
ATOM 2844 N N . LEU B 1 101 ? -5.375 19.578 10.086 1 96.19 101 LEU B N 1
ATOM 2845 C CA . LEU B 1 101 ? -5.27 19.328 11.516 1 96.19 101 LEU B CA 1
ATOM 2846 C C . LEU B 1 101 ? -4.094 20.094 12.117 1 96.19 101 LEU B C 1
ATOM 2848 O O . LEU B 1 101 ? -4.199 20.641 13.219 1 96.19 101 LEU B O 1
ATOM 2852 N N . PHE B 1 102 ? -2.965 20.125 11.391 1 95.31 102 PHE B N 1
ATOM 2853 C CA . PHE B 1 102 ? -1.745 20.719 11.93 1 95.31 102 PHE B CA 1
ATOM 2854 C C . PHE B 1 102 ? -1.451 22.062 11.266 1 95.31 102 PHE B C 1
ATOM 2856 O O . PHE B 1 102 ? -0.296 22.484 11.195 1 95.31 102 PHE B O 1
ATOM 2863 N N . GLN B 1 103 ? -2.434 22.719 10.758 1 94.94 103 GLN B N 1
ATOM 2864 C CA . GLN B 1 103 ? -2.299 23.953 9.977 1 94.94 103 GLN B CA 1
ATOM 2865 C C . GLN B 1 103 ? -1.497 25 10.734 1 94.94 103 GLN B C 1
ATOM 2867 O O . GLN B 1 103 ? -0.572 25.609 10.188 1 94.94 103 GLN B O 1
ATOM 2872 N N . THR B 1 104 ? -1.767 25.219 12.008 1 94.19 104 THR B N 1
ATOM 2873 C CA . THR B 1 104 ? -1.126 26.281 12.773 1 94.19 104 THR B CA 1
ATOM 2874 C C . THR B 1 104 ? 0.349 25.969 13.008 1 94.19 104 THR B C 1
ATOM 2876 O O . THR B 1 104 ? 1.19 26.859 13 1 94.19 104 THR B O 1
ATOM 2879 N N . TYR B 1 105 ? 0.602 24.703 13.234 1 93.62 105 TYR B N 1
ATOM 2880 C CA . TYR B 1 105 ? 1.996 24.297 13.383 1 93.62 105 TYR B CA 1
ATOM 2881 C C . TYR B 1 105 ? 2.773 24.547 12.094 1 93.62 105 TYR B C 1
ATOM 2883 O O . TYR B 1 105 ? 3.922 25 12.133 1 93.62 105 TYR B O 1
ATOM 2891 N N . TRP B 1 106 ? 2.156 24.203 11.023 1 90.81 106 TRP B N 1
ATOM 2892 C CA . TRP B 1 106 ? 2.799 24.391 9.727 1 90.81 106 TRP B CA 1
ATOM 2893 C C . TRP B 1 106 ? 3.102 25.859 9.469 1 90.81 106 TRP B C 1
ATOM 2895 O O . TRP B 1 106 ? 4.18 26.203 8.977 1 90.81 106 TRP B O 1
ATOM 2905 N N . TRP B 1 107 ? 2.172 26.719 9.75 1 91.38 107 TRP B N 1
ATOM 2906 C CA . TRP B 1 107 ? 2.377 28.156 9.539 1 91.38 107 TRP B CA 1
ATOM 2907 C C . TRP B 1 107 ? 3.418 28.703 10.508 1 91.38 107 TRP B C 1
ATOM 2909 O O . TRP B 1 107 ? 4.23 29.562 10.141 1 91.38 107 TRP B O 1
ATOM 2919 N N . TRP B 1 108 ? 3.285 28.188 11.695 1 91.69 108 TRP B N 1
ATOM 2920 C CA . TRP B 1 108 ? 4.297 28.578 12.664 1 91.69 108 TRP B CA 1
ATOM 2921 C C . TRP B 1 108 ? 5.695 28.203 12.18 1 91.69 108 TRP B C 1
ATOM 2923 O O . TRP B 1 108 ? 6.633 29 12.289 1 91.69 108 TRP B O 1
ATOM 2933 N N . SER B 1 109 ? 5.828 27.016 11.656 1 89.12 109 SER B N 1
ATOM 2934 C CA . SER B 1 109 ? 7.102 26.547 11.109 1 89.12 109 SER B CA 1
ATOM 2935 C C . SER B 1 109 ? 7.523 27.391 9.906 1 89.12 109 SER B C 1
ATOM 2937 O O . SER B 1 109 ? 8.695 27.734 9.773 1 89.12 109 SER B O 1
ATOM 2939 N N . TYR B 1 110 ? 6.578 27.656 9.078 1 87.94 110 TYR B N 1
ATOM 2940 C CA . TYR B 1 110 ? 6.832 28.469 7.891 1 87.94 110 TYR B CA 1
ATOM 2941 C C . TYR B 1 110 ? 7.375 29.844 8.273 1 87.94 110 TYR B C 1
ATOM 2943 O O . TYR B 1 110 ? 8.227 30.391 7.578 1 87.94 110 TYR B O 1
ATOM 2951 N N . ASP B 1 111 ? 6.879 30.359 9.398 1 88.75 111 ASP B N 1
ATOM 2952 C CA . ASP B 1 111 ? 7.277 31.672 9.883 1 88.75 111 ASP B CA 1
ATOM 2953 C C . ASP B 1 111 ? 8.586 31.594 10.672 1 88.75 111 ASP B C 1
ATOM 2955 O O . ASP B 1 111 ? 9.023 32.594 11.266 1 88.75 111 ASP B O 1
ATOM 2959 N N . ASN B 1 112 ? 9.234 30.438 10.656 1 81.94 112 ASN B N 1
ATOM 2960 C CA . ASN B 1 112 ? 10.5 30.172 11.328 1 81.94 112 ASN B CA 1
ATOM 2961 C C . ASN B 1 112 ? 10.344 30.219 12.852 1 81.94 112 ASN B C 1
ATOM 2963 O O . ASN B 1 112 ? 11.18 30.781 13.547 1 81.94 112 ASN B O 1
ATOM 2967 N N . GLY B 1 113 ? 9.312 29.594 13.156 1 78.62 113 GLY B N 1
ATOM 2968 C CA . GLY B 1 113 ? 9.039 29.547 14.586 1 78.62 113 GLY B CA 1
ATOM 2969 C C . GLY B 1 113 ? 10.094 28.797 15.375 1 78.62 113 GLY B C 1
ATOM 2970 O O . GLY B 1 113 ? 10.312 29.078 16.547 1 78.62 113 GLY B O 1
ATOM 2971 N N . HIS B 1 114 ? 10.758 27.812 14.758 1 74.19 114 HIS B N 1
ATOM 2972 C CA . HIS B 1 114 ? 11.797 27.031 15.406 1 74.19 114 HIS B CA 1
ATOM 2973 C C . HIS B 1 114 ? 13.086 27.828 15.555 1 74.19 114 HIS B C 1
ATOM 2975 O O . HIS B 1 114 ? 14 27.422 16.266 1 74.19 114 HIS B O 1
ATOM 2981 N N . GLU B 1 115 ? 13.109 28.953 15.008 1 71.69 115 GLU B N 1
ATOM 2982 C CA . GLU B 1 115 ? 14.281 29.828 15.023 1 71.69 115 GLU B CA 1
ATOM 2983 C C . GLU B 1 115 ? 15.539 29.094 14.586 1 71.69 115 GLU B C 1
ATOM 2985 O O . GLU B 1 115 ? 16.578 29.172 15.234 1 71.69 115 GLU B O 1
ATOM 2990 N N . ASN B 1 116 ? 15.539 28.125 13.648 1 62.31 116 ASN B N 1
ATOM 2991 C CA . ASN B 1 116 ? 16.672 27.328 13.195 1 62.31 116 ASN B CA 1
ATOM 2992 C C . ASN B 1 116 ? 17.594 28.125 12.289 1 62.31 116 ASN B C 1
ATOM 2994 O O . ASN B 1 116 ? 18.531 27.578 11.703 1 62.31 116 ASN B O 1
ATOM 2998 N N . SER B 1 117 ? 17.672 29.266 12.32 1 58.69 117 SER B N 1
ATOM 2999 C CA . SER B 1 117 ? 18.578 30.203 11.656 1 58.69 117 SER B CA 1
ATOM 3000 C C . SER B 1 117 ? 18.219 30.391 10.188 1 58.69 117 SER B C 1
ATOM 3002 O O . SER B 1 117 ? 18.891 31.125 9.469 1 58.69 117 SER B O 1
ATOM 3004 N N . LYS B 1 118 ? 17.203 29.828 9.852 1 63.28 118 LYS B N 1
ATOM 3005 C CA . LYS B 1 118 ? 16.922 29.984 8.422 1 63.28 118 LYS B CA 1
ATOM 3006 C C . LYS B 1 118 ? 16.109 31.25 8.156 1 63.28 118 LYS B C 1
ATOM 3008 O O . LYS B 1 118 ? 15.727 31.953 9.086 1 63.28 118 LYS B O 1
ATOM 3013 N N . LYS B 1 119 ? 15.875 31.484 6.891 1 76.06 119 LYS B N 1
ATOM 3014 C CA . LYS B 1 119 ? 15.055 32.562 6.336 1 76.06 119 LYS B CA 1
ATOM 3015 C C . LYS B 1 119 ? 13.586 32.375 6.715 1 76.06 119 LYS B C 1
ATOM 3017 O O . LYS B 1 119 ? 13.07 31.266 6.727 1 76.06 119 LYS B O 1
ATOM 3022 N N . LYS B 1 120 ? 12.992 33.5 7.188 1 81.06 120 LYS B N 1
ATOM 3023 C CA . LYS B 1 120 ? 11.555 33.5 7.426 1 81.06 120 LYS B CA 1
ATOM 3024 C C . LYS B 1 120 ? 10.781 33.25 6.137 1 81.06 120 LYS B C 1
ATOM 3026 O O . LYS B 1 120 ? 11.273 33.5 5.043 1 81.06 120 LYS B O 1
ATOM 3031 N N . HIS B 1 121 ? 9.641 32.562 6.316 1 80.94 121 HIS B N 1
ATOM 3032 C CA . HIS B 1 121 ? 8.727 32.312 5.207 1 80.94 121 HIS B CA 1
ATOM 3033 C C . HIS B 1 121 ? 9.383 31.438 4.148 1 80.94 121 HIS B C 1
ATOM 3035 O O . HIS B 1 121 ? 9.391 31.781 2.967 1 80.94 121 HIS B O 1
ATOM 3041 N N . SER B 1 122 ? 9.945 30.406 4.668 1 81 122 SER B N 1
ATOM 3042 C CA . SER B 1 122 ? 10.609 29.453 3.801 1 81 122 SER B CA 1
ATOM 3043 C C . SER B 1 122 ? 9.977 28.062 3.912 1 81 122 SER B C 1
ATOM 3045 O O . SER B 1 122 ? 9.688 27.594 5.016 1 81 122 SER B O 1
ATOM 3047 N N . LEU B 1 123 ? 9.797 27.406 2.797 1 78.75 123 LEU B N 1
ATOM 3048 C CA . LEU B 1 123 ? 9.258 26.062 2.77 1 78.75 123 LEU B CA 1
ATOM 3049 C C . LEU B 1 123 ? 10.219 25.062 3.412 1 78.75 123 LEU B C 1
ATOM 3051 O O . LEU B 1 123 ? 9.812 23.984 3.85 1 78.75 123 LEU B O 1
ATOM 3055 N N . SER B 1 124 ? 11.43 25.5 3.502 1 79.06 124 SER B N 1
ATOM 3056 C CA . SER B 1 124 ? 12.438 24.625 4.105 1 79.06 124 SER B CA 1
ATOM 3057 C C . SER B 1 124 ? 12.234 24.516 5.613 1 79.06 124 SER B C 1
ATOM 3059 O O . SER B 1 124 ? 12.789 23.625 6.254 1 79.06 124 SER B O 1
ATOM 3061 N N . ASN B 1 125 ? 11.406 25.484 6.172 1 83.75 125 ASN B N 1
ATOM 3062 C CA . ASN B 1 125 ? 11.117 25.469 7.602 1 83.75 125 ASN B CA 1
ATOM 3063 C C . ASN B 1 125 ? 10.016 24.469 7.938 1 83.75 125 ASN B C 1
ATOM 3065 O O . ASN B 1 125 ? 9.812 24.125 9.102 1 83.75 125 ASN B O 1
ATOM 3069 N N . ILE B 1 126 ? 9.336 24.078 6.902 1 83.25 126 ILE B N 1
ATOM 3070 C CA . ILE B 1 126 ? 8.195 23.188 7.098 1 83.25 126 ILE B CA 1
ATOM 3071 C C . ILE B 1 126 ? 8.68 21.734 7.199 1 83.25 126 ILE B C 1
ATOM 3073 O O . ILE B 1 126 ? 9.461 21.281 6.363 1 83.25 126 ILE B O 1
ATOM 3077 N N . PRO B 1 127 ? 8.227 21.047 8.258 1 86.62 127 PRO B N 1
ATOM 3078 C CA . PRO B 1 127 ? 8.656 19.656 8.422 1 86.62 127 PRO B CA 1
ATOM 3079 C C . PRO B 1 127 ? 8.289 18.781 7.227 1 86.62 127 PRO B C 1
ATOM 3081 O O . PRO B 1 127 ? 7.207 18.938 6.652 1 86.62 127 PRO B O 1
ATOM 3084 N N . TYR B 1 128 ? 9.242 17.984 6.891 1 87.12 128 TYR B N 1
ATOM 3085 C CA . TYR B 1 128 ? 9.039 16.891 5.941 1 87.12 128 TYR B CA 1
ATOM 3086 C C . TYR B 1 128 ? 8.406 15.688 6.625 1 87.12 128 TYR B C 1
ATOM 3088 O O . TYR B 1 128 ? 8.805 15.305 7.727 1 87.12 128 TYR B O 1
ATOM 3096 N N . VAL B 1 129 ? 7.324 15.18 6.031 1 91.81 129 VAL B N 1
ATOM 3097 C CA . VAL B 1 129 ? 6.57 14.102 6.672 1 91.81 129 VAL B CA 1
ATOM 3098 C C . VAL B 1 129 ? 6.637 12.844 5.812 1 91.81 129 VAL B C 1
ATOM 3100 O O . VAL B 1 129 ? 5.645 12.445 5.199 1 91.81 129 VAL B O 1
ATOM 3103 N N . PRO B 1 130 ? 7.688 12.133 5.785 1 92.69 130 PRO B N 1
ATOM 3104 C CA . PRO B 1 130 ? 7.785 10.914 4.977 1 92.69 130 PRO B CA 1
ATOM 3105 C C . PRO B 1 130 ? 6.969 9.758 5.547 1 92.69 130 PRO B C 1
ATOM 3107 O O . PRO B 1 130 ? 6.824 9.648 6.77 1 92.69 130 PRO B O 1
ATOM 3110 N N . VAL B 1 131 ? 6.438 8.992 4.668 1 96.38 131 VAL B N 1
ATOM 3111 C CA . VAL B 1 131 ? 5.727 7.766 5.012 1 96.38 131 VAL B CA 1
ATOM 3112 C C . VAL B 1 131 ? 6.727 6.629 5.215 1 96.38 131 VAL B C 1
ATOM 3114 O O . VAL B 1 131 ? 7.551 6.355 4.34 1 96.38 131 VAL B O 1
ATOM 3117 N N . ALA B 1 132 ? 6.668 5.988 6.371 1 97.38 132 ALA B N 1
ATOM 3118 C CA . ALA B 1 132 ? 7.57 4.875 6.66 1 97.38 132 ALA B CA 1
ATOM 3119 C C . ALA B 1 132 ? 6.918 3.539 6.316 1 97.38 132 ALA B C 1
ATOM 3121 O O . ALA B 1 132 ? 7.574 2.633 5.801 1 97.38 132 ALA B O 1
ATOM 3122 N N . ILE B 1 133 ? 5.652 3.379 6.676 1 98.38 133 ILE B N 1
ATOM 3123 C CA . ILE B 1 133 ? 4.922 2.15 6.387 1 98.38 133 ILE B CA 1
ATOM 3124 C C . ILE B 1 133 ? 3.484 2.484 5.996 1 98.38 133 ILE B C 1
ATOM 3126 O O . ILE B 1 133 ? 2.885 3.412 6.543 1 98.38 133 ILE B O 1
ATOM 3130 N N . VAL B 1 134 ? 2.979 1.794 5.039 1 98.25 134 VAL B N 1
ATOM 3131 C CA . VAL B 1 134 ? 1.556 1.819 4.719 1 98.25 134 VAL B CA 1
ATOM 3132 C C . VAL B 1 134 ? 0.998 0.398 4.73 1 98.25 134 VAL B C 1
ATOM 3134 O O . VAL B 1 134 ? 1.65 -0.536 4.262 1 98.25 134 VAL B O 1
ATOM 3137 N N . GLN B 1 135 ? -0.068 0.211 5.352 1 98.19 135 GLN B N 1
ATOM 3138 C CA . GLN B 1 135 ? -0.818 -1.041 5.371 1 98.19 135 GLN B CA 1
ATOM 3139 C C . GLN B 1 135 ? -2.271 -0.818 4.961 1 98.19 135 GLN B C 1
ATOM 3141 O O . GLN B 1 135 ? -2.922 0.112 5.441 1 98.19 135 GLN B O 1
ATOM 3146 N N . CYS B 1 136 ? -2.764 -1.586 4.074 1 98.44 136 CYS B N 1
ATOM 3147 C CA . CYS B 1 136 ? -4.145 -1.441 3.623 1 98.44 136 CYS B CA 1
ATOM 3148 C C . CYS B 1 136 ? -4.84 -2.795 3.555 1 98.44 136 CYS B C 1
ATOM 3150 O O . CYS B 1 136 ? -4.312 -3.74 2.963 1 98.44 136 CYS B O 1
ATOM 3152 N N . GLN B 1 137 ? -5.902 -2.891 4.191 1 98.25 137 GLN B N 1
ATOM 3153 C CA . GLN B 1 137 ? -6.797 -4.043 4.152 1 98.25 137 GLN B CA 1
ATOM 3154 C C . GLN B 1 137 ? -7.953 -3.807 3.189 1 98.25 137 GLN B C 1
ATOM 3156 O O . GLN B 1 137 ? -8.617 -2.77 3.25 1 98.25 137 GLN B O 1
ATOM 3161 N N . PHE B 1 138 ? -8.188 -4.77 2.346 1 97.56 138 PHE B N 1
ATOM 3162 C CA . PHE B 1 138 ? -9.281 -4.672 1.386 1 97.56 138 PHE B CA 1
ATOM 3163 C C . PHE B 1 138 ? -10.43 -5.59 1.778 1 97.56 138 PHE B C 1
ATOM 3165 O O . PHE B 1 138 ? -10.273 -6.812 1.806 1 97.56 138 PHE B O 1
ATOM 3172 N N . LYS B 1 139 ? -11.586 -5.008 1.979 1 96.06 139 LYS B N 1
ATOM 3173 C CA . LYS B 1 139 ? -12.711 -5.758 2.521 1 96.06 139 LYS B CA 1
ATOM 3174 C C . LYS B 1 139 ? -13.773 -5.996 1.456 1 96.06 139 LYS B C 1
ATOM 3176 O O . LYS B 1 139 ? -14.375 -7.074 1.395 1 96.06 139 LYS B O 1
ATOM 3181 N N . ARG B 1 140 ? -14.023 -4.957 0.698 1 95.38 140 ARG B N 1
ATOM 3182 C CA . ARG B 1 140 ? -15.039 -5.012 -0.353 1 95.38 140 ARG B CA 1
ATOM 3183 C C . ARG B 1 140 ? -14.547 -4.324 -1.622 1 95.38 140 ARG B C 1
ATOM 3185 O O . ARG B 1 140 ? -13.781 -3.355 -1.555 1 95.38 140 ARG B O 1
ATOM 3192 N N . GLU B 1 141 ? -15.07 -4.797 -2.695 1 94.75 141 GLU B N 1
ATOM 3193 C CA . GLU B 1 141 ? -14.641 -4.234 -3.975 1 94.75 141 GLU B CA 1
ATOM 3194 C C . GLU B 1 141 ? -15.375 -2.932 -4.277 1 94.75 141 GLU B C 1
ATOM 3196 O O . GLU B 1 141 ? -16.516 -2.744 -3.85 1 94.75 141 GLU B O 1
ATOM 3201 N N . LEU B 1 142 ? -14.711 -2.008 -4.887 1 96 142 LEU B N 1
ATOM 3202 C CA . LEU B 1 142 ? -15.312 -0.805 -5.445 1 96 142 LEU B CA 1
ATOM 3203 C C . LEU B 1 142 ? -15.484 -0.935 -6.957 1 96 142 LEU B C 1
ATOM 3205 O O . LEU B 1 142 ? -14.539 -1.286 -7.664 1 96 142 LEU B O 1
ATOM 3209 N N . LYS B 1 143 ? -16.656 -0.627 -7.438 1 94.19 143 LYS B N 1
ATOM 3210 C CA . LYS B 1 143 ? -17 -0.811 -8.844 1 94.19 143 LYS B CA 1
ATOM 3211 C C . LYS B 1 143 ? -16.703 0.451 -9.648 1 94.19 143 LYS B C 1
ATOM 3213 O O . LYS B 1 143 ? -16.516 1.528 -9.078 1 94.19 143 LYS B O 1
ATOM 3218 N N . PRO B 1 144 ? -16.672 0.263 -10.977 1 91.12 144 PRO B N 1
ATOM 3219 C CA . PRO B 1 144 ? -16.422 1.431 -11.82 1 91.12 144 PRO B CA 1
ATOM 3220 C C . PRO B 1 144 ? -17.438 2.545 -11.617 1 91.12 144 PRO B C 1
ATOM 3222 O O . PRO B 1 144 ? -18.641 2.283 -11.57 1 91.12 144 PRO B O 1
ATOM 3225 N N . PHE B 1 145 ? -17 3.721 -11.445 1 91.12 145 PHE B N 1
ATOM 3226 C CA . PHE B 1 145 ? -17.766 4.949 -11.32 1 91.12 145 PHE B CA 1
ATOM 3227 C C . PHE B 1 145 ? -18.484 5.008 -9.977 1 91.12 145 PHE B C 1
ATOM 3229 O O . PHE B 1 145 ? -19.297 5.898 -9.734 1 91.12 145 PHE B O 1
ATOM 3236 N N . GLN B 1 146 ? -18.219 4.043 -9.156 1 95 146 GLN B N 1
ATOM 3237 C CA . GLN B 1 146 ? -18.828 4.051 -7.828 1 95 146 GLN B CA 1
ATOM 3238 C C . GLN B 1 146 ? -18.25 5.172 -6.973 1 95 146 GLN B C 1
ATOM 3240 O O . GLN B 1 146 ? -17.031 5.375 -6.941 1 95 146 GLN B O 1
ATOM 3245 N N . LYS B 1 147 ? -19.109 5.902 -6.355 1 95.44 147 LYS B N 1
ATOM 3246 C CA . LYS B 1 147 ? -18.688 6.953 -5.434 1 95.44 147 LYS B CA 1
ATOM 3247 C C . LYS B 1 147 ? -18.297 6.371 -4.078 1 95.44 147 LYS B C 1
ATOM 3249 O O . LYS B 1 147 ? -18.875 5.387 -3.627 1 95.44 147 LYS B O 1
ATOM 3254 N N . PHE B 1 148 ? -17.297 6.938 -3.449 1 97.25 148 PHE B N 1
ATOM 3255 C CA . PHE B 1 148 ? -16.875 6.562 -2.105 1 97.25 148 PHE B CA 1
ATOM 3256 C C . PHE B 1 148 ? -16.234 7.746 -1.389 1 97.25 148 PHE B C 1
ATOM 3258 O O . PHE B 1 148 ? -15.953 8.773 -2.008 1 97.25 148 PHE B O 1
ATOM 3265 N N . LYS B 1 149 ? -16.125 7.609 -0.11 1 97.69 149 LYS B N 1
ATOM 3266 C CA . LYS B 1 149 ? -15.445 8.586 0.744 1 97.69 149 LYS B CA 1
ATOM 3267 C C . LYS B 1 149 ? -14.227 7.969 1.426 1 97.69 149 LYS B C 1
ATOM 3269 O O . LYS B 1 149 ? -14.219 6.773 1.73 1 97.69 149 LYS B O 1
ATOM 3274 N N . ILE B 1 150 ? -13.234 8.742 1.525 1 98.19 150 ILE B N 1
ATOM 3275 C CA . ILE B 1 150 ? -12.078 8.367 2.338 1 98.19 150 ILE B CA 1
ATOM 3276 C C . ILE B 1 150 ? -12.039 9.227 3.598 1 98.19 150 ILE B C 1
ATOM 3278 O O . ILE B 1 150 ? -11.844 10.438 3.523 1 98.19 150 ILE B O 1
ATOM 3282 N N . SER B 1 151 ? -12.266 8.602 4.695 1 97.88 151 SER B N 1
ATOM 3283 C CA . SER B 1 151 ? -12.203 9.297 5.977 1 97.88 151 SER B CA 1
ATOM 3284 C C . SER B 1 151 ? -10.93 8.93 6.738 1 97.88 151 SER B C 1
ATOM 3286 O O . SER B 1 151 ? -10.664 7.754 6.988 1 97.88 151 SER B O 1
ATOM 3288 N N . SER B 1 152 ? -10.18 9.922 7.102 1 98.19 152 SER B N 1
ATOM 3289 C CA . SER B 1 152 ? -8.898 9.711 7.77 1 98.19 152 SER B CA 1
ATOM 3290 C C . SER B 1 152 ? -8.867 10.398 9.133 1 98.19 152 SER B C 1
ATOM 3292 O O . SER B 1 152 ? -9.484 11.445 9.312 1 98.19 152 SER B O 1
ATOM 3294 N N . ARG B 1 153 ? -8.117 9.859 10.086 1 97.94 153 ARG B N 1
ATOM 3295 C CA . ARG B 1 153 ? -7.922 10.445 11.406 1 97.94 153 ARG B CA 1
ATOM 3296 C C . ARG B 1 153 ? -6.625 9.945 12.039 1 97.94 153 ARG B C 1
ATOM 3298 O O . ARG B 1 153 ? -6.066 8.938 11.609 1 97.94 153 ARG B O 1
ATOM 3305 N N . ILE B 1 154 ? -6.207 10.664 13 1 98.44 154 ILE B N 1
ATOM 3306 C CA . ILE B 1 154 ? -5.082 10.195 13.797 1 98.44 154 ILE B CA 1
ATOM 3307 C C . ILE B 1 154 ? -5.492 8.945 14.578 1 98.44 154 ILE B C 1
ATOM 3309 O O . ILE B 1 154 ? -6.59 8.891 15.141 1 98.44 154 ILE B O 1
ATOM 3313 N N . LEU B 1 155 ? -4.656 7.965 14.578 1 98.38 155 LEU B N 1
ATOM 3314 C CA . LEU B 1 155 ? -4.938 6.723 15.289 1 98.38 155 LEU B CA 1
ATOM 3315 C C . LEU B 1 155 ? -4.121 6.633 16.578 1 98.38 155 LEU B C 1
ATOM 3317 O O . LEU B 1 155 ? -4.66 6.305 17.641 1 98.38 155 LEU B O 1
ATOM 3321 N N . ALA B 1 156 ? -2.871 6.918 16.484 1 98.62 156 ALA B N 1
ATOM 3322 C CA . ALA B 1 156 ? -1.958 6.758 17.609 1 98.62 156 ALA B CA 1
ATOM 3323 C C . ALA B 1 156 ? -0.625 7.449 17.344 1 98.62 156 ALA B C 1
ATOM 3325 O O . ALA B 1 156 ? -0.39 7.949 16.25 1 98.62 156 ALA B O 1
ATOM 3326 N N . TRP B 1 157 ? 0.163 7.59 18.375 1 98.5 157 TRP B N 1
ATOM 3327 C CA . TRP B 1 157 ? 1.518 8.117 18.25 1 98.5 157 TRP B CA 1
ATOM 3328 C C . TRP B 1 157 ? 2.424 7.559 19.344 1 98.5 157 TRP B C 1
ATOM 3330 O O . TRP B 1 157 ? 1.943 6.996 20.328 1 98.5 157 TRP B O 1
ATOM 3340 N N . ASP B 1 158 ? 3.666 7.57 19.125 1 97.62 158 ASP B N 1
ATOM 3341 C CA . ASP B 1 158 ? 4.672 7.324 20.156 1 97.62 158 ASP B CA 1
ATOM 3342 C C . ASP B 1 158 ? 5.777 8.375 20.109 1 97.62 158 ASP B C 1
ATOM 3344 O O . ASP B 1 158 ? 5.52 9.539 19.781 1 97.62 158 ASP B O 1
ATOM 3348 N N . ARG B 1 159 ? 6.922 8.055 20.516 1 96.31 159 ARG B N 1
ATOM 3349 C CA . ARG B 1 159 ? 7.977 9.062 20.641 1 96.31 159 ARG B CA 1
ATOM 3350 C C . ARG B 1 159 ? 8.453 9.523 19.266 1 96.31 159 ARG B C 1
ATOM 3352 O O . ARG B 1 159 ? 8.953 10.641 19.125 1 96.31 159 ARG B O 1
ATOM 3359 N N . LYS B 1 160 ? 8.281 8.711 18.297 1 96.88 160 LYS B N 1
ATOM 3360 C CA . LYS B 1 160 ? 8.883 9.008 17 1 96.88 160 LYS B CA 1
ATOM 3361 C C . LYS B 1 160 ? 7.828 9.016 15.898 1 96.88 160 LYS B C 1
ATOM 3363 O O . LYS B 1 160 ? 7.922 9.797 14.953 1 96.88 160 LYS B O 1
ATOM 3368 N N . TRP B 1 161 ? 6.836 8.188 16.078 1 98 161 TRP B N 1
ATOM 3369 C CA . TRP B 1 161 ? 5.98 7.891 14.93 1 98 161 TRP B CA 1
ATOM 3370 C C . TRP B 1 161 ? 4.559 8.383 15.172 1 98 161 TRP B C 1
ATOM 3372 O O . TRP B 1 161 ? 4.07 8.367 16.297 1 98 161 TRP B O 1
ATOM 3382 N N . LEU B 1 162 ? 3.932 8.875 14.133 1 98.5 162 LEU B N 1
ATOM 3383 C CA . LEU B 1 162 ? 2.504 9.18 14.078 1 98.5 162 LEU B CA 1
ATOM 3384 C C . LEU B 1 162 ? 1.771 8.172 13.195 1 98.5 162 LEU B C 1
ATOM 3386 O O . LEU B 1 162 ? 2.238 7.84 12.109 1 98.5 162 LEU B O 1
ATOM 3390 N N . PHE B 1 163 ? 0.648 7.637 13.672 1 98.75 163 PHE B N 1
ATOM 3391 C CA . PHE B 1 163 ? -0.144 6.672 12.914 1 98.75 163 PHE B CA 1
ATOM 3392 C C . PHE B 1 163 ? -1.488 7.27 12.516 1 98.75 163 PHE B C 1
ATOM 3394 O O . PHE B 1 163 ? -2.207 7.812 13.359 1 98.75 163 PHE B O 1
ATOM 3401 N N . VAL B 1 164 ? -1.795 7.148 11.273 1 98.69 164 VAL B N 1
ATOM 3402 C CA . VAL B 1 164 ? -3.047 7.648 10.719 1 98.69 164 VAL B CA 1
ATOM 3403 C C . VAL B 1 164 ? -3.879 6.48 10.188 1 98.69 164 VAL B C 1
ATOM 3405 O O . VAL B 1 164 ? -3.348 5.574 9.547 1 98.69 164 VAL B O 1
ATOM 3408 N N . MET B 1 165 ? -5.125 6.512 10.508 1 98.56 165 MET B N 1
ATOM 3409 C CA . MET B 1 165 ? -6.062 5.531 9.961 1 98.56 165 MET B CA 1
ATOM 3410 C C . MET B 1 165 ? -6.949 6.164 8.891 1 98.56 165 MET B C 1
ATOM 3412 O O . MET B 1 165 ? -7.398 7.301 9.047 1 98.56 165 MET B O 1
ATOM 3416 N N . SER B 1 166 ? -7.172 5.469 7.848 1 98.56 166 SER B N 1
ATOM 3417 C CA . SER B 1 166 ? -8.102 5.875 6.797 1 98.56 166 SER B CA 1
ATOM 3418 C C . SER B 1 166 ? -9.062 4.746 6.449 1 98.56 166 SER B C 1
ATOM 3420 O O . SER B 1 166 ? -8.68 3.574 6.43 1 98.56 166 SER B O 1
ATOM 3422 N N . LYS B 1 167 ? -10.258 5.055 6.203 1 98.31 167 LYS B N 1
ATOM 3423 C CA . LYS B 1 167 ? -11.242 4.078 5.75 1 98.31 167 LYS B CA 1
ATOM 3424 C C . LYS B 1 167 ? -11.93 4.543 4.465 1 98.31 167 LYS B C 1
ATOM 3426 O O . LYS B 1 167 ? -12.188 5.738 4.293 1 98.31 167 LYS B O 1
ATOM 3431 N N . PHE B 1 168 ? -12.109 3.682 3.559 1 98.19 168 PHE B N 1
ATOM 3432 C CA . PHE B 1 168 ? -12.898 3.885 2.354 1 98.19 168 PHE B CA 1
ATOM 3433 C C . PHE B 1 168 ? -14.336 3.414 2.564 1 98.19 168 PHE B C 1
ATOM 3435 O O . PHE B 1 168 ? -14.57 2.25 2.896 1 98.19 168 PHE B O 1
ATOM 3442 N N . VAL B 1 169 ? -15.211 4.312 2.336 1 97.5 169 VAL B N 1
ATOM 3443 C CA . VAL B 1 169 ? -16.594 4.016 2.684 1 97.5 169 VAL B CA 1
ATOM 3444 C C . VAL B 1 169 ? -17.516 4.383 1.518 1 97.5 169 VAL B C 1
ATOM 3446 O O . VAL B 1 169 ? -17.375 5.461 0.929 1 97.5 169 VAL B O 1
ATOM 3449 N N . THR B 1 170 ? -18.422 3.535 1.218 1 96.31 170 THR B N 1
ATOM 3450 C CA . THR B 1 170 ? -19.391 3.803 0.171 1 96.31 170 THR B CA 1
ATOM 3451 C C . THR B 1 170 ? -20.562 4.629 0.715 1 96.31 170 THR B C 1
ATOM 3453 O O . THR B 1 170 ? -20.641 4.879 1.92 1 96.31 170 THR B O 1
ATOM 3456 N N . ASP B 1 171 ? -21.469 5.039 -0.185 1 92.69 171 ASP B N 1
ATOM 3457 C CA . ASP B 1 171 ? -22.594 5.879 0.187 1 92.69 171 ASP B CA 1
ATOM 3458 C C . ASP B 1 171 ? -23.547 5.145 1.136 1 92.69 171 ASP B C 1
ATOM 3460 O O . ASP B 1 171 ? -24.234 5.77 1.948 1 92.69 171 ASP B O 1
ATOM 3464 N N . ASP B 1 172 ? -23.578 3.881 1.023 1 92.06 172 ASP B N 1
ATOM 3465 C CA . ASP B 1 172 ? -24.422 3.084 1.9 1 92.06 172 ASP B CA 1
ATOM 3466 C C . ASP B 1 172 ? -23.703 2.723 3.193 1 92.06 172 ASP B C 1
ATOM 3468 O O . ASP B 1 172 ? -24.062 1.761 3.871 1 92.06 172 ASP B O 1
ATOM 3472 N N . ASN B 1 173 ? -22.547 3.35 3.447 1 91.69 173 ASN B N 1
ATOM 3473 C CA . ASN B 1 173 ? -21.797 3.277 4.695 1 91.69 173 ASN B CA 1
ATOM 3474 C C . ASN B 1 173 ? -21.125 1.92 4.867 1 91.69 173 ASN B C 1
ATOM 3476 O O . ASN B 1 173 ? -21.047 1.395 5.98 1 91.69 173 ASN B O 1
ATOM 3480 N N . LYS B 1 174 ? -20.766 1.347 3.793 1 95 174 LYS B N 1
ATOM 3481 C CA . LYS B 1 174 ? -20 0.112 3.844 1 95 174 LYS B CA 1
ATOM 3482 C C . LYS B 1 174 ? -18.5 0.398 3.719 1 95 174 LYS B C 1
ATOM 3484 O O . LYS B 1 174 ? -18.078 1.113 2.811 1 95 174 LYS B O 1
ATOM 3489 N N . VAL B 1 175 ? -17.766 -0.135 4.695 1 97.31 175 VAL B N 1
ATOM 3490 C CA . VAL B 1 175 ? -16.328 0.03 4.668 1 97.31 175 VAL B CA 1
ATOM 3491 C C . VAL B 1 175 ? -15.711 -0.921 3.643 1 97.31 175 VAL B C 1
ATOM 3493 O O . VAL B 1 175 ? -15.867 -2.141 3.746 1 97.31 175 VAL B O 1
ATOM 3496 N N . CYS B 1 176 ? -14.984 -0.392 2.695 1 97.62 176 CYS B N 1
ATOM 3497 C CA . CYS B 1 176 ? -14.422 -1.184 1.608 1 97.62 176 CYS B CA 1
ATOM 3498 C C . CYS B 1 176 ? -12.938 -1.449 1.844 1 97.62 176 CYS B C 1
ATOM 3500 O O . CYS B 1 176 ? -12.391 -2.43 1.336 1 97.62 176 CYS B O 1
ATOM 3502 N N . ALA B 1 177 ? -12.297 -0.598 2.52 1 98.31 177 ALA B N 1
ATOM 3503 C CA . ALA B 1 177 ? -10.875 -0.75 2.805 1 98.31 177 ALA B CA 1
ATOM 3504 C C . ALA B 1 177 ? -10.477 0.04 4.051 1 98.31 177 ALA B C 1
ATOM 3506 O O . ALA B 1 177 ? -11.109 1.045 4.383 1 98.31 177 ALA B O 1
ATOM 3507 N N . ILE B 1 178 ? -9.508 -0.385 4.75 1 98.62 178 ILE B N 1
ATOM 3508 C CA . ILE B 1 178 ? -8.945 0.25 5.938 1 98.62 178 ILE B CA 1
ATOM 3509 C C . ILE B 1 178 ? -7.426 0.342 5.805 1 98.62 178 ILE B C 1
ATOM 3511 O O . ILE B 1 178 ? -6.758 -0.657 5.52 1 98.62 178 ILE B O 1
ATOM 3515 N N . ALA B 1 179 ? -6.926 1.51 5.992 1 98.56 179 ALA B N 1
ATOM 3516 C CA . ALA B 1 179 ? -5.488 1.7 5.832 1 98.56 179 ALA B CA 1
ATOM 3517 C C . ALA B 1 179 ? -4.875 2.334 7.078 1 98.56 179 ALA B C 1
ATOM 3519 O O . ALA B 1 179 ? -5.516 3.148 7.746 1 98.56 179 ALA B O 1
ATOM 3520 N N . ILE B 1 180 ? -3.686 1.94 7.402 1 98.69 180 ILE B N 1
ATOM 3521 C CA . ILE B 1 180 ? -2.865 2.557 8.438 1 98.69 180 ILE B CA 1
ATOM 3522 C C . ILE B 1 180 ? -1.556 3.055 7.832 1 98.69 180 ILE B C 1
ATOM 3524 O O . ILE B 1 180 ? -0.911 2.342 7.059 1 98.69 180 ILE B O 1
ATOM 3528 N N . THR B 1 181 ? -1.241 4.242 8.117 1 98.69 181 THR B N 1
ATOM 3529 C CA . THR B 1 181 ? 0.007 4.836 7.652 1 98.69 181 THR B CA 1
ATOM 3530 C C . THR B 1 181 ? 0.872 5.277 8.828 1 98.69 181 THR B C 1
ATOM 3532 O O . THR B 1 181 ? 0.376 5.895 9.773 1 98.69 181 THR B O 1
ATOM 3535 N N . LYS B 1 182 ? 2.09 4.914 8.82 1 98.62 182 LYS B N 1
ATOM 3536 C CA . LYS B 1 182 ? 3.104 5.312 9.789 1 98.62 182 LYS B CA 1
ATOM 3537 C C . LYS B 1 182 ? 3.961 6.453 9.258 1 98.62 182 LYS B C 1
ATOM 3539 O O . LYS B 1 182 ? 4.621 6.312 8.227 1 98.62 182 LYS B O 1
ATOM 3544 N N . TYR B 1 183 ? 3.965 7.594 10.008 1 97.75 183 TYR B N 1
ATOM 3545 C CA . TYR B 1 183 ? 4.676 8.797 9.578 1 97.75 183 TYR B CA 1
ATOM 3546 C C . TYR B 1 183 ? 5.801 9.133 10.547 1 97.75 183 TYR B C 1
ATOM 3548 O O . TYR B 1 183 ? 5.75 8.773 11.727 1 97.75 183 TYR B O 1
ATOM 3556 N N . VAL B 1 184 ? 6.715 9.828 9.984 1 96.06 184 VAL B N 1
ATOM 3557 C CA . VAL B 1 184 ? 7.715 10.508 10.805 1 96.06 184 VAL B CA 1
ATOM 3558 C C . VAL B 1 184 ? 7.828 11.969 10.375 1 96.06 184 VAL B C 1
ATOM 3560 O O . VAL B 1 184 ? 7.734 12.289 9.188 1 96.06 184 VAL B O 1
ATOM 3563 N N . PHE B 1 185 ? 7.934 12.891 11.266 1 93.44 185 PHE B N 1
ATOM 3564 C CA . PHE B 1 185 ? 8.125 14.312 11.008 1 93.44 185 PHE B CA 1
ATOM 3565 C C . PHE B 1 185 ? 9.602 14.688 11.133 1 93.44 185 PHE B C 1
ATOM 3567 O O . PHE B 1 185 ? 10.234 14.406 12.148 1 93.44 185 PHE B O 1
ATOM 3574 N N . LYS B 1 186 ? 10.039 15.352 10.125 1 90.75 186 LYS B N 1
ATOM 3575 C CA . LYS B 1 186 ? 11.453 15.719 10.117 1 90.75 186 LYS B CA 1
ATOM 3576 C C . LYS B 1 186 ? 11.633 17.188 9.703 1 90.75 186 LYS B C 1
ATOM 3578 O O . LYS B 1 186 ? 10.906 17.688 8.836 1 90.75 186 LYS B O 1
ATOM 3583 N N . VAL B 1 187 ? 12.539 17.859 10.25 1 84.81 187 VAL B N 1
ATOM 3584 C CA . VAL B 1 187 ? 13.07 19.141 9.812 1 84.81 187 VAL B CA 1
ATOM 3585 C C . VAL B 1 187 ? 14.57 19.031 9.57 1 84.81 187 VAL B C 1
ATOM 3587 O O . VAL B 1 187 ? 15.359 18.938 10.508 1 84.81 187 VAL B O 1
ATOM 3590 N N . GLY B 1 188 ? 14.891 19.016 8.281 1 79 188 GLY B N 1
ATOM 3591 C CA . GLY B 1 188 ? 16.25 18.625 7.98 1 79 188 GLY B CA 1
ATOM 3592 C C . GLY B 1 188 ? 16.578 17.203 8.398 1 79 188 GLY B C 1
ATOM 3593 O O . GLY B 1 188 ? 15.875 16.266 8.008 1 79 188 GLY B O 1
ATOM 3594 N N . ARG B 1 189 ? 17.609 17.094 9.352 1 82.19 189 ARG B N 1
ATOM 3595 C CA . ARG B 1 189 ? 18.031 15.766 9.805 1 82.19 189 ARG B CA 1
ATOM 3596 C C . ARG B 1 189 ? 17.391 15.43 11.156 1 82.19 189 ARG B C 1
ATOM 3598 O O . ARG B 1 189 ? 17.516 14.305 11.641 1 82.19 189 ARG B O 1
ATOM 3605 N N . LEU B 1 190 ? 16.641 16.359 11.57 1 86.19 190 LEU B N 1
ATOM 3606 C CA . LEU B 1 190 ? 16.094 16.203 12.914 1 86.19 190 LEU B CA 1
ATOM 3607 C C . LEU B 1 190 ? 14.68 15.617 12.859 1 86.19 190 LEU B C 1
ATOM 3609 O O . LEU B 1 190 ? 13.836 16.094 12.102 1 86.19 190 LEU B O 1
ATOM 3613 N N . THR B 1 191 ? 14.484 14.609 13.648 1 92.75 191 THR B N 1
ATOM 3614 C CA . THR B 1 191 ? 13.156 14.039 13.812 1 92.75 191 THR B CA 1
ATOM 3615 C C . THR B 1 191 ? 12.383 14.773 14.906 1 92.75 191 THR B C 1
ATOM 3617 O O . THR B 1 191 ? 12.898 14.984 16 1 92.75 191 THR B O 1
ATOM 3620 N N . ILE B 1 192 ? 11.203 15.234 14.57 1 92.31 192 ILE B N 1
ATOM 3621 C CA . ILE B 1 192 ? 10.344 15.922 15.531 1 92.31 192 ILE B CA 1
ATOM 3622 C C . ILE B 1 192 ? 9.352 14.93 16.141 1 92.31 192 ILE B C 1
ATOM 3624 O O . ILE B 1 192 ? 8.617 14.25 15.414 1 92.31 192 ILE B O 1
ATOM 3628 N N . ALA B 1 193 ? 9.328 14.883 17.406 1 95.69 193 ALA B N 1
ATOM 3629 C CA . ALA B 1 193 ? 8.375 14.008 18.094 1 95.69 193 ALA B CA 1
ATOM 3630 C C . ALA B 1 193 ? 6.938 14.461 17.844 1 95.69 193 ALA B C 1
ATOM 3632 O O . ALA B 1 193 ? 6.641 15.656 17.906 1 95.69 193 ALA B O 1
ATOM 3633 N N . PRO B 1 194 ? 6.078 13.523 17.594 1 96.75 194 PRO B N 1
ATOM 3634 C CA . PRO B 1 194 ? 4.68 13.891 17.359 1 96.75 194 PRO B CA 1
ATOM 3635 C C . PRO B 1 194 ? 4.082 14.703 18.5 1 96.75 194 PRO B C 1
ATOM 3637 O O . PRO B 1 194 ? 3.262 15.594 18.266 1 96.75 194 PRO B O 1
ATOM 3640 N N . GLU B 1 195 ? 4.461 14.461 19.656 1 96.44 195 GLU B N 1
ATOM 3641 C CA . GLU B 1 195 ? 3.92 15.172 20.812 1 96.44 195 GLU B CA 1
ATOM 3642 C C . GLU B 1 195 ? 4.152 16.672 20.703 1 96.44 195 GLU B C 1
ATOM 3644 O O . GLU B 1 195 ? 3.355 17.484 21.188 1 96.44 195 GLU B O 1
ATOM 3649 N N . GLU B 1 196 ? 5.215 17.031 20.078 1 93.44 196 GLU B N 1
ATOM 3650 C CA . GLU B 1 196 ? 5.531 18.453 19.922 1 93.44 196 GLU B CA 1
ATOM 3651 C C . GLU B 1 196 ? 4.457 19.172 19.109 1 93.44 196 GLU B C 1
ATOM 3653 O O . GLU B 1 196 ? 3.934 20.203 19.531 1 93.44 196 GLU B O 1
ATOM 3658 N N . TYR B 1 197 ? 4.125 18.609 17.984 1 93.12 197 TYR B N 1
ATOM 3659 C CA . TYR B 1 197 ? 3.154 19.312 17.156 1 93.12 197 TYR B CA 1
ATOM 3660 C C . TYR B 1 197 ? 1.734 19.062 17.656 1 93.12 197 TYR B C 1
ATOM 3662 O O . TYR B 1 197 ? 0.851 19.906 17.469 1 93.12 197 TYR B O 1
ATOM 3670 N N . LEU B 1 198 ? 1.476 17.922 18.344 1 97.5 198 LEU B N 1
ATOM 3671 C CA . LEU B 1 198 ? 0.17 17.688 18.969 1 97.5 198 LEU B CA 1
ATOM 3672 C C . LEU B 1 198 ? -0.075 18.672 20.094 1 97.5 198 LEU B C 1
ATOM 3674 O O . LEU B 1 198 ? -1.176 19.219 20.234 1 97.5 198 LEU B O 1
ATOM 3678 N N . LYS B 1 199 ? 0.945 18.891 20.844 1 96.44 199 LYS B N 1
ATOM 3679 C CA . LYS B 1 199 ? 0.854 19.859 21.938 1 96.44 199 LYS B CA 1
ATOM 3680 C C . LYS B 1 199 ? 0.672 21.281 21.391 1 96.44 199 LYS B C 1
ATOM 3682 O O . LYS B 1 199 ? -0.156 22.031 21.906 1 96.44 199 LYS B O 1
ATOM 3687 N N . PHE B 1 200 ? 1.447 21.578 20.422 1 95.81 200 PHE B N 1
ATOM 3688 C CA . PHE B 1 200 ? 1.37 22.906 19.812 1 95.81 200 PHE B CA 1
ATOM 3689 C C . PHE B 1 200 ? -0.047 23.203 19.328 1 95.81 200 PHE B C 1
ATOM 3691 O O . PHE B 1 200 ? -0.531 24.328 19.469 1 95.81 200 PHE B O 1
ATOM 3698 N N . CYS B 1 201 ? -0.717 22.234 18.828 1 96.69 201 CYS B N 1
ATOM 3699 C CA . CYS B 1 201 ? -2.049 22.406 18.266 1 96.69 201 CYS B CA 1
ATOM 3700 C C . CYS B 1 201 ? -3.127 22.188 19.312 1 96.69 201 CYS B C 1
ATOM 3702 O O . CYS B 1 201 ? -4.312 22.125 19 1 96.69 201 CYS B O 1
ATOM 3704 N N . ASN B 1 202 ? -2.725 21.938 20.578 1 97.31 202 ASN B N 1
ATOM 3705 C CA . ASN B 1 202 ? -3.629 21.844 21.719 1 97.31 202 ASN B CA 1
ATOM 3706 C C . ASN B 1 202 ? -4.504 20.594 21.641 1 97.31 202 ASN B C 1
ATOM 3708 O O . ASN B 1 202 ? -5.711 20.656 21.859 1 97.31 202 ASN B O 1
ATOM 3712 N N . PHE B 1 203 ? -3.846 19.484 21.344 1 98.06 203 PHE B N 1
ATOM 3713 C CA . PHE B 1 203 ? -4.621 18.266 21.141 1 98.06 203 PHE B CA 1
ATOM 3714 C C . PHE B 1 203 ? -4.438 17.312 22.328 1 98.06 203 PHE B C 1
ATOM 3716 O O . PHE B 1 203 ? -5.184 16.344 22.469 1 98.06 203 PHE B O 1
ATOM 3723 N N . LEU B 1 204 ? -3.473 17.594 23.188 1 97.81 204 LEU B N 1
ATOM 3724 C CA . LEU B 1 204 ? -3.107 16.594 24.172 1 97.81 204 LEU B CA 1
ATOM 3725 C C . LEU B 1 204 ? -3.816 16.844 25.5 1 97.81 204 LEU B C 1
ATOM 3727 O O . LEU B 1 204 ? -3.84 17.984 25.984 1 97.81 204 LEU B O 1
ATOM 3731 N N . ASP B 1 205 ? -4.457 15.977 26.016 1 97.81 205 ASP B N 1
ATOM 3732 C CA . ASP B 1 205 ? -5.012 15.922 27.359 1 97.81 205 ASP B CA 1
ATOM 3733 C C . ASP B 1 205 ? -5.039 14.484 27.875 1 97.81 205 ASP B C 1
ATOM 3735 O O . ASP B 1 205 ? -4.562 13.57 27.219 1 97.81 205 ASP B O 1
ATOM 3739 N N . GLU B 1 206 ? -5.488 14.32 29.047 1 97.81 206 GLU B N 1
ATOM 3740 C CA . GLU B 1 206 ? -5.453 13.008 29.672 1 97.81 206 GLU B CA 1
ATOM 3741 C C . GLU B 1 206 ? -6.324 12.008 28.922 1 97.81 206 GLU B C 1
ATOM 3743 O O . GLU B 1 206 ? -5.953 10.836 28.781 1 97.81 206 GLU B O 1
ATOM 3748 N N . GLU B 1 207 ? -7.43 12.453 28.469 1 97.88 207 GLU B N 1
ATOM 3749 C CA . GLU B 1 207 ? -8.344 11.586 27.734 1 97.88 207 GLU B CA 1
ATOM 3750 C C . GLU B 1 207 ? -7.719 11.094 26.438 1 97.88 207 GLU B C 1
ATOM 3752 O O . GLU B 1 207 ? -7.754 9.898 26.141 1 97.88 207 GLU B O 1
ATOM 3757 N N . ASN B 1 208 ? -7.172 12 25.672 1 98.12 208 ASN B N 1
ATOM 3758 C CA . ASN B 1 208 ? -6.539 11.633 24.406 1 98.12 208 ASN B CA 1
ATOM 3759 C C . ASN B 1 208 ? -5.332 10.727 24.625 1 98.12 208 ASN B C 1
ATOM 3761 O O . ASN B 1 208 ? -5.051 9.844 23.812 1 98.12 208 ASN B O 1
ATOM 3765 N N . GLN B 1 209 ? -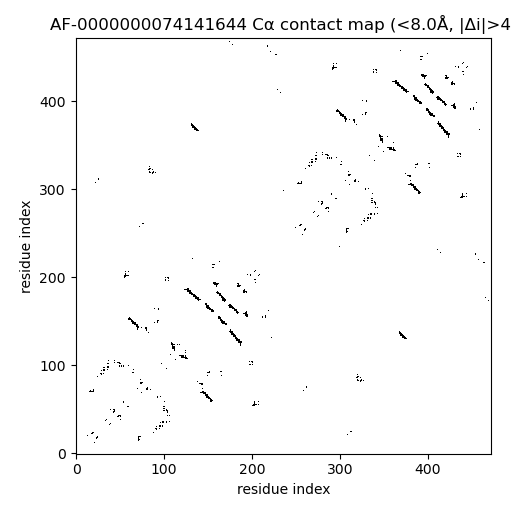4.625 10.93 25.734 1 98.06 209 GLN B N 1
ATOM 3766 C CA . GLN B 1 209 ? -3.51 10.047 26.062 1 98.06 209 GLN B CA 1
ATOM 3767 C C . GLN B 1 209 ? -3.994 8.625 26.328 1 98.06 209 GLN B C 1
ATOM 3769 O O . GLN B 1 209 ? -3.361 7.652 25.906 1 98.06 209 GLN B O 1
ATOM 3774 N N . ALA B 1 210 ? -5.07 8.539 27.016 1 98.25 210 ALA B N 1
ATOM 3775 C CA . ALA B 1 210 ? -5.645 7.227 27.312 1 98.25 210 ALA B CA 1
ATOM 3776 C C . ALA B 1 210 ? -6.066 6.516 26.031 1 98.25 210 ALA B C 1
ATOM 3778 O O . ALA B 1 210 ? -5.832 5.316 25.859 1 98.25 210 ALA B O 1
ATOM 3779 N N . ILE B 1 211 ? -6.699 7.242 25.141 1 97.44 211 ILE B N 1
ATOM 3780 C CA . ILE B 1 211 ? -7.102 6.691 23.859 1 97.44 211 ILE B CA 1
ATOM 3781 C C . ILE B 1 211 ? -5.863 6.246 23.078 1 97.44 211 ILE B C 1
ATOM 3783 O O . ILE B 1 211 ? -5.848 5.156 22.5 1 97.44 211 ILE B O 1
ATOM 3787 N N . ASN B 1 212 ? -4.812 7.051 23.062 1 98.31 212 ASN B N 1
ATOM 3788 C CA . ASN B 1 212 ? -3.559 6.715 22.406 1 98.31 212 ASN B CA 1
ATOM 3789 C C . ASN B 1 212 ? -2.973 5.41 22.938 1 98.31 212 ASN B C 1
ATOM 3791 O O . ASN B 1 212 ? -2.516 4.566 22.156 1 98.31 212 ASN B O 1
ATOM 3795 N N . ASP B 1 213 ? -2.963 5.266 24.234 1 98.12 213 ASP B N 1
ATOM 3796 C CA . ASP B 1 213 ? -2.379 4.078 24.844 1 98.12 213 ASP B CA 1
ATOM 3797 C C . ASP B 1 213 ? -3.096 2.811 24.391 1 98.12 213 ASP B C 1
ATOM 3799 O O . ASP B 1 213 ? -2.461 1.779 24.156 1 98.12 213 ASP B O 1
ATOM 3803 N N . LYS B 1 214 ? -4.336 2.902 24.266 1 97.62 214 LYS B N 1
ATOM 3804 C CA . LYS B 1 214 ? -5.129 1.773 23.781 1 97.62 214 LYS B CA 1
ATOM 3805 C C . LYS B 1 214 ? -4.879 1.521 22.297 1 97.62 214 LYS B C 1
ATOM 3807 O O . LYS B 1 214 ? -4.613 0.387 21.891 1 97.62 214 LYS B O 1
ATOM 3812 N N . ASN B 1 215 ? -4.969 2.549 21.5 1 97.69 215 ASN B N 1
ATOM 3813 C CA . ASN B 1 215 ? -4.824 2.434 20.047 1 97.69 215 ASN B CA 1
ATOM 3814 C C . ASN B 1 215 ? -3.414 1.996 19.656 1 97.69 215 ASN B C 1
ATOM 3816 O O . ASN B 1 215 ? -3.23 1.29 18.672 1 97.69 215 ASN B O 1
ATOM 3820 N N . TYR B 1 216 ? -2.436 2.461 20.422 1 97.88 216 TYR B N 1
ATOM 3821 C CA . TYR B 1 216 ? -1.046 2.164 20.094 1 97.88 216 TYR B CA 1
ATOM 3822 C C . TYR B 1 216 ? -0.788 0.663 20.125 1 97.88 216 TYR B C 1
ATOM 3824 O O . TYR B 1 216 ? 0.022 0.152 19.344 1 97.88 216 TYR B O 1
ATOM 3832 N N . LYS B 1 217 ? -1.454 -0.069 20.938 1 96.5 217 LYS B N 1
ATOM 3833 C CA . LYS B 1 217 ? -1.307 -1.52 21.016 1 96.5 217 LYS B CA 1
ATOM 3834 C C . LYS B 1 217 ? -1.647 -2.18 19.688 1 96.5 217 LYS B C 1
ATOM 3836 O O . LYS B 1 217 ? -1.142 -3.26 19.375 1 96.5 217 LYS B O 1
ATOM 3841 N N . LEU B 1 218 ? -2.461 -1.497 18.891 1 95.75 218 LEU B N 1
ATOM 3842 C CA . LEU B 1 218 ? -2.932 -2.049 17.625 1 95.75 218 LEU B CA 1
ATOM 3843 C C . LEU B 1 218 ? -1.878 -1.887 16.547 1 95.75 218 LEU B C 1
ATOM 3845 O O . LEU B 1 218 ? -1.96 -2.527 15.492 1 95.75 218 LEU B O 1
ATOM 3849 N N . VAL B 1 219 ? -0.873 -0.991 16.781 1 96.88 219 VAL B N 1
ATOM 3850 C CA . VAL B 1 219 ? 0.039 -0.661 15.688 1 96.88 219 VAL B CA 1
ATOM 3851 C C . VAL B 1 219 ? 1.466 -1.046 16.078 1 96.88 219 VAL B C 1
ATOM 3853 O O . VAL B 1 219 ? 2.42 -0.706 15.375 1 96.88 219 VAL B O 1
ATOM 3856 N N . THR B 1 220 ? 1.721 -1.747 17.156 1 95.75 220 THR B N 1
ATOM 3857 C CA . THR B 1 220 ? 3.049 -2.104 17.641 1 95.75 220 THR B CA 1
ATOM 3858 C C . THR B 1 220 ? 3.789 -2.959 16.609 1 95.75 220 THR B C 1
ATOM 3860 O O . THR B 1 220 ? 5.012 -2.875 16.5 1 95.75 220 THR B O 1
ATOM 3863 N N . SER B 1 221 ? 3.047 -3.805 15.867 1 93.94 221 SER B N 1
ATOM 3864 C CA . SER B 1 221 ? 3.66 -4.668 14.859 1 93.94 221 SER B CA 1
ATOM 3865 C C . SER B 1 221 ? 4.266 -3.852 13.727 1 93.94 221 SER B C 1
ATOM 3867 O O . SER B 1 221 ? 5.129 -4.34 12.992 1 93.94 221 SER B O 1
ATOM 3869 N N . LEU B 1 222 ? 3.814 -2.617 13.539 1 95.81 222 LEU B N 1
ATOM 3870 C CA . LEU B 1 222 ? 4.348 -1.743 12.5 1 95.81 222 LEU B CA 1
ATOM 3871 C C . LEU B 1 222 ? 5.621 -1.053 12.969 1 95.81 222 LEU B C 1
ATOM 3873 O O . LEU B 1 222 ? 6.34 -0.447 12.164 1 95.81 222 LEU B O 1
ATOM 3877 N N . VAL B 1 223 ? 5.852 -1.112 14.203 1 94.06 223 VAL B N 1
ATOM 3878 C CA . VAL B 1 223 ? 7.039 -0.482 14.773 1 94.06 223 VAL B CA 1
ATOM 3879 C C . VAL B 1 223 ? 8.188 -1.487 14.82 1 94.06 223 VAL B C 1
ATOM 3881 O O . VAL B 1 223 ? 9.305 -1.183 14.398 1 94.06 223 VAL B O 1
ATOM 3884 N N . ASP B 1 224 ? 7.883 -2.703 15.258 1 90.25 224 ASP B N 1
ATOM 3885 C CA . ASP B 1 224 ? 8.898 -3.748 15.367 1 90.25 224 ASP B CA 1
ATOM 3886 C C . ASP B 1 224 ? 8.961 -4.586 14.094 1 90.25 224 ASP B C 1
ATOM 3888 O O . ASP B 1 224 ? 8.344 -5.656 14.016 1 90.25 224 ASP B O 1
ATOM 3892 N N . VAL B 1 225 ? 9.734 -4.125 13.195 1 91.19 225 VAL B N 1
ATOM 3893 C CA . VAL B 1 225 ? 9.75 -4.793 11.891 1 91.19 225 VAL B CA 1
ATOM 3894 C C . VAL B 1 225 ? 11.133 -5.387 11.641 1 91.19 225 VAL B C 1
ATOM 3896 O O . VAL B 1 225 ? 11.477 -5.73 10.508 1 91.19 225 VAL B O 1
ATOM 3899 N N . GLU B 1 226 ? 11.969 -5.574 12.625 1 92.56 226 GLU B N 1
ATOM 3900 C CA . GLU B 1 226 ? 13.359 -5.988 12.484 1 92.56 226 GLU B CA 1
ATOM 3901 C C . GLU B 1 226 ? 13.461 -7.398 11.906 1 92.56 226 GLU B C 1
ATOM 3903 O O . GLU B 1 226 ? 14.297 -7.66 11.039 1 92.56 226 GLU B O 1
ATOM 3908 N N . ASP B 1 227 ? 12.672 -8.312 12.375 1 92.81 227 ASP B N 1
ATOM 3909 C CA . ASP B 1 227 ? 12.758 -9.703 11.922 1 92.81 227 ASP B CA 1
ATOM 3910 C C . ASP B 1 227 ? 12.367 -9.828 10.453 1 92.81 227 ASP B C 1
ATOM 3912 O O . ASP B 1 227 ? 12.953 -10.625 9.719 1 92.81 227 ASP B O 1
ATOM 3916 N N . ILE B 1 228 ? 11.406 -9.039 10.039 1 93.56 228 ILE B N 1
ATOM 3917 C CA . ILE B 1 228 ? 11 -9.008 8.633 1 93.56 228 ILE B CA 1
ATOM 3918 C C . ILE B 1 228 ? 12.141 -8.461 7.781 1 93.56 228 ILE B C 1
ATOM 3920 O O . ILE B 1 228 ? 12.438 -8.992 6.711 1 93.56 228 ILE B O 1
ATOM 3924 N N . GLU B 1 229 ? 12.789 -7.41 8.305 1 94.5 229 GLU B N 1
ATOM 3925 C CA . GLU B 1 229 ? 13.898 -6.793 7.586 1 94.5 229 GLU B CA 1
ATOM 3926 C C . GLU B 1 229 ? 15.062 -7.77 7.418 1 94.5 229 GLU B C 1
ATOM 3928 O O . GLU B 1 229 ? 15.719 -7.785 6.375 1 94.5 229 GLU B O 1
ATOM 3933 N N . LYS B 1 230 ? 15.258 -8.57 8.383 1 93.81 230 LYS B N 1
ATOM 3934 C CA . LYS B 1 230 ? 16.328 -9.555 8.32 1 93.81 230 LYS B CA 1
ATOM 3935 C C . LYS B 1 230 ? 16.109 -10.555 7.195 1 93.81 230 LYS B C 1
ATOM 3937 O O . LYS B 1 230 ? 17.031 -10.898 6.461 1 93.81 230 LYS B O 1
ATOM 3942 N N . ILE B 1 231 ? 14.922 -11.023 7.027 1 92.94 231 ILE B N 1
ATOM 3943 C CA . ILE B 1 231 ? 14.602 -11.969 5.965 1 92.94 231 ILE B CA 1
ATOM 3944 C C . ILE B 1 231 ? 14.781 -11.289 4.605 1 92.94 231 ILE B C 1
ATOM 3946 O O . ILE B 1 231 ? 15.383 -11.867 3.695 1 92.94 231 ILE B O 1
ATOM 3950 N N . ALA B 1 232 ? 14.273 -10.086 4.496 1 93.31 232 ALA B N 1
ATOM 3951 C CA . ALA B 1 232 ? 14.328 -9.352 3.232 1 93.31 232 ALA B CA 1
ATOM 3952 C C . ALA B 1 232 ? 15.766 -9.039 2.836 1 93.31 232 ALA B C 1
ATOM 3954 O O . ALA B 1 232 ? 16.094 -9.008 1.648 1 93.31 232 ALA B O 1
ATOM 3955 N N . GLU B 1 233 ? 16.594 -8.773 3.812 1 90.94 233 GLU B N 1
ATOM 3956 C CA . GLU B 1 233 ? 17.953 -8.336 3.527 1 90.94 233 GLU B CA 1
ATOM 3957 C C . GLU B 1 233 ? 18.891 -9.531 3.361 1 90.94 233 GLU B C 1
ATOM 3959 O O . GLU B 1 233 ? 20.047 -9.367 2.98 1 90.94 233 GLU B O 1
ATOM 3964 N N . ALA B 1 234 ? 18.344 -10.695 3.686 1 81.62 234 ALA B N 1
ATOM 3965 C CA . ALA B 1 234 ? 19.141 -11.891 3.465 1 81.62 234 ALA B CA 1
ATOM 3966 C C . ALA B 1 234 ? 19.422 -12.102 1.979 1 81.62 234 ALA B C 1
ATOM 3968 O O . ALA B 1 234 ? 18.594 -11.758 1.132 1 81.62 234 ALA B O 1
ATOM 3969 N N . ALA B 1 235 ? 20.641 -12.375 1.667 1 67 235 ALA B N 1
ATOM 3970 C CA . ALA B 1 235 ? 21.141 -12.484 0.298 1 67 235 ALA B CA 1
ATOM 3971 C C . ALA B 1 235 ? 20.281 -13.43 -0.526 1 67 235 ALA B C 1
ATOM 3973 O O . ALA B 1 235 ? 19.766 -14.422 -0.006 1 67 235 ALA B O 1
ATOM 3974 N N . THR B 1 236 ? 19.719 -12.938 -1.713 1 62.34 236 THR B N 1
ATOM 3975 C CA . THR B 1 236 ? 19.016 -13.742 -2.709 1 62.34 236 THR B CA 1
ATOM 3976 C C . THR B 1 236 ? 19.969 -14.758 -3.346 1 62.34 236 THR B C 1
ATOM 3978 O O . THR B 1 236 ? 21.141 -14.453 -3.598 1 62.34 236 THR B O 1
#

pLDDT: mean 89.77, std 10.42, range [48.69, 98.75]

Solvent-accessible surface area (backbone atoms only — not comparable to full-atom values): 24717 Å² total; per-residue (Å²): 109,72,64,54,53,52,48,49,49,48,48,50,47,51,61,58,26,43,74,68,36,91,63,25,58,60,50,52,41,48,49,33,43,37,60,32,45,64,70,42,46,68,53,30,73,73,66,71,44,40,86,81,68,43,60,39,45,85,45,51,68,41,72,38,76,35,82,52,58,36,33,70,83,39,44,42,97,84,58,23,54,31,78,37,51,52,40,53,54,44,53,40,35,51,42,41,37,51,29,44,59,42,29,50,55,45,50,39,21,22,58,32,64,78,63,79,78,61,66,64,71,27,76,79,48,34,62,46,69,53,70,39,32,41,35,39,36,50,73,44,87,47,43,73,65,37,58,33,33,34,37,26,27,56,49,27,59,51,76,55,36,36,30,36,35,35,31,31,27,34,88,86,68,44,70,25,32,43,30,43,37,35,31,38,38,22,49,87,92,43,75,45,37,41,60,58,58,37,47,72,41,38,26,71,46,73,66,52,48,54,51,24,60,58,43,34,68,76,49,47,69,77,68,65,47,62,72,61,48,50,62,66,67,45,84,128,110,71,65,55,53,50,48,49,50,50,47,51,47,50,60,57,26,45,74,68,36,92,63,25,58,60,51,52,42,47,48,35,43,38,60,32,45,62,70,42,46,68,53,31,73,75,66,70,43,40,88,82,68,43,60,37,47,85,44,52,67,42,73,38,74,37,82,52,59,36,32,70,84,40,44,41,96,85,58,24,55,31,78,37,51,52,39,53,55,45,54,38,33,48,41,42,37,50,29,45,59,44,28,52,56,45,51,39,22,22,58,33,64,78,62,80,78,66,68,64,71,27,76,78,48,33,63,45,68,54,67,39,33,42,34,39,36,51,72,46,86,46,45,76,66,37,57,33,34,35,36,25,26,56,49,27,61,52,76,55,36,37,30,34,34,34,30,32,28,34,89,84,70,43,70,25,30,42,31,43,36,36,31,39,38,22,50,86,91,42,74,44,38,41,61,58,58,38,47,72,42,38,26,70,46,72,66,54,50,53,50,24,61,60,41,34,68,76,48,48,71,75,68,66,47,62,72,60,49,52,62,66,66,44,84,128

InterPro domains:
  IPR029069 HotDog domain superfamily [SSF54637] (62-199)
  IPR051490 THEM6/lcsJ thioesterase [PTHR12475] (3-213)

Radius of gyration: 23.83 Å; Cα contacts (8 Å, |Δi|>4): 821; chains: 2; bounding box: 49×71×68 Å